Protein 7BY4 (pdb70)

GO terms:
  GO:0044079 symbiont-mediated perturbation of host neurotransmitter secretion (P, IDA)
  GO:0004222 metalloendopeptidase activity (F, IDA)
  GO:0008270 zinc ion binding (F, IDA)
  GO:0004222 metalloendopeptidase activity (F, IMP)
  GO:0008320 transmembrane protein transporter activity (F, EXP)
  GO:0005576 extracellular region (C, TAS)
  GO:0005829 cytosol (C, TAS)
  GO:0005886 plasma membrane (C, TAS)
  GO:0030666 endocytic vesicle membrane (C, TAS)
  GO:0030669 clathrin-coated endocytic vesicle membrane (C, TAS)
  GO:0005515 protein binding (F, IPI)
  GO:0141157 symbiont-mediated suppression of host exocytosis (P, EXP)

Solvent-accessible surface area: 19551 Å² total

Sequence (440 aa):
EDIDVILKKSTILNLDINNNDIISDISGFNSSVITYPDAQLVPGINGKAIHLVNNESSSEEEVIVHKAMDIEYNDMFNNFTVVSFWLRVVPKVSASSHLEQYGTNEYSSIISSMMKKHSLSIGSGWSVSLKKGNNLIWTLLKKDSAGEEVRQQITFRRDLPDKFNAYLANKWVFITIITNDRLSSSANNLLYINGVLMMGSSAEEITGLGAIREDNNITLKKLDRCNNNNNQYVSIDKFRIFKALNPKEIEKLYTSYLSITFLRDFWGNPLRYDTEYYLIPVASSSSSKDVQQLKNIITDYMYLTNAPSYTNGKLNIYYRRRLYNGLKFIIKRRYTPNNEIDSFVKSGDFIKLYVSYNNNEHIIVGYPKDGNAFNNLDRILRVGYNAPGIIPLYKKKMEAVKLRDLKTYSVVQLKLYDDDKNASLGLVGTHNGQIGNDPNRDILIASNWYFNHLKDKILGCDWYFVPTTDEGWTTND

B-factor: mean 24.12, std 12.19, range [11.37, 111.37]

InterPro domains:
  IPR000395 Botulinum/Tetanus toxin, catalytic chain [PF01742] (3-419)
  IPR000395 Botulinum/Tetanus toxin, catalytic chain [PR00760] (7-23)
  IPR000395 Botulinum/Tetanus toxin, catalytic chain [PR00760] (34-50)
  IPR000395 Botulinum/Tetanus toxin, catalytic chain [PR00760] (72-88)
  IPR000395 Botulinum/Tetanus toxin, catalytic chain [PR00760] (97-119)
  IPR000395 Botulinum/Tetanus toxin, catalytic chain [PR00760] (223-235)
  IPR000395 Botulinum/Tetanus toxin, catalytic chain [PR00760] (268-284)
  IPR011065 Kunitz inhibitor STI-like superfamily [SSF50386] (1112-1314)
  IPR012500 Clostridium neurotoxin, translocation [PF07952] (559-880)
  IPR012928 Clostridium neurotoxin, receptor binding N-terminal [PF07953] (893-1096)
  IPR013104 Clostridium neurotoxin, receptor-binding C-terminal [PF07951] (1105-1314)
  IPR013320 Concanavalin A-like lectin/glucanase domain superfamily [SSF49899] (882-1096)
  IPR036248 Clostridium neurotoxin, translocation domain [G3DSA:1.20.1120.10] (462-863)
  IPR036248 Clostridium neurotoxin, translocation domain [SSF58091] (559-884)

Nearest PDB structures (foldseek):
  3hn1-assembly1_A  TM=9.936E-01  e=4.208E-80  Clostridium tetani
  7by5-assembly1_A  TM=9.916E-01  e=6.866E-80  Clostridium tetani E88
  1d0h-assembly1_A  TM=9.954E-01  e=1.361E-78  Clostridium tetani
  7ce2-assembly1_A  TM=9.877E-01  e=1.360E-77  Clostridium tetani
  5n0c-assembly2_B  TM=9.910E-01  e=8.327E-77  Clostridium tetani

Organism: Clostridium tetani (strain Massachusetts / E88) (NCBI:txid212717)

Radius of gyration: 24.42 Å; Cα contacts (8 Å, |Δi|>4): 1222; chains: 1; bounding box: 38×75×54 Å

Secondary structure (DSSP, 8-state):
--HHHHHHHT-SEEEEEETTEEEE-SSS--EEEE-TT-EEEEETTEEEEEEESSTT--EEEE--TT---SSTT--EEEEEEEE-PPPPHHHHHHHTT-EEEEEE----SSSS---EEEEEEETTEEEEEEE-TT--EEEEEEEPPSBTTS-SSSSS-EEEEEEE-TTSEEEEEETTEEEEEEE-TT-------SEEEEEEES---TT-EEEEEEEEE-----HHHHHHHHHHT--SSB-B-TTSSBPBTT-EEEEEEGGGTTEEEEESSTTS-EEEEEPPEEEETTTTEEEEPPS-S-EEEEEESS--S---SBPBTTEEEEEEEEETTEEEEEEEETT--EETTTEEEPEES---TT--EE-EEEEE--S-TTS--BEEEEE-TTS-EEEEEEEEEE-STTSPPEEEEEEEGGGGG-TTSSS-TT-EEEE--BTTB---

Structure (mmCIF, N/CA/C/O backbone):
data_7BY4
#
_entry.id   7BY4
#
_cell.length_a   66.705
_cell.length_b   79.387
_cell.length_c   89.753
_cell.angle_alpha   90.000
_cell.angle_beta   90.000
_cell.angle_gamma   90.000
#
_symmetry.space_group_name_H-M   'P 21 21 21'
#
loop_
_entity.id
_entity.type
_entity.pdbx_description
1 polymer 'Tetanus toxin'
2 non-polymer 2-[BIS-(2-HYDROXY-ETHYL)-AMINO]-2-HYDROXYMETHYL-PROPANE-1,3-DIOL
3 non-polymer 'SODIUM ION'
4 non-polymer GLYCEROL
5 water water
#
loop_
_atom_site.group_PDB
_atom_site.id
_atom_site.type_symbol
_atom_site.label_atom_id
_atom_site.label_alt_id
_atom_site.label_comp_id
_atom_site.label_asym_id
_atom_site.label_entity_id
_atom_site.label_seq_id
_atom_site.pdbx_PDB_ins_code
_atom_site.Cartn_x
_atom_site.Cartn_y
_atom_site.Cartn_z
_atom_site.occupancy
_atom_site.B_iso_or_equiv
_atom_site.auth_seq_id
_atom_site.auth_comp_id
_atom_site.auth_asym_id
_atom_site.auth_atom_id
_atom_site.pdbx_PDB_model_num
ATOM 1 N N . GLU A 1 11 ? -31.115 13.864 -16.299 1.000 78.670 875 GLU A N 1
ATOM 2 C CA . GLU A 1 11 ? -29.687 13.956 -16.661 1.000 66.695 875 GLU A CA 1
ATOM 3 C C . GLU A 1 11 ? -29.027 12.587 -16.454 1.000 61.760 875 GLU A C 1
ATOM 4 O O . GLU A 1 11 ? -29.480 11.765 -15.659 1.000 66.055 875 GLU A O 1
ATOM 10 N N . ASP A 1 12 ? -27.941 12.350 -17.190 1.000 45.645 876 ASP A N 1
ATOM 11 C CA . ASP A 1 12 ? -27.265 11.064 -17.247 1.000 41.144 876 ASP A CA 1
ATOM 12 C C . ASP A 1 12 ? -26.619 10.743 -15.894 1.000 31.217 876 ASP A C 1
ATOM 13 O O . ASP A 1 12 ? -25.857 11.554 -15.377 1.000 28.719 876 ASP A O 1
ATOM 18 N N . ILE A 1 13 ? -26.871 9.539 -15.347 1.000 24.687 877 ILE A N 1
ATOM 19 C CA . ILE A 1 13 ? -26.445 9.255 -13.984 1.000 22.416 877 ILE A CA 1
ATOM 20 C C . ILE A 1 13 ? -24.918 9.247 -13.881 1.000 20.813 877 ILE A C 1
ATOM 21 O O . ILE A 1 13 ? -24.397 9.722 -12.884 1.000 21.434 877 ILE A O 1
ATOM 26 N N . ASP A 1 14 ? -24.215 8.668 -14.850 1.000 20.471 878 ASP A N 1
ATOM 27 C CA . ASP A 1 14 ? -22.766 8.618 -14.731 1.000 19.676 878 ASP A CA 1
ATOM 28 C C . ASP A 1 14 ? -22.212 10.043 -14.674 1.000 20.908 878 ASP A C 1
ATOM 29 O O . ASP A 1 14 ? -21.277 10.318 -13.928 1.000 21.863 878 ASP A O 1
ATOM 34 N N . VAL A 1 15 ? -22.793 10.958 -15.457 1.000 20.445 879 VAL A N 1
ATOM 35 C CA . VAL A 1 15 ? -22.340 12.339 -15.416 1.000 20.997 879 VAL A CA 1
ATOM 36 C C . VAL A 1 15 ? -22.585 12.950 -14.032 1.000 20.281 879 VAL A C 1
ATOM 37 O O . VAL A 1 15 ? -21.730 13.667 -13.492 1.000 21.163 879 VAL A O 1
ATOM 41 N N . ILE A 1 16 ? -23.786 12.753 -13.491 1.000 20.505 880 ILE A N 1
ATOM 42 C CA . ILE A 1 16 ? -24.128 13.301 -12.182 1.000 21.155 880 ILE A CA 1
ATOM 43 C C . ILE A 1 16 ? -23.149 12.790 -11.116 1.000 19.018 880 ILE A C 1
ATOM 44 O O . ILE A 1 16 ? -22.680 13.551 -10.263 1.000 20.424 880 ILE A O 1
ATOM 49 N N . LEU A 1 17 ? -22.846 11.490 -11.147 1.000 18.147 881 LEU A N 1
ATOM 50 C CA . LEU A 1 17 ? -21.962 10.925 -10.138 1.000 18.221 881 LEU A CA 1
ATOM 51 C C . LEU A 1 17 ? -20.565 11.535 -10.234 1.000 19.229 881 LEU A C 1
ATOM 52 O O . LEU A 1 17 ? -19.943 11.777 -9.204 1.000 20.079 881 LEU A O 1
ATOM 57 N N . LYS A 1 18 ? -20.071 11.713 -11.465 1.000 18.410 882 LYS A N 1
ATOM 58 C CA . LYS A 1 18 ? -18.735 12.246 -11.673 1.000 19.892 882 LYS A CA 1
ATOM 59 C C . LYS A 1 18 ? -18.701 13.718 -11.268 1.000 19.234 882 LYS A C 1
ATOM 60 O O . LYS A 1 18 ? -17.860 14.132 -10.460 1.000 21.300 882 LYS A O 1
ATOM 66 N N . LYS A 1 19 ? -19.649 14.500 -11.792 1.000 21.005 883 LYS A N 1
ATOM 67 C CA . LYS A 1 19 ? -19.616 15.949 -11.591 1.000 22.240 883 LYS A CA 1
ATOM 68 C C . LYS A 1 19 ? -19.800 16.312 -10.112 1.000 20.968 883 LYS A C 1
ATOM 69 O O . LYS A 1 19 ? -19.289 17.335 -9.665 1.000 23.334 883 LYS A O 1
ATOM 75 N N . SER A 1 20 ? -20.547 15.494 -9.360 1.000 17.647 884 SER A N 1
ATOM 76 C CA . SER A 1 20 ? -20.875 15.861 -7.978 1.000 18.042 884 SER A CA 1
ATOM 77 C C . SER A 1 20 ? -19.845 15.317 -6.990 1.000 17.381 884 SER A C 1
ATOM 78 O O . SER A 1 20 ? -19.984 15.547 -5.804 1.000 18.607 884 SER A O 1
ATOM 81 N N . THR A 1 21 ? -18.802 14.625 -7.465 1.000 16.310 885 THR A N 1
ATOM 82 C CA . THR A 1 21 ? -17.774 14.073 -6.580 1.000 16.791 885 THR A CA 1
ATOM 83 C C . THR A 1 21 ? -16.791 15.178 -6.178 1.000 17.855 885 THR A C 1
ATOM 84 O O . THR A 1 21 ? -16.193 15.838 -7.039 1.000 20.874 885 THR A O 1
ATOM 88 N N . ILE A 1 22 ? -16.593 15.337 -4.862 1.000 16.291 886 ILE A N 1
ATOM 89 C CA . ILE A 1 22 ? -15.698 16.362 -4.349 1.000 17.699 886 ILE A CA 1
ATOM 90 C C . ILE A 1 22 ? -14.507 15.753 -3.601 1.000 16.176 886 ILE A C 1
ATOM 91 O O . ILE A 1 22 ? -13.580 16.488 -3.250 1.000 17.707 886 ILE A O 1
ATOM 96 N N . LEU A 1 23 ? -14.501 14.431 -3.393 1.000 14.781 887 LEU A N 1
ATOM 97 C CA . LEU A 1 23 ? -13.377 13.729 -2.766 1.000 15.176 887 LEU A CA 1
ATOM 98 C C . LEU A 1 23 ? -13.521 12.278 -3.174 1.000 13.902 887 LEU A C 1
ATOM 99 O O . LEU A 1 23 ? -14.629 11.722 -3.116 1.000 14.947 887 LEU A O 1
ATOM 104 N N . ASN A 1 24 ? -12.405 11.641 -3.563 1.000 14.720 888 ASN A N 1
ATOM 105 C CA . ASN A 1 24 ? -12.508 10.260 -4.031 1.000 15.607 888 ASN A CA 1
ATOM 106 C C . ASN A 1 24 ? -11.143 9.622 -3.807 1.000 15.133 888 ASN A C 1
ATOM 107 O O . ASN A 1 24 ? -10.179 9.916 -4.528 1.000 17.115 888 ASN A O 1
ATOM 112 N N . LEU A 1 25 ? -11.044 8.766 -2.788 1.000 14.278 889 LEU A N 1
ATOM 113 C CA . LEU A 1 25 ? -9.761 8.151 -2.471 1.000 15.718 889 LEU A CA 1
ATOM 114 C C . LEU A 1 25 ? -9.535 6.915 -3.330 1.000 17.034 889 LEU A C 1
ATOM 115 O O . LEU A 1 25 ? -10.385 6.000 -3.395 1.000 19.110 889 LEU A O 1
ATOM 120 N N . ASP A 1 26 ? -8.360 6.884 -3.955 1.000 17.455 890 ASP A N 1
ATOM 121 C CA . ASP A 1 26 ? -7.944 5.741 -4.755 1.000 17.094 890 ASP A CA 1
ATOM 122 C C . ASP A 1 26 ? -6.585 5.295 -4.250 1.000 16.739 890 ASP A C 1
ATOM 123 O O . ASP A 1 26 ? -5.856 6.076 -3.614 1.000 18.671 890 ASP A O 1
ATOM 128 N N . ILE A 1 27 ? -6.287 4.025 -4.492 1.000 17.102 891 ILE A N 1
ATOM 129 C CA . ILE A 1 27 ? -5.009 3.468 -4.114 1.000 17.407 891 ILE A CA 1
ATOM 130 C C . ILE A 1 27 ? -4.367 2.929 -5.380 1.000 18.755 891 ILE A C 1
ATOM 131 O O . ILE A 1 27 ? -4.888 2.008 -6.016 1.000 20.668 891 ILE A O 1
ATOM 136 N N A ASN A 1 28 ? -3.233 3.539 -5.744 0.560 17.339 892 ASN A N 1
ATOM 137 N N B ASN A 1 28 ? -3.240 3.538 -5.746 0.440 18.239 892 ASN A N 1
ATOM 138 C CA A ASN A 1 28 ? -2.495 3.264 -6.971 0.560 20.950 892 ASN A CA 1
ATOM 139 C CA B ASN A 1 28 ? -2.514 3.114 -6.928 0.440 22.124 892 ASN A CA 1
ATOM 140 C C A ASN A 1 28 ? -1.022 3.217 -6.604 0.560 18.447 892 ASN A C 1
ATOM 141 C C B ASN A 1 28 ? -1.032 3.217 -6.635 0.440 19.908 892 ASN A C 1
ATOM 142 O O A ASN A 1 28 ? -0.562 4.092 -5.855 0.560 18.115 892 ASN A O 1
ATOM 143 O O B ASN A 1 28 ? -0.593 4.168 -5.977 0.440 20.510 892 ASN A O 1
ATOM 152 N N . ASN A 1 29 ? -0.279 2.231 -7.132 1.000 20.931 893 ASN A N 1
ATOM 153 C CA . ASN A 1 29 ? 1.145 2.143 -6.823 1.000 23.045 893 ASN A CA 1
ATOM 154 C C . ASN A 1 29 ? 1.387 2.235 -5.311 1.000 20.455 893 ASN A C 1
ATOM 155 O O . ASN A 1 29 ? 2.353 2.864 -4.852 1.000 20.900 893 ASN A O 1
ATOM 160 N N . ASP A 1 30 ? 0.478 1.633 -4.534 1.000 17.284 894 ASP A N 1
ATOM 161 C CA . ASP A 1 30 ? 0.618 1.501 -3.081 1.000 17.068 894 ASP A CA 1
ATOM 162 C C . ASP A 1 30 ? 0.636 2.865 -2.371 1.000 15.436 894 ASP A C 1
ATOM 163 O O . ASP A 1 30 ? 1.146 2.988 -1.264 1.000 16.828 894 ASP A O 1
ATOM 168 N N . ILE A 1 31 ? -0.021 3.879 -2.947 1.000 16.070 895 ILE A N 1
ATOM 169 C CA . ILE A 1 31 ? -0.173 5.203 -2.360 1.000 16.099 895 ILE A CA 1
ATOM 170 C C . ILE A 1 31 ? -1.660 5.567 -2.423 1.000 15.025 895 ILE A C 1
ATOM 171 O O . ILE A 1 31 ? -2.327 5.377 -3.468 1.000 16.968 895 ILE A O 1
ATOM 176 N N . ILE A 1 32 ? -2.175 6.102 -1.295 1.000 15.699 896 ILE A N 1
ATOM 177 C CA . ILE A 1 32 ? -3.560 6.564 -1.224 1.000 15.260 896 ILE A CA 1
ATOM 178 C C . ILE A 1 32 ? -3.548 8.035 -1.639 1.000 15.502 896 ILE A C 1
ATOM 179 O O . ILE A 1 32 ? -2.781 8.848 -1.106 1.000 16.802 896 ILE A O 1
ATOM 184 N N . SER A 1 33 ? -4.442 8.394 -2.552 1.000 16.168 897 SER A N 1
ATOM 185 C CA . SER A 1 33 ? -4.559 9.806 -2.942 1.000 16.907 897 SER A CA 1
ATOM 186 C C . SER A 1 33 ? -6.000 10.147 -3.299 1.000 16.323 897 SER A C 1
ATOM 187 O O . SER A 1 33 ? -6.829 9.266 -3.492 1.000 16.834 897 SER A O 1
ATOM 190 N N . ASP A 1 34 ? -6.258 11.449 -3.437 1.000 15.733 898 ASP A N 1
ATOM 191 C CA . ASP A 1 34 ? -7.558 11.916 -3.871 1.000 14.212 898 ASP A CA 1
ATOM 192 C C . ASP A 1 34 ? -7.505 12.085 -5.385 1.000 15.183 898 ASP A C 1
ATOM 193 O O . ASP A 1 34 ? -6.681 12.852 -5.896 1.000 16.449 898 ASP A O 1
ATOM 198 N N . ILE A 1 35 ? -8.405 11.387 -6.085 1.000 16.139 899 ILE A N 1
ATOM 199 C CA . ILE A 1 35 ? -8.499 11.475 -7.548 1.000 16.989 899 ILE A CA 1
ATOM 200 C C . ILE A 1 35 ? -9.694 12.303 -8.031 1.000 18.097 899 ILE A C 1
ATOM 201 O O . ILE A 1 35 ? -9.987 12.303 -9.237 1.000 20.642 899 ILE A O 1
ATOM 206 N N . SER A 1 36 ? -10.395 13.009 -7.125 1.000 18.081 900 SER A N 1
ATOM 207 C CA . SER A 1 36 ? -11.577 13.773 -7.531 1.000 18.260 900 SER A CA 1
ATOM 208 C C . SER A 1 36 ? -11.268 14.898 -8.521 1.000 18.471 900 SER A C 1
ATOM 209 O O . SER A 1 36 ? -12.182 15.316 -9.257 1.000 20.266 900 SER A O 1
ATOM 212 N N . GLY A 1 37 ? -10.030 15.412 -8.494 1.000 18.497 901 GLY A N 1
ATOM 213 C CA . GLY A 1 37 ? -9.666 16.613 -9.232 1.000 18.150 901 GLY A CA 1
ATOM 214 C C . GLY A 1 37 ? -9.503 17.829 -8.319 1.000 19.194 901 GLY A C 1
ATOM 215 O O . GLY A 1 37 ? -8.926 18.838 -8.748 1.000 22.079 901 GLY A O 1
ATOM 216 N N . PHE A 1 38 ? -9.929 17.698 -7.045 1.000 18.305 902 PHE A N 1
ATOM 217 C CA . PHE A 1 38 ? -9.770 18.800 -6.115 1.000 19.208 902 PHE A CA 1
ATOM 218 C C . PHE A 1 38 ? -8.465 18.711 -5.324 1.000 18.334 902 PHE A C 1
ATOM 219 O O . PHE A 1 38 ? -8.103 19.680 -4.649 1.000 21.939 902 PHE A O 1
ATOM 227 N N . ASN A 1 39 ? -7.752 17.586 -5.402 1.000 16.578 903 ASN A N 1
ATOM 228 C CA . ASN A 1 39 ? -6.431 17.468 -4.790 1.000 16.697 903 ASN A CA 1
ATOM 229 C C . ASN A 1 39 ? -6.422 17.789 -3.302 1.000 17.842 903 ASN A C 1
ATOM 230 O O . ASN A 1 39 ? -5.554 18.544 -2.818 1.000 19.673 903 ASN A O 1
ATOM 235 N N . SER A 1 40 ? -7.324 17.147 -2.551 1.000 17.536 904 SER A N 1
ATOM 236 C CA . SER A 1 40 ? -7.167 17.153 -1.103 1.000 16.012 904 SER A CA 1
ATOM 237 C C . SER A 1 40 ? -5.921 16.331 -0.751 1.000 17.771 904 SER A C 1
ATOM 238 O O . SER A 1 40 ? -5.604 15.383 -1.454 1.000 20.437 904 SER A O 1
ATOM 241 N N . SER A 1 41 ? -5.205 16.724 0.308 1.000 17.707 905 SER A N 1
ATOM 242 C CA . SER A 1 41 ? -3.993 16.046 0.748 1.000 18.526 905 SER A CA 1
ATOM 243 C C . SER A 1 41 ? -4.384 14.813 1.562 1.000 18.384 905 SER A C 1
ATOM 244 O O . SER A 1 41 ? -5.259 14.894 2.414 1.000 20.147 905 SER A O 1
ATOM 247 N N . VAL A 1 42 ? -3.700 13.682 1.328 1.000 16.847 906 VAL A N 1
ATOM 248 C CA . VAL A 1 42 ? -3.962 12.478 2.097 1.000 16.678 906 VAL A CA 1
ATOM 249 C C . VAL A 1 42 ? -2.666 12.114 2.815 1.000 17.039 906 VAL A C 1
ATOM 250 O O . VAL A 1 42 ? -1.620 11.962 2.150 1.000 19.789 906 VAL A O 1
ATOM 254 N N . ILE A 1 43 ? -2.740 12.011 4.145 1.000 16.489 907 ILE A N 1
ATOM 255 C CA . ILE A 1 43 ? -1.598 11.680 4.971 1.000 16.815 907 ILE A CA 1
ATOM 256 C C . ILE A 1 43 ? -1.821 10.275 5.529 1.000 15.323 907 ILE A C 1
ATOM 257 O O . ILE A 1 43 ? -2.804 10.030 6.225 1.000 16.247 907 ILE A O 1
ATOM 262 N N . THR A 1 44 ? -0.928 9.353 5.171 1.000 16.831 908 THR A N 1
ATOM 263 C CA . THR A 1 44 ? -1.027 7.959 5.576 1.000 15.331 908 THR A CA 1
ATOM 264 C C . THR A 1 44 ? -0.033 7.730 6.713 1.000 16.015 908 THR A C 1
ATOM 265 O O . THR A 1 44 ? 1.174 7.862 6.517 1.000 19.129 908 THR A O 1
ATOM 269 N N . TYR A 1 45 ? -0.544 7.350 7.890 1.000 16.755 909 TYR A N 1
ATOM 270 C CA . TYR A 1 45 ? 0.332 7.107 9.034 1.000 15.807 909 TYR A CA 1
ATOM 271 C C . TYR A 1 45 ? 0.915 5.698 8.985 1.000 16.134 909 TYR A C 1
ATOM 272 O O . TYR A 1 45 ? 0.521 4.889 8.157 1.000 16.752 909 TYR A O 1
ATOM 281 N N . PRO A 1 46 ? 1.981 5.419 9.762 1.000 15.623 910 PRO A N 1
ATOM 282 C CA . PRO A 1 46 ? 2.813 4.235 9.485 1.000 15.549 910 PRO A CA 1
ATOM 283 C C . PRO A 1 46 ? 2.076 2.901 9.511 1.000 16.344 910 PRO A C 1
ATOM 284 O O . PRO A 1 46 ? 2.455 1.994 8.766 1.000 16.910 910 PRO A O 1
ATOM 288 N N . ASP A 1 47 ? 1.040 2.777 10.361 1.000 15.852 911 ASP A N 1
ATOM 289 C CA . ASP A 1 47 ? 0.416 1.479 10.545 1.000 15.955 911 ASP A CA 1
ATOM 290 C C . ASP A 1 47 ? -0.982 1.432 9.922 1.000 14.594 911 ASP A C 1
ATOM 291 O O . ASP A 1 47 ? -1.781 0.531 10.242 1.000 15.965 911 ASP A O 1
ATOM 296 N N . ALA A 1 48 ? -1.278 2.368 9.015 1.000 15.820 912 ALA A N 1
ATOM 297 C CA . ALA A 1 48 ? -2.387 2.160 8.089 1.000 16.481 912 ALA A CA 1
ATOM 298 C C . ALA A 1 48 ? -1.928 1.104 7.078 1.000 14.941 912 ALA A C 1
ATOM 299 O O . ALA A 1 48 ? -0.887 1.253 6.440 1.000 21.460 912 ALA A O 1
ATOM 301 N N . GLN A 1 49 ? -2.672 0.018 6.946 1.000 14.370 913 GLN A N 1
ATOM 302 C CA . GLN A 1 49 ? -2.224 -1.108 6.132 1.000 13.654 913 GLN A CA 1
ATOM 303 C C . GLN A 1 49 ? -3.024 -1.129 4.828 1.000 13.867 913 GLN A C 1
ATOM 304 O O . GLN A 1 49 ? -4.122 -0.583 4.756 1.000 15.991 913 GLN A O 1
ATOM 310 N N . LEU A 1 50 ? -2.469 -1.771 3.786 1.000 13.817 914 LEU A N 1
ATOM 311 C CA . LEU A 1 50 ? -3.218 -2.020 2.562 1.000 14.057 914 LEU A CA 1
ATOM 312 C C . LEU A 1 50 ? -3.476 -3.511 2.438 1.000 15.699 914 LEU A C 1
ATOM 313 O O . LEU A 1 50 ? -2.569 -4.319 2.634 1.000 16.794 914 LEU A O 1
ATOM 318 N N . VAL A 1 51 ? -4.710 -3.843 2.088 1.000 14.862 915 VAL A N 1
ATOM 319 C CA . VAL A 1 51 ? -5.180 -5.213 1.958 1.000 15.036 915 VAL A CA 1
ATOM 320 C C . VAL A 1 51 ? -5.968 -5.329 0.671 1.000 16.247 915 VAL A C 1
ATOM 321 O O . VAL A 1 51 ? -6.240 -4.314 0.006 1.000 15.404 915 VAL A O 1
ATOM 325 N N . PRO A 1 52 ? -6.331 -6.552 0.240 1.000 15.054 916 PRO A N 1
ATOM 326 C CA . PRO A 1 52 ? -7.149 -6.654 -0.975 1.000 15.299 916 PRO A CA 1
ATOM 327 C C . PRO A 1 52 ? -8.481 -5.927 -0.783 1.000 16.186 916 PRO A C 1
ATOM 328 O O . PRO A 1 52 ? -9.073 -5.935 0.311 1.000 16.523 916 PRO A O 1
ATOM 332 N N . GLY A 1 53 ? -8.932 -5.287 -1.868 1.000 17.086 917 GLY A N 1
ATOM 333 C CA . GLY A 1 53 ? -10.196 -4.584 -1.826 1.000 18.078 917 GLY A CA 1
ATOM 334 C C . GLY A 1 53 ? -11.162 -4.987 -2.938 1.000 18.563 917 GLY A C 1
ATOM 335 O O . GLY A 1 53 ? -10.957 -6.001 -3.614 1.000 18.115 917 GLY A O 1
ATOM 336 N N . ILE A 1 54 ? -12.229 -4.175 -3.113 1.000 20.076 918 ILE A N 1
ATOM 337 C CA . ILE A 1 54 ? -13.278 -4.529 -4.064 1.000 21.892 918 ILE A CA 1
ATOM 338 C C . ILE A 1 54 ? -12.780 -4.392 -5.521 1.000 22.884 918 ILE A C 1
ATOM 339 O O . ILE A 1 54 ? -13.256 -5.090 -6.431 1.000 23.274 918 ILE A O 1
ATOM 344 N N . ASN A 1 55 ? -11.751 -3.553 -5.745 1.000 22.595 919 ASN A N 1
ATOM 345 C CA . ASN A 1 55 ? -11.227 -3.328 -7.089 1.000 25.316 919 ASN A CA 1
ATOM 346 C C . ASN A 1 55 ? -9.836 -2.731 -6.966 1.000 24.616 919 ASN A C 1
ATOM 347 O O . ASN A 1 55 ? -9.648 -1.535 -7.232 1.000 25.469 919 ASN A O 1
ATOM 352 N N . GLY A 1 56 ? -8.876 -3.574 -6.545 1.000 21.697 920 GLY A N 1
ATOM 353 C CA . GLY A 1 56 ? -7.537 -3.112 -6.208 1.000 20.368 920 GLY A CA 1
ATOM 354 C C . GLY A 1 56 ? -7.240 -3.407 -4.737 1.000 20.903 920 GLY A C 1
ATOM 355 O O . GLY A 1 56 ? -7.488 -4.514 -4.268 1.000 23.140 920 GLY A O 1
ATOM 356 N N . LYS A 1 57 ? -6.681 -2.417 -4.025 1.000 16.765 921 LYS A N 1
ATOM 357 C CA . LYS A 1 57 ? -6.403 -2.536 -2.590 1.000 16.389 921 LYS A CA 1
ATOM 358 C C . LYS A 1 57 ? -7.316 -1.611 -1.805 1.000 15.881 921 LYS A C 1
ATOM 359 O O . LYS A 1 57 ? -7.902 -0.677 -2.354 1.000 19.094 921 LYS A O 1
ATOM 365 N N . ALA A 1 58 ? -7.401 -1.885 -0.509 1.000 14.607 922 ALA A N 1
ATOM 366 C CA . ALA A 1 58 ? -8.243 -1.110 0.391 1.000 13.631 922 ALA A CA 1
ATOM 367 C C . ALA A 1 58 ? -7.415 -0.738 1.631 1.000 14.062 922 ALA A C 1
ATOM 368 O O . ALA A 1 58 ? -6.376 -1.342 1.932 1.000 15.073 922 ALA A O 1
ATOM 370 N N . ILE A 1 59 ? -7.945 0.216 2.404 1.000 13.870 923 ILE A N 1
ATOM 371 C CA . ILE A 1 59 ? -7.317 0.640 3.648 1.000 14.083 923 ILE A CA 1
ATOM 372 C C . ILE A 1 59 ? -7.738 -0.307 4.763 1.000 13.554 923 ILE A C 1
ATOM 373 O O . ILE A 1 59 ? -8.915 -0.662 4.895 1.000 14.928 923 ILE A O 1
ATOM 378 N N . HIS A 1 60 ? -6.770 -0.667 5.612 1.000 14.307 924 HIS A N 1
ATOM 379 C CA . HIS A 1 60 ? -7.019 -1.557 6.744 1.000 13.610 924 HIS A CA 1
ATOM 380 C C . HIS A 1 60 ? -6.511 -0.875 8.011 1.000 14.023 924 HIS A C 1
ATOM 381 O O . HIS A 1 60 ? -5.342 -0.480 8.083 1.000 15.655 924 HIS A O 1
ATOM 388 N N . LEU A 1 61 ? -7.407 -0.691 8.979 1.000 13.667 925 LEU A N 1
ATOM 389 C CA . LEU A 1 61 ? -7.091 0.036 10.204 1.000 13.823 925 LEU A CA 1
ATOM 390 C C . LEU A 1 61 ? -7.148 -0.903 11.397 1.000 14.049 925 LEU A C 1
ATOM 391 O O . LEU A 1 61 ? -8.100 -1.667 11.562 1.000 14.978 925 LEU A O 1
ATOM 396 N N . VAL A 1 62 ? -6.070 -0.888 12.176 1.000 14.381 926 VAL A N 1
ATOM 397 C CA . VAL A 1 62 ? -6.024 -1.670 13.398 1.000 15.283 926 VAL A CA 1
ATOM 398 C C . VAL A 1 62 ? -6.092 -0.707 14.574 1.000 14.462 926 VAL A C 1
ATOM 399 O O . VAL A 1 62 ? -6.051 0.510 14.394 1.000 16.673 926 VAL A O 1
ATOM 403 N N . ASN A 1 63 ? -6.175 -1.259 15.799 1.000 15.047 927 ASN A N 1
ATOM 404 C CA . ASN A 1 63 ? -6.519 -0.419 16.940 1.000 15.502 927 ASN A CA 1
ATOM 405 C C . ASN A 1 63 ? -5.244 0.074 17.641 1.000 17.073 927 ASN A C 1
ATOM 406 O O . ASN A 1 63 ? -4.893 -0.326 18.765 1.000 19.463 927 ASN A O 1
ATOM 411 N N . ASN A 1 64 ? -4.533 0.990 16.969 1.000 16.710 928 ASN A N 1
ATOM 412 C CA . ASN A 1 64 ? -3.476 1.754 17.626 1.000 17.471 928 ASN A CA 1
ATOM 413 C C . ASN A 1 64 ? -3.360 3.127 16.982 1.000 18.755 928 ASN A C 1
ATOM 414 O O . ASN A 1 64 ? -3.903 3.342 15.896 1.000 19.244 928 ASN A O 1
ATOM 419 N N . GLU A 1 65 ? -2.692 4.049 17.687 1.000 21.768 929 GLU A N 1
ATOM 420 C CA . GLU A 1 65 ? -2.669 5.455 17.307 1.000 23.434 929 GLU A CA 1
ATOM 421 C C . GLU A 1 65 ? -1.967 5.710 15.973 1.000 19.905 929 GLU A C 1
ATOM 422 O O . GLU A 1 65 ? -2.184 6.765 15.379 1.000 25.977 929 GLU A O 1
ATOM 428 N N A SER A 1 66 ? -1.104 4.771 15.539 0.570 17.044 930 SER A N 1
ATOM 429 N N B SER A 1 66 ? -1.124 4.780 15.508 0.430 17.978 930 SER A N 1
ATOM 430 C CA A SER A 1 66 ? -0.351 4.904 14.297 0.570 17.507 930 SER A CA 1
ATOM 431 C CA B SER A 1 66 ? -0.408 5.019 14.263 0.430 17.789 930 SER A CA 1
ATOM 432 C C A SER A 1 66 ? -1.161 4.464 13.073 0.570 16.384 930 SER A C 1
ATOM 433 C C B SER A 1 66 ? -1.135 4.407 13.063 0.430 16.926 930 SER A C 1
ATOM 434 O O A SER A 1 66 ? -0.705 4.657 11.943 0.570 16.226 930 SER A O 1
ATOM 435 O O B SER A 1 66 ? -0.613 4.445 11.947 0.430 16.752 930 SER A O 1
ATOM 440 N N . SER A 1 67 ? -2.330 3.849 13.282 1.000 14.978 931 SER A N 1
ATOM 441 C CA . SER A 1 67 ? -3.086 3.237 12.189 1.000 15.065 931 SER A CA 1
ATOM 442 C C . SER A 1 67 ? -4.183 4.233 11.823 1.000 16.278 931 SER A C 1
ATOM 443 O O . SER A 1 67 ? -5.282 4.185 12.365 1.000 16.373 931 SER A O 1
ATOM 446 N N A GLU A 1 68 ? -3.858 5.184 10.940 0.450 14.139 932 GLU A N 1
ATOM 447 N N B GLU A 1 68 ? -3.852 5.190 10.949 0.210 14.925 932 GLU A N 1
ATOM 448 N N C GLU A 1 68 ? -3.869 5.116 10.865 0.340 14.139 932 GLU A N 1
ATOM 449 C CA A GLU A 1 68 ? -4.833 6.195 10.567 0.450 14.428 932 GLU A CA 1
ATOM 450 C CA B GLU A 1 68 ? -4.809 6.221 10.582 0.210 15.054 932 GLU A CA 1
ATOM 451 C CA C GLU A 1 68 ? -4.677 6.294 10.602 0.340 14.236 932 GLU A CA 1
ATOM 452 C C A GLU A 1 68 ? -4.474 6.776 9.207 0.450 15.633 932 GLU A C 1
ATOM 453 C C B GLU A 1 68 ? -4.463 6.804 9.218 0.210 15.668 932 GLU A C 1
ATOM 454 C C C GLU A 1 68 ? -4.449 6.751 9.164 0.340 15.491 932 GLU A C 1
ATOM 455 O O A GLU A 1 68 ? -3.315 6.744 8.769 0.450 16.705 932 GLU A O 1
ATOM 456 O O B GLU A 1 68 ? -3.304 6.806 8.794 0.210 16.534 932 GLU A O 1
ATOM 457 O O C GLU A 1 68 ? -3.344 6.607 8.628 0.340 15.757 932 GLU A O 1
ATOM 473 N N . VAL A 1 69 ? -5.509 7.280 8.541 1.000 15.333 933 VAL A N 1
ATOM 474 C CA . VAL A 1 69 ? -5.385 8.025 7.296 1.000 14.704 933 VAL A CA 1
ATOM 475 C C . VAL A 1 69 ? -6.133 9.332 7.509 1.000 15.307 933 VAL A C 1
ATOM 476 O O . VAL A 1 69 ? -7.287 9.295 7.950 1.000 15.852 933 VAL A O 1
ATOM 480 N N . ILE A 1 70 ? -5.482 10.475 7.218 1.000 15.394 934 ILE A N 1
ATOM 481 C CA . ILE A 1 70 ? -6.148 11.757 7.417 1.000 17.049 934 ILE A CA 1
ATOM 482 C C . ILE A 1 70 ? -6.228 12.465 6.070 1.000 16.810 934 ILE A C 1
ATOM 483 O O . ILE A 1 70 ? -5.222 12.601 5.357 1.000 18.876 934 ILE A O 1
ATOM 488 N N . VAL A 1 71 ? -7.425 12.944 5.730 1.000 16.286 935 VAL A N 1
ATOM 489 C CA . VAL A 1 71 ? -7.606 13.731 4.520 1.000 16.341 935 VAL A CA 1
ATOM 490 C C . VAL A 1 71 ? -7.728 15.190 4.947 1.000 15.844 935 VAL A C 1
ATOM 491 O O . VAL A 1 71 ? -8.660 15.547 5.687 1.000 18.229 935 VAL A O 1
ATOM 495 N N . HIS A 1 72 ? -6.794 16.040 4.490 1.000 17.952 936 HIS A N 1
ATOM 496 C CA . HIS A 1 72 ? -6.855 17.474 4.740 1.000 18.758 936 HIS A CA 1
ATOM 497 C C . HIS A 1 72 ? -7.535 18.102 3.528 1.000 19.560 936 HIS A C 1
ATOM 498 O O . HIS A 1 72 ? -6.974 18.074 2.419 1.000 21.837 936 HIS A O 1
ATOM 505 N N . LYS A 1 73 ? -8.767 18.602 3.722 1.000 21.879 937 LYS A N 1
ATOM 506 C CA . LYS A 1 73 ? -9.601 19.021 2.602 1.000 20.352 937 LYS A CA 1
ATOM 507 C C . LYS A 1 73 ? -8.939 20.188 1.870 1.000 21.947 937 LYS A C 1
ATOM 508 O O . LYS A 1 73 ? -8.402 21.126 2.471 1.000 24.892 937 LYS A O 1
ATOM 514 N N . ALA A 1 74 ? -9.008 20.125 0.546 1.000 21.608 938 ALA A N 1
ATOM 515 C CA . ALA A 1 74 ? -8.599 21.238 -0.288 1.000 23.455 938 ALA A CA 1
ATOM 516 C C . ALA A 1 74 ? -9.425 22.470 0.059 1.000 29.138 938 ALA A C 1
ATOM 517 O O . ALA A 1 74 ? -10.593 22.365 0.419 1.000 28.556 938 ALA A O 1
ATOM 519 N N . MET A 1 75 ? -8.834 23.651 -0.157 1.000 32.588 939 MET A N 1
ATOM 520 C CA . MET A 1 75 ? -9.490 24.920 0.140 1.000 40.136 939 MET A CA 1
ATOM 521 C C . MET A 1 75 ? -10.868 24.989 -0.510 1.000 43.689 939 MET A C 1
ATOM 522 O O . MET A 1 75 ? -11.830 25.412 0.127 1.000 46.598 939 MET A O 1
ATOM 527 N N . ASP A 1 76 ? -10.959 24.572 -1.777 1.000 40.092 940 ASP A N 1
ATOM 528 C CA . ASP A 1 76 ? -12.143 24.842 -2.582 1.000 47.003 940 ASP A CA 1
ATOM 529 C C . ASP A 1 76 ? -13.365 24.008 -2.205 1.000 45.808 940 ASP A C 1
ATOM 530 O O . ASP A 1 76 ? -14.451 24.317 -2.688 1.000 51.409 940 ASP A O 1
ATOM 535 N N . ILE A 1 77 ? -13.211 22.961 -1.383 1.000 41.816 941 ILE A N 1
ATOM 536 C CA . ILE A 1 77 ? -14.343 22.078 -1.144 1.000 55.157 941 ILE A CA 1
ATOM 537 C C . ILE A 1 77 ? -14.942 22.320 0.240 1.000 77.086 941 ILE A C 1
ATOM 538 O O . ILE A 1 77 ? -14.471 21.776 1.233 1.000 69.169 941 ILE A O 1
ATOM 543 N N . GLU A 1 78 ? -15.991 23.147 0.286 1.000 69.421 942 GLU A N 1
ATOM 544 C CA . GLU A 1 78 ? -16.894 23.190 1.427 1.000 77.486 942 GLU A CA 1
ATOM 545 C C . GLU A 1 78 ? -18.242 22.632 0.981 1.000 74.675 942 GLU A C 1
ATOM 546 O O . GLU A 1 78 ? -19.086 23.366 0.475 1.000 104.118 942 GLU A O 1
ATOM 552 N N . TYR A 1 79 ? -18.417 21.323 1.165 1.000 52.635 943 TYR A N 1
ATOM 553 C CA . TYR A 1 79 ? -19.521 20.571 0.594 1.000 46.498 943 TYR A CA 1
ATOM 554 C C . TYR A 1 79 ? -20.696 20.530 1.567 1.000 51.156 943 TYR A C 1
ATOM 555 O O . TYR A 1 79 ? -21.806 20.243 1.126 1.000 52.675 943 TYR A O 1
ATOM 564 N N . ASN A 1 80 ? -20.445 20.746 2.870 1.000 34.730 944 ASN A N 1
ATOM 565 C CA . ASN A 1 80 ? -21.492 20.426 3.839 1.000 32.033 944 ASN A CA 1
ATOM 566 C C . ASN A 1 80 ? -21.749 21.539 4.855 1.000 38.528 944 ASN A C 1
ATOM 567 O O . ASN A 1 80 ? -22.439 21.284 5.846 1.000 36.747 944 ASN A O 1
ATOM 572 N N . ASP A 1 81 ? -21.211 22.748 4.626 1.000 33.783 945 ASP A N 1
ATOM 573 C CA . ASP A 1 81 ? -21.548 23.865 5.508 1.000 44.892 945 ASP A CA 1
ATOM 574 C C . ASP A 1 81 ? -22.934 24.394 5.140 1.000 56.430 945 ASP A C 1
ATOM 575 O O . ASP A 1 81 ? -23.505 24.023 4.114 1.000 47.740 945 ASP A O 1
ATOM 580 N N . MET A 1 82 ? -23.478 25.250 6.010 1.000 68.485 946 MET A N 1
ATOM 581 C CA . MET A 1 82 ? -24.587 26.132 5.678 1.000 73.140 946 MET A CA 1
ATOM 582 C C . MET A 1 82 ? -25.601 25.397 4.809 1.000 68.719 946 MET A C 1
ATOM 583 O O . MET A 1 82 ? -25.857 25.781 3.668 1.000 86.350 946 MET A O 1
ATOM 588 N N . PHE A 1 83 ? -26.141 24.321 5.379 1.000 70.019 947 PHE A N 1
ATOM 589 C CA . PHE A 1 83 ? -27.277 23.581 4.846 1.000 54.446 947 PHE A CA 1
ATOM 590 C C . PHE A 1 83 ? -27.018 23.029 3.438 1.000 41.437 947 PHE A C 1
ATOM 591 O O . PHE A 1 83 ? -27.993 22.733 2.746 1.000 48.098 947 PHE A O 1
ATOM 599 N N . ASN A 1 84 ? -25.749 22.835 3.014 1.000 33.757 948 ASN A N 1
ATOM 600 C CA . ASN A 1 84 ? -25.563 22.103 1.755 1.000 30.722 948 ASN A CA 1
ATOM 601 C C . ASN A 1 84 ? -25.764 20.590 1.918 1.000 22.508 948 ASN A C 1
ATOM 602 O O . ASN A 1 84 ? -25.279 19.950 2.832 1.000 23.045 948 ASN A O 1
ATOM 607 N N . ASN A 1 85 ? -26.495 19.995 0.984 1.000 19.376 949 ASN A N 1
ATOM 608 C CA . ASN A 1 85 ? -26.711 18.544 0.908 1.000 18.210 949 ASN A CA 1
ATOM 609 C C . ASN A 1 85 ? -25.455 17.784 0.501 1.000 17.549 949 ASN A C 1
ATOM 610 O O . ASN A 1 85 ? -24.661 18.291 -0.309 1.000 19.134 949 ASN A O 1
ATOM 615 N N . PHE A 1 86 ? -25.296 16.552 1.019 1.000 16.468 950 PHE A N 1
ATOM 616 C CA . PHE A 1 86 ? -24.075 15.826 0.690 1.000 15.173 950 PHE A CA 1
ATOM 617 C C . PHE A 1 86 ? -24.283 14.329 0.927 1.000 14.907 950 PHE A C 1
ATOM 618 O O . PHE A 1 86 ? -25.206 13.927 1.650 1.000 15.370 950 PHE A O 1
ATOM 626 N N . THR A 1 87 ? -23.405 13.526 0.304 1.000 14.694 951 THR A N 1
ATOM 627 C CA . THR A 1 87 ? -23.464 12.078 0.417 1.000 14.741 951 THR A CA 1
ATOM 628 C C . THR A 1 87 ? -22.057 11.564 0.682 1.000 13.349 951 THR A C 1
ATOM 629 O O . THR A 1 87 ? -21.088 12.068 0.097 1.000 14.994 951 THR A O 1
ATOM 633 N N A VAL A 1 88 ? -21.937 10.589 1.593 0.750 14.318 952 VAL A N 1
ATOM 634 N N B VAL A 1 88 ? -21.932 10.636 1.630 0.250 13.654 952 VAL A N 1
ATOM 635 C CA A VAL A 1 88 ? -20.675 9.909 1.833 0.750 14.244 952 VAL A CA 1
ATOM 636 C CA B VAL A 1 88 ? -20.678 9.925 1.774 0.250 13.991 952 VAL A CA 1
ATOM 637 C C A VAL A 1 88 ? -20.876 8.447 1.460 0.750 14.373 952 VAL A C 1
ATOM 638 C C B VAL A 1 88 ? -20.931 8.488 1.342 0.250 13.920 952 VAL A C 1
ATOM 639 O O A VAL A 1 88 ? -21.869 7.848 1.868 0.750 15.826 952 VAL A O 1
ATOM 640 O O B VAL A 1 88 ? -22.024 7.969 1.553 0.250 14.523 952 VAL A O 1
ATOM 647 N N . SER A 1 89 ? -19.921 7.874 0.720 1.000 12.628 953 SER A N 1
ATOM 648 C CA . SER A 1 89 ? -19.999 6.469 0.355 1.000 13.125 953 SER A CA 1
ATOM 649 C C . SER A 1 89 ? -18.649 5.802 0.544 1.000 13.262 953 SER A C 1
ATOM 650 O O . SER A 1 89 ? -17.597 6.440 0.441 1.000 14.073 953 SER A O 1
ATOM 653 N N . PHE A 1 90 ? -18.676 4.500 0.790 1.000 12.730 954 PHE A N 1
ATOM 654 C CA . PHE A 1 90 ? -17.443 3.747 0.925 1.000 12.846 954 PHE A CA 1
ATOM 655 C C . PHE A 1 90 ? -17.826 2.272 1.050 1.000 13.325 954 PHE A C 1
ATOM 656 O O . PHE A 1 90 ? -18.915 1.938 1.516 1.000 13.188 954 PHE A O 1
ATOM 664 N N . TRP A 1 91 ? -16.921 1.392 0.633 1.000 13.307 955 TRP A N 1
ATOM 665 C CA . TRP A 1 91 ? -16.994 -0.020 0.966 1.000 12.467 955 TRP A CA 1
ATOM 666 C C . TRP A 1 91 ? -16.447 -0.194 2.378 1.000 11.367 955 TRP A C 1
ATOM 667 O O . TRP A 1 91 ? -15.461 0.451 2.771 1.000 12.928 955 TRP A O 1
ATOM 678 N N . LEU A 1 92 ? -17.074 -1.124 3.106 1.000 13.359 956 LEU A N 1
ATOM 679 C CA . LEU A 1 92 ? -16.742 -1.396 4.493 1.000 12.015 956 LEU A CA 1
ATOM 680 C C . LEU A 1 92 ? -16.647 -2.900 4.673 1.000 12.925 956 LEU A C 1
ATOM 681 O O . LEU A 1 92 ? -17.455 -3.650 4.127 1.000 12.812 956 LEU A O 1
ATOM 686 N N . ARG A 1 93 ? -15.665 -3.332 5.479 1.000 12.812 957 ARG A N 1
ATOM 687 C CA . ARG A 1 93 ? -15.598 -4.734 5.880 1.000 12.344 957 ARG A CA 1
ATOM 688 C C . ARG A 1 93 ? -15.262 -4.766 7.366 1.000 12.754 957 ARG A C 1
ATOM 689 O O . ARG A 1 93 ? -14.212 -4.247 7.782 1.000 14.262 957 ARG A O 1
ATOM 697 N N A VAL A 1 94 ? -16.190 -5.262 8.186 0.320 13.783 958 VAL A N 1
ATOM 698 N N B VAL A 1 94 ? -16.182 -5.337 8.170 0.680 13.252 958 VAL A N 1
ATOM 699 C CA A VAL A 1 94 ? -15.855 -5.393 9.594 0.320 14.739 958 VAL A CA 1
ATOM 700 C CA B VAL A 1 94 ? -16.027 -5.399 9.624 0.680 14.718 958 VAL A CA 1
ATOM 701 C C A VAL A 1 94 ? -15.999 -6.857 9.954 0.320 14.494 958 VAL A C 1
ATOM 702 C C B VAL A 1 94 ? -16.052 -6.868 9.996 0.680 14.670 958 VAL A C 1
ATOM 703 O O A VAL A 1 94 ? -16.915 -7.527 9.468 0.320 15.154 958 VAL A O 1
ATOM 704 O O B VAL A 1 94 ? -16.968 -7.573 9.553 0.680 16.212 958 VAL A O 1
ATOM 711 N N . PRO A 1 95 ? -15.089 -7.383 10.798 1.000 14.004 959 PRO A N 1
ATOM 712 C CA . PRO A 1 95 ? -15.123 -8.807 11.164 1.000 14.707 959 PRO A CA 1
ATOM 713 C C . PRO A 1 95 ? -16.396 -9.151 11.946 1.000 15.062 959 PRO A C 1
ATOM 714 O O . PRO A 1 95 ? -16.989 -8.281 12.619 1.000 16.752 959 PRO A O 1
ATOM 718 N N . LYS A 1 96 ? -16.787 -10.421 11.850 1.000 15.565 960 LYS A N 1
ATOM 719 C CA . LYS A 1 96 ? -17.905 -10.876 12.661 1.000 14.760 960 LYS A CA 1
ATOM 720 C C . LYS A 1 96 ? -17.514 -10.777 14.144 1.000 15.844 960 LYS A C 1
ATOM 721 O O . LYS A 1 96 ? -16.490 -11.311 14.588 1.000 17.418 960 LYS A O 1
ATOM 727 N N . VAL A 1 97 ? -18.323 -10.066 14.931 1.000 16.270 961 VAL A N 1
ATOM 728 C CA . VAL A 1 97 ? -18.031 -9.893 16.351 1.000 16.589 961 VAL A CA 1
ATOM 729 C C . VAL A 1 97 ? -18.326 -11.214 17.064 1.000 15.723 961 VAL A C 1
ATOM 730 O O . VAL A 1 97 ? -19.411 -11.790 16.898 1.000 17.378 961 VAL A O 1
ATOM 734 N N . SER A 1 98 ? -17.346 -11.722 17.833 1.000 17.031 962 SER A N 1
ATOM 735 C CA . SER A 1 98 ? -17.571 -12.947 18.601 1.000 16.636 962 SER A CA 1
ATOM 736 C C . SER A 1 98 ? -18.642 -12.740 19.673 1.000 15.983 962 SER A C 1
ATOM 737 O O . SER A 1 98 ? -18.876 -11.635 20.140 1.000 17.642 962 SER A O 1
ATOM 740 N N . ALA A 1 99 ? -19.295 -13.832 20.092 1.000 17.955 963 ALA A N 1
ATOM 741 C CA . ALA A 1 99 ? -20.226 -13.720 21.208 1.000 17.749 963 ALA A CA 1
ATOM 742 C C . ALA A 1 99 ? -19.543 -13.084 22.425 1.000 17.992 963 ALA A C 1
ATOM 743 O O . ALA A 1 99 ? -20.113 -12.200 23.088 1.000 19.087 963 ALA A O 1
ATOM 745 N N A SER A 1 100 ? -18.320 -13.547 22.727 0.580 18.731 964 SER A N 1
ATOM 746 N N B SER A 1 100 ? -18.316 -13.537 22.731 0.420 18.668 964 SER A N 1
ATOM 747 C CA A SER A 1 100 ? -17.590 -13.029 23.874 0.580 19.434 964 SER A CA 1
ATOM 748 C CA B SER A 1 100 ? -17.607 -13.021 23.895 0.420 19.210 964 SER A CA 1
ATOM 749 C C A SER A 1 100 ? -17.384 -11.521 23.746 0.580 18.410 964 SER A C 1
ATOM 750 C C B SER A 1 100 ? -17.366 -11.517 23.756 0.420 18.160 964 SER A C 1
ATOM 751 O O A SER A 1 100 ? -17.513 -10.783 24.720 0.580 18.779 964 SER A O 1
ATOM 752 O O B SER A 1 100 ? -17.465 -10.778 24.732 0.420 18.423 964 SER A O 1
ATOM 757 N N . HIS A 1 101 ? -17.018 -11.059 22.548 1.000 18.178 965 HIS A N 1
ATOM 758 C CA . HIS A 1 101 ? -16.777 -9.639 22.353 1.000 16.992 965 HIS A CA 1
ATOM 759 C C . HIS A 1 101 ? -18.081 -8.830 22.333 1.000 17.426 965 HIS A C 1
ATOM 760 O O . HIS A 1 101 ? -18.056 -7.635 22.664 1.000 19.173 965 HIS A O 1
ATOM 767 N N . LEU A 1 102 ? -19.216 -9.433 21.933 1.000 17.805 966 LEU A N 1
ATOM 768 C CA . LEU A 1 102 ? -20.478 -8.708 22.090 1.000 18.781 966 LEU A CA 1
ATOM 769 C C . LEU A 1 102 ? -20.791 -8.511 23.575 1.000 19.147 966 LEU A C 1
ATOM 770 O O . LEU A 1 102 ? -21.194 -7.434 23.985 1.000 21.434 966 LEU A O 1
ATOM 775 N N . GLU A 1 103 ? -20.557 -9.540 24.390 1.000 19.026 967 GLU A N 1
ATOM 776 C CA . GLU A 1 103 ? -20.782 -9.405 25.830 1.000 21.142 967 GLU A CA 1
ATOM 777 C C . GLU A 1 103 ? -19.839 -8.358 26.443 1.000 20.437 967 GLU A C 1
ATOM 778 O O . GLU A 1 103 ? -20.242 -7.562 27.308 1.000 24.495 967 GLU A O 1
ATOM 784 N N . GLN A 1 104 ? -18.578 -8.360 26.011 1.000 17.544 968 GLN A N 1
ATOM 785 C CA . GLN A 1 104 ? -17.562 -7.537 26.664 1.000 17.460 968 GLN A CA 1
ATOM 786 C C . GLN A 1 104 ? -17.595 -6.087 26.173 1.000 19.205 968 GLN A C 1
ATOM 787 O O . GLN A 1 104 ? -17.485 -5.163 26.983 1.000 20.047 968 GLN A O 1
ATOM 793 N N . TYR A 1 105 ? -17.762 -5.898 24.851 1.000 17.986 969 TYR A N 1
ATOM 794 C CA . TYR A 1 105 ? -17.539 -4.599 24.212 1.000 18.265 969 TYR A CA 1
ATOM 795 C C . TYR A 1 105 ? -18.804 -4.071 23.528 1.000 18.326 969 TYR A C 1
ATOM 796 O O . TYR A 1 105 ? -18.740 -3.047 22.856 1.000 19.418 969 TYR A O 1
ATOM 805 N N . GLY A 1 106 ? -19.959 -4.738 23.691 1.000 17.886 970 GLY A N 1
ATOM 806 C CA . GLY A 1 106 ? -21.111 -4.409 22.865 1.000 21.524 970 GLY A CA 1
ATOM 807 C C . GLY A 1 106 ? -21.736 -3.045 23.151 1.000 23.045 970 GLY A C 1
ATOM 808 O O . GLY A 1 106 ? -22.555 -2.590 22.348 1.000 24.287 970 GLY A O 1
ATOM 809 N N . THR A 1 107 ? -21.352 -2.393 24.268 1.000 22.100 971 THR A N 1
ATOM 810 C CA . THR A 1 107 ? -21.864 -1.056 24.557 1.000 23.111 971 THR A CA 1
ATOM 811 C C . THR A 1 107 ? -20.833 0.030 24.227 1.000 21.455 971 THR A C 1
ATOM 812 O O . THR A 1 107 ? -21.094 1.227 24.460 1.000 24.798 971 THR A O 1
ATOM 816 N N . ASN A 1 108 ? -19.668 -0.380 23.706 1.000 18.897 972 ASN A N 1
ATOM 817 C CA . ASN A 1 108 ? -18.604 0.565 23.407 1.000 19.131 972 ASN A CA 1
ATOM 818 C C . ASN A 1 108 ? -18.777 1.077 21.969 1.000 16.460 972 ASN A C 1
ATOM 819 O O . ASN A 1 108 ? -18.519 0.367 21.004 1.000 18.765 972 ASN A O 1
ATOM 824 N N . GLU A 1 109 ? -19.203 2.324 21.823 1.000 16.447 973 GLU A N 1
ATOM 825 C CA . GLU A 1 109 ? -19.322 2.961 20.518 1.000 16.394 973 GLU A CA 1
ATOM 826 C C . GLU A 1 109 ? -17.986 3.596 20.149 1.000 17.226 973 GLU A C 1
ATOM 827 O O . GLU A 1 109 ? -17.421 4.363 20.937 1.000 19.150 973 GLU A O 1
ATOM 833 N N . TYR A 1 110 ? -17.479 3.239 18.965 1.000 15.791 974 TYR A N 1
ATOM 834 C CA . TYR A 1 110 ? -16.222 3.786 18.486 1.000 15.260 974 TYR A CA 1
ATOM 835 C C . TYR A 1 110 ? -16.365 4.307 17.064 1.000 15.347 974 TYR A C 1
ATOM 836 O O . TYR A 1 110 ? -16.975 3.651 16.210 1.000 17.302 974 TYR A O 1
ATOM 845 N N A SER A 1 111 ? -15.805 5.493 16.810 0.730 15.991 975 SER A N 1
ATOM 846 N N B SER A 1 111 ? -15.790 5.478 16.780 0.270 15.383 975 SER A N 1
ATOM 847 C CA A SER A 1 111 ? -15.798 6.009 15.443 0.730 14.781 975 SER A CA 1
ATOM 848 C CA B SER A 1 111 ? -15.867 5.996 15.419 0.270 14.528 975 SER A CA 1
ATOM 849 C C A SER A 1 111 ? -14.780 5.247 14.595 0.730 14.725 975 SER A C 1
ATOM 850 C C B SER A 1 111 ? -14.744 5.409 14.569 0.270 14.515 975 SER A C 1
ATOM 851 O O A SER A 1 111 ? -13.763 4.762 15.101 0.730 14.894 975 SER A O 1
ATOM 852 O O B SER A 1 111 ? -13.632 5.202 15.055 0.270 14.270 975 SER A O 1
ATOM 857 N N . ILE A 1 112 ? -15.046 5.175 13.287 1.000 13.688 976 ILE A N 1
ATOM 858 C CA . ILE A 1 112 ? -14.045 4.731 12.330 1.000 13.704 976 ILE A CA 1
ATOM 859 C C . ILE A 1 112 ? -13.754 5.805 11.271 1.000 12.459 976 ILE A C 1
ATOM 860 O O . ILE A 1 112 ? -12.651 5.789 10.695 1.000 14.468 976 ILE A O 1
ATOM 865 N N . ILE A 1 113 ? -14.731 6.670 10.936 1.000 13.657 977 ILE A N 1
ATOM 866 C CA . ILE A 1 113 ? -14.460 7.785 10.020 1.000 13.804 977 ILE A CA 1
ATOM 867 C C . ILE A 1 113 ? -15.151 9.007 10.601 1.000 13.699 977 ILE A C 1
ATOM 868 O O . ILE A 1 113 ? -16.298 8.893 11.035 1.000 15.360 977 ILE A O 1
ATOM 873 N N . SER A 1 114 ? -14.460 10.161 10.632 1.000 13.633 978 SER A N 1
ATOM 874 C CA . SER A 1 114 ? -15.076 11.320 11.268 1.000 14.073 978 SER A CA 1
ATOM 875 C C . SER A 1 114 ? -14.502 12.619 10.721 1.000 15.460 978 SER A C 1
ATOM 876 O O . SER A 1 114 ? -13.296 12.708 10.445 1.000 16.084 978 SER A O 1
ATOM 879 N N . SER A 1 115 ? -15.365 13.642 10.645 1.000 14.983 979 SER A N 1
ATOM 880 C CA . SER A 1 115 ? -14.915 15.005 10.401 1.000 15.326 979 SER A CA 1
ATOM 881 C C . SER A 1 115 ? -15.033 15.887 11.635 1.000 16.384 979 SER A C 1
ATOM 882 O O . SER A 1 115 ? -14.911 17.109 11.536 1.000 19.558 979 SER A O 1
ATOM 885 N N A MET A 1 116 ? -15.287 15.285 12.795 0.890 18.078 980 MET A N 1
ATOM 886 N N B MET A 1 116 ? -15.321 15.277 12.784 0.110 17.736 980 MET A N 1
ATOM 887 C CA A MET A 1 116 ? -15.424 16.027 14.049 0.890 19.637 980 MET A CA 1
ATOM 888 C CA B MET A 1 116 ? -15.389 16.034 14.020 0.110 18.908 980 MET A CA 1
ATOM 889 C C A MET A 1 116 ? -14.081 16.116 14.774 0.890 22.179 980 MET A C 1
ATOM 890 C C B MET A 1 116 ? -13.980 16.160 14.589 0.110 20.976 980 MET A C 1
ATOM 891 O O A MET A 1 116 ? -13.454 15.088 15.047 0.890 27.109 980 MET A O 1
ATOM 892 O O B MET A 1 116 ? -13.174 15.240 14.459 0.110 23.205 980 MET A O 1
ATOM 901 N N . LYS A 1 117 ? -13.684 17.326 15.171 1.000 22.129 981 LYS A N 1
ATOM 902 C CA . LYS A 1 117 ? -12.481 17.504 15.974 1.000 25.858 981 LYS A CA 1
ATOM 903 C C . LYS A 1 117 ? -12.887 17.482 17.446 1.000 24.777 981 LYS A C 1
ATOM 904 O O . LYS A 1 117 ? -13.692 18.307 17.845 1.000 23.987 981 LYS A O 1
ATOM 910 N N . LYS A 1 118 ? -12.354 16.536 18.240 1.000 29.109 982 LYS A N 1
ATOM 911 C CA . LYS A 1 118 ? -12.743 16.443 19.641 1.000 34.344 982 LYS A CA 1
ATOM 912 C C . LYS A 1 118 ? -11.573 16.874 20.534 1.000 37.218 982 LYS A C 1
ATOM 913 O O . LYS A 1 118 ? -10.431 16.939 20.062 1.000 37.581 982 LYS A O 1
ATOM 919 N N . HIS A 1 119 ? -11.876 17.228 21.800 1.000 38.955 983 HIS A N 1
ATOM 920 C CA . HIS A 1 119 ? -10.879 17.565 22.817 1.000 38.515 983 HIS A CA 1
ATOM 921 C C . HIS A 1 119 ? -10.095 18.832 22.464 1.000 32.570 983 HIS A C 1
ATOM 922 O O . HIS A 1 119 ? -8.955 19.014 22.914 1.000 37.823 983 HIS A O 1
ATOM 929 N N . SER A 1 120 ? -10.710 19.722 21.680 1.000 28.106 984 SER A N 1
ATOM 930 C CA . SER A 1 120 ? -10.044 20.949 21.266 1.000 31.035 984 SER A CA 1
ATOM 931 C C . SER A 1 120 ? -11.017 22.112 21.392 1.000 26.474 984 SER A C 1
ATOM 932 O O . SER A 1 120 ? -12.062 21.970 22.054 1.000 24.490 984 SER A O 1
ATOM 935 N N . LEU A 1 121 ? -10.659 23.244 20.754 1.000 26.179 985 LEU A N 1
ATOM 936 C CA . LEU A 1 121 ? -11.470 24.445 20.782 1.000 24.895 985 LEU A CA 1
ATOM 937 C C . LEU A 1 121 ? -12.827 24.166 20.159 1.000 21.466 985 LEU A C 1
ATOM 938 O O . LEU A 1 121 ? -13.817 24.687 20.657 1.000 24.329 985 LEU A O 1
ATOM 943 N N . SER A 1 122 ? -12.867 23.409 19.045 1.000 22.755 986 SER A N 1
ATOM 944 C CA . SER A 1 122 ? -14.094 23.246 18.276 1.000 21.742 986 SER A CA 1
ATOM 945 C C . SER A 1 122 ? -15.172 22.636 19.168 1.000 19.289 986 SER A C 1
ATOM 946 O O . SER A 1 122 ? -14.864 21.843 20.050 1.000 20.402 986 SER A O 1
ATOM 949 N N . ILE A 1 123 ? -16.445 22.985 18.910 1.000 19.779 987 ILE A N 1
ATOM 950 C CA . ILE A 1 123 ? -17.568 22.334 19.580 1.000 19.371 987 ILE A CA 1
ATOM 951 C C . ILE A 1 123 ? -17.712 20.876 19.113 1.000 21.471 987 ILE A C 1
ATOM 952 O O . ILE A 1 123 ? -18.516 20.122 19.700 1.000 22.361 987 ILE A O 1
ATOM 957 N N . GLY A 1 124 ? -16.951 20.463 18.085 1.000 20.597 988 GLY A N 1
ATOM 958 C CA . GLY A 1 124 ? -17.018 19.080 17.639 1.000 21.987 988 GLY A CA 1
ATOM 959 C C . GLY A 1 124 ? -17.999 18.826 16.496 1.000 20.495 988 GLY A C 1
ATOM 960 O O . GLY A 1 124 ? -18.349 17.673 16.246 1.000 21.045 988 GLY A O 1
ATOM 961 N N . SER A 1 125 ? -18.441 19.879 15.807 1.000 20.563 989 SER A N 1
ATOM 962 C CA . SER A 1 125 ? -19.388 19.727 14.708 1.000 18.521 989 SER A CA 1
ATOM 963 C C . SER A 1 125 ? -18.761 18.920 13.566 1.000 18.568 989 SER A C 1
ATOM 964 O O . SER A 1 125 ? -17.538 18.920 13.327 1.000 18.413 989 SER A O 1
ATOM 967 N N . GLY A 1 126 ? -19.633 18.233 12.829 1.000 16.778 990 GLY A N 1
ATOM 968 C CA . GLY A 1 126 ? -19.232 17.434 11.682 1.000 16.089 990 GLY A CA 1
ATOM 969 C C . GLY A 1 126 ? -20.072 16.166 11.632 1.000 14.186 990 GLY A C 1
ATOM 970 O O . GLY A 1 126 ? -21.190 16.131 12.149 1.000 16.107 990 GLY A O 1
ATOM 971 N N . TRP A 1 127 ? -19.543 15.126 10.982 1.000 14.883 991 TRP A N 1
ATOM 972 C CA . TRP A 1 127 ? -20.240 13.858 10.914 1.000 13.899 991 TRP A CA 1
ATOM 973 C C . TRP A 1 127 ? -19.296 12.744 11.359 1.000 13.991 991 TRP A C 1
ATOM 974 O O . TRP A 1 127 ? -18.071 12.899 11.389 1.000 14.954 991 TRP A O 1
ATOM 985 N N . SER A 1 128 ? -19.886 11.598 11.665 1.000 14.441 992 SER A N 1
ATOM 986 C CA . SER A 1 128 ? -19.073 10.422 11.943 1.000 14.554 992 SER A CA 1
ATOM 987 C C . SER A 1 128 ? -19.802 9.145 11.530 1.000 12.778 992 SER A C 1
ATOM 988 O O . SER A 1 128 ? -21.038 9.042 11.603 1.000 14.310 992 SER A O 1
ATOM 991 N N . VAL A 1 129 ? -19.001 8.138 11.167 1.000 14.160 993 VAL A N 1
ATOM 992 C CA . VAL A 1 129 ? -19.436 6.751 11.064 1.000 13.399 993 VAL A CA 1
ATOM 993 C C . VAL A 1 129 ? -18.862 6.026 12.274 1.000 13.228 993 VAL A C 1
ATOM 994 O O . VAL A 1 129 ? -17.635 6.079 12.478 1.000 14.365 993 VAL A O 1
ATOM 998 N N . SER A 1 130 ? -19.720 5.345 13.044 1.000 14.091 994 SER A N 1
ATOM 999 C CA . SER A 1 130 ? -19.259 4.620 14.214 1.000 13.744 994 SER A CA 1
ATOM 1000 C C . SER A 1 130 ? -19.888 3.243 14.268 1.000 14.257 994 SER A C 1
ATOM 1001 O O . SER A 1 130 ? -20.858 2.966 13.559 1.000 15.149 994 SER A O 1
ATOM 1004 N N . LEU A 1 131 ? -19.280 2.375 15.090 1.000 14.665 995 LEU A N 1
ATOM 1005 C CA . LEU A 1 131 ? -19.796 1.034 15.322 1.000 14.589 995 LEU A CA 1
ATOM 1006 C C . LEU A 1 131 ? -20.025 0.875 16.814 1.000 15.797 995 LEU A C 1
ATOM 1007 O O . LEU A 1 131 ? -19.308 1.443 17.612 1.000 16.889 995 LEU A O 1
ATOM 1012 N N A LYS A 1 132 ? -21.017 0.060 17.172 0.560 15.547 996 LYS A N 1
ATOM 1013 N N B LYS A 1 132 ? -21.035 0.083 17.177 0.440 15.676 996 LYS A N 1
ATOM 1014 C CA A LYS A 1 132 ? -21.282 -0.260 18.566 0.560 16.073 996 LYS A CA 1
ATOM 1015 C CA B LYS A 1 132 ? -21.271 -0.259 18.572 0.440 16.423 996 LYS A CA 1
ATOM 1016 C C A LYS A 1 132 ? -21.863 -1.668 18.584 0.560 16.323 996 LYS A C 1
ATOM 1017 C C B LYS A 1 132 ? -21.863 -1.661 18.593 0.440 16.476 996 LYS A C 1
ATOM 1018 O O A LYS A 1 132 ? -22.993 -1.864 18.154 0.560 17.178 996 LYS A O 1
ATOM 1019 O O B LYS A 1 132 ? -23.005 -1.843 18.188 0.440 17.455 996 LYS A O 1
ATOM 1030 N N . GLY A 1 133 ? -21.076 -2.656 19.000 1.000 15.976 997 GLY A N 1
ATOM 1031 C CA . GLY A 1 133 ? -21.542 -4.035 18.818 1.000 18.002 997 GLY A CA 1
ATOM 1032 C C . GLY A 1 133 ? -21.840 -4.288 17.336 1.000 19.168 997 GLY A C 1
ATOM 1033 O O . GLY A 1 133 ? -21.015 -3.992 16.463 1.000 20.600 997 GLY A O 1
ATOM 1034 N N . ASN A 1 134 ? -23.053 -4.797 17.058 1.000 18.573 998 ASN A N 1
ATOM 1035 C CA . ASN A 1 134 ? -23.512 -5.051 15.696 1.000 16.739 998 ASN A CA 1
ATOM 1036 C C . ASN A 1 134 ? -24.408 -3.927 15.177 1.000 16.115 998 ASN A C 1
ATOM 1037 O O . ASN A 1 134 ? -25.305 -4.169 14.375 1.000 18.636 998 ASN A O 1
ATOM 1042 N N . ASN A 1 135 ? -24.140 -2.701 15.606 1.000 15.623 999 ASN A N 1
ATOM 1043 C CA . ASN A 1 135 ? -24.859 -1.527 15.126 1.000 15.857 999 ASN A CA 1
ATOM 1044 C C . ASN A 1 135 ? -23.895 -0.658 14.320 1.000 15.499 999 ASN A C 1
ATOM 1045 O O . ASN A 1 135 ? -22.765 -0.437 14.745 1.000 17.231 999 ASN A O 1
ATOM 1050 N N . LEU A 1 136 ? -24.388 -0.103 13.196 1.000 14.775 1000 LEU A N 1
ATOM 1051 C CA . LEU A 1 136 ? -23.657 0.904 12.423 1.000 14.725 1000 LEU A CA 1
ATOM 1052 C C . LEU A 1 136 ? -24.388 2.213 12.609 1.000 14.010 1000 LEU A C 1
ATOM 1053 O O . LEU A 1 136 ? -25.616 2.258 12.433 1.000 16.073 1000 LEU A O 1
ATOM 1058 N N . ILE A 1 137 ? -23.642 3.270 12.948 1.000 13.775 1001 ILE A N 1
ATOM 1059 C CA . ILE A 1 137 ? -24.246 4.533 13.371 1.000 13.557 1001 ILE A CA 1
ATOM 1060 C C . ILE A 1 137 ? -23.701 5.699 12.551 1.000 13.399 1001 ILE A C 1
ATOM 1061 O O . ILE A 1 137 ? -22.484 5.844 12.356 1.000 15.068 1001 ILE A O 1
ATOM 1066 N N . TRP A 1 138 ? -24.616 6.539 12.050 1.000 14.278 1002 TRP A N 1
ATOM 1067 C CA . TRP A 1 138 ? -24.259 7.785 11.381 1.000 13.691 1002 TRP A CA 1
ATOM 1068 C C . TRP A 1 138 ? -24.664 8.925 12.305 1.000 13.836 1002 TRP A C 1
ATOM 1069 O O . TRP A 1 138 ? -25.808 8.944 12.754 1.000 15.062 1002 TRP A O 1
ATOM 1080 N N . THR A 1 139 ? -23.746 9.867 12.555 1.000 13.623 1003 THR A N 1
ATOM 1081 C CA . THR A 1 139 ? -24.056 10.974 13.433 1.000 14.683 1003 THR A CA 1
ATOM 1082 C C . THR A 1 139 ? -23.733 12.271 12.707 1.000 14.544 1003 THR A C 1
ATOM 1083 O O . THR A 1 139 ? -22.669 12.383 12.072 1.000 15.770 1003 THR A O 1
ATOM 1087 N N A LEU A 1 140 ? -24.637 13.252 12.810 0.580 15.012 1004 LEU A N 1
ATOM 1088 N N B LEU A 1 140 ? -24.653 13.233 12.798 0.420 15.357 1004 LEU A N 1
ATOM 1089 C CA A LEU A 1 140 ? -24.349 14.632 12.438 0.580 14.415 1004 LEU A CA 1
ATOM 1090 C CA B LEU A 1 140 ? -24.458 14.565 12.255 0.420 15.007 1004 LEU A CA 1
ATOM 1091 C C A LEU A 1 140 ? -24.366 15.490 13.699 0.580 14.673 1004 LEU A C 1
ATOM 1092 C C B LEU A 1 140 ? -24.642 15.570 13.391 0.420 15.507 1004 LEU A C 1
ATOM 1093 O O A LEU A 1 140 ? -25.192 15.257 14.581 0.580 15.328 1004 LEU A O 1
ATOM 1094 O O B LEU A 1 140 ? -25.651 15.522 14.095 0.420 14.523 1004 LEU A O 1
ATOM 1103 N N A LYS A 1 141 ? -23.499 16.512 13.749 0.580 14.033 1005 LYS A N 1
ATOM 1104 N N B LYS A 1 141 ? -23.667 16.472 13.563 0.420 14.910 1005 LYS A N 1
ATOM 1105 C CA A LYS A 1 141 ? -23.542 17.473 14.841 0.580 15.010 1005 LYS A CA 1
ATOM 1106 C CA B LYS A 1 141 ? -23.691 17.414 14.672 0.420 15.428 1005 LYS A CA 1
ATOM 1107 C C A LYS A 1 141 ? -23.313 18.866 14.273 0.580 14.897 1005 LYS A C 1
ATOM 1108 C C B LYS A 1 141 ? -23.430 18.809 14.119 0.420 16.118 1005 LYS A C 1
ATOM 1109 O O A LYS A 1 141 ? -22.330 19.089 13.570 0.580 16.381 1005 LYS A O 1
ATOM 1110 O O B LYS A 1 141 ? -22.523 18.983 13.305 0.420 16.620 1005 LYS A O 1
ATOM 1121 N N . ASP A 1 142 ? -24.259 19.780 14.532 1.000 16.478 1006 ASP A N 1
ATOM 1122 C CA . ASP A 1 142 ? -24.166 21.121 13.993 1.000 16.360 1006 ASP A CA 1
ATOM 1123 C C . ASP A 1 142 ? -23.262 22.005 14.851 1.000 16.934 1006 ASP A C 1
ATOM 1124 O O . ASP A 1 142 ? -22.690 21.554 15.866 1.000 17.721 1006 ASP A O 1
ATOM 1129 N N . SER A 1 143 ? -23.089 23.253 14.389 1.000 17.978 1007 SER A N 1
ATOM 1130 C CA . SER A 1 143 ? -22.133 24.149 15.023 1.000 17.881 1007 SER A CA 1
ATOM 1131 C C . SER A 1 143 ? -22.584 24.618 16.407 1.000 16.278 1007 SER A C 1
ATOM 1132 O O . SER A 1 143 ? -21.773 25.225 17.130 1.000 19.284 1007 SER A O 1
ATOM 1135 N N . ALA A 1 144 ? -23.856 24.376 16.752 1.000 18.178 1008 ALA A N 1
ATOM 1136 C CA . ALA A 1 144 ? -24.345 24.654 18.097 1.000 17.623 1008 ALA A CA 1
ATOM 1137 C C . ALA A 1 144 ? -24.244 23.427 18.998 1.000 18.721 1008 ALA A C 1
ATOM 1138 O O . ALA A 1 144 ? -24.593 23.509 20.178 1.000 19.410 1008 ALA A O 1
ATOM 1140 N N . GLY A 1 145 ? -23.815 22.288 18.429 1.000 16.626 1009 GLY A N 1
ATOM 1141 C CA . GLY A 1 145 ? -23.715 21.047 19.179 1.000 18.263 1009 GLY A CA 1
ATOM 1142 C C . GLY A 1 145 ? -24.956 20.147 19.173 1.000 19.589 1009 GLY A C 1
ATOM 1143 O O . GLY A 1 145 ? -24.964 19.131 19.893 1.000 21.410 1009 GLY A O 1
ATOM 1144 N N A GLU A 1 146 ? -25.960 20.481 18.343 0.430 19.210 1010 GLU A N 1
ATOM 1145 N N B GLU A 1 146 ? -25.968 20.489 18.355 0.570 19.244 1010 GLU A N 1
ATOM 1146 C CA A GLU A 1 146 ? -27.169 19.676 18.218 0.430 20.139 1010 GLU A CA 1
ATOM 1147 C CA B GLU A 1 146 ? -27.151 19.647 18.284 0.570 20.247 1010 GLU A CA 1
ATOM 1148 C C A GLU A 1 146 ? -26.845 18.449 17.365 0.430 18.700 1010 GLU A C 1
ATOM 1149 C C B GLU A 1 146 ? -26.838 18.449 17.388 0.570 18.958 1010 GLU A C 1
ATOM 1150 O O A GLU A 1 146 ? -26.091 18.554 16.396 0.430 18.150 1010 GLU A O 1
ATOM 1151 O O B GLU A 1 146 ? -26.104 18.579 16.405 0.570 18.363 1010 GLU A O 1
ATOM 1162 N N . VAL A 1 147 ? -27.427 17.295 17.716 1.000 18.742 1011 VAL A N 1
ATOM 1163 C CA . VAL A 1 147 ? -27.080 16.036 17.064 1.000 17.497 1011 VAL A CA 1
ATOM 1164 C C . VAL A 1 147 ? -28.315 15.412 16.422 1.000 18.565 1011 VAL A C 1
ATOM 1165 O O . VAL A 1 147 ? -29.423 15.489 16.958 1.000 21.637 1011 VAL A O 1
ATOM 1169 N N . ARG A 1 148 ? -28.082 14.700 15.320 1.000 17.699 1012 ARG A N 1
ATOM 1170 C CA . ARG A 1 148 ? -29.034 13.754 14.749 1.000 17.436 1012 ARG A CA 1
ATOM 1171 C C . ARG A 1 148 ? -28.295 12.454 14.452 1.000 16.215 1012 ARG A C 1
ATOM 1172 O O . ARG A 1 148 ? -27.104 12.480 14.147 1.000 16.486 1012 ARG A O 1
ATOM 1180 N N A GLN A 1 149 ? -28.984 11.309 14.578 0.610 16.541 1013 GLN A N 1
ATOM 1181 N N B GLN A 1 149 ? -29.015 11.324 14.471 0.390 16.852 1013 GLN A N 1
ATOM 1182 C CA A GLN A 1 149 ? -28.318 10.045 14.318 0.610 15.649 1013 GLN A CA 1
ATOM 1183 C CA B GLN A 1 149 ? -28.336 10.044 14.385 0.390 16.107 1013 GLN A CA 1
ATOM 1184 C C A GLN A 1 149 ? -29.224 9.063 13.595 0.610 16.731 1013 GLN A C 1
ATOM 1185 C C B GLN A 1 149 ? -29.197 8.981 13.709 0.390 16.334 1013 GLN A C 1
ATOM 1186 O O A GLN A 1 149 ? -30.449 9.086 13.763 0.610 18.376 1013 GLN A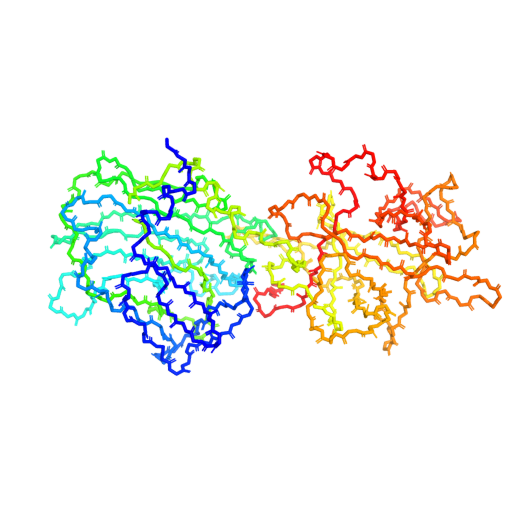 O 1
ATOM 1187 O O B GLN A 1 149 ? -30.391 8.875 14.007 0.390 17.036 1013 GLN A O 1
ATOM 1198 N N . ILE A 1 150 ? -28.566 8.171 12.833 1.000 15.141 1014 ILE A N 1
ATOM 1199 C CA . ILE A 1 150 ? -29.169 6.929 12.360 1.000 15.141 1014 ILE A CA 1
ATOM 1200 C C . ILE A 1 150 ? -28.464 5.774 13.059 1.000 16.094 1014 ILE A C 1
ATOM 1201 O O . ILE A 1 150 ? -27.241 5.728 13.050 1.000 16.652 1014 ILE A O 1
ATOM 1206 N N . THR A 1 151 ? -29.233 4.830 13.605 1.000 16.520 1015 THR A N 1
ATOM 1207 C CA . THR A 1 151 ? -28.655 3.627 14.167 1.000 16.073 1015 THR A CA 1
ATOM 1208 C C . THR A 1 151 ? -29.238 2.436 13.412 1.000 16.444 1015 THR A C 1
ATOM 1209 O O . THR A 1 151 ? -30.453 2.176 13.465 1.000 20.197 1015 THR A O 1
ATOM 1213 N N . PHE A 1 152 ? -28.362 1.722 12.682 1.000 17.463 1016 PHE A N 1
ATOM 1214 C CA . PHE A 1 152 ? -28.753 0.535 11.950 1.000 16.628 1016 PHE A CA 1
ATOM 1215 C C . PHE A 1 152 ? -28.343 -0.700 12.748 1.000 16.202 1016 PHE A C 1
ATOM 1216 O O . PHE A 1 152 ? -27.164 -0.885 13.062 1.000 16.894 1016 PHE A O 1
ATOM 1224 N N A ARG A 1 153 ? -29.330 -1.541 13.091 0.670 18.000 1017 ARG A N 1
ATOM 1225 N N B ARG A 1 153 ? -29.335 -1.542 13.072 0.330 18.468 1017 ARG A N 1
ATOM 1226 C CA A ARG A 1 153 ? -29.086 -2.795 13.788 0.670 17.365 1017 ARG A CA 1
ATOM 1227 C CA B ARG A 1 153 ? -29.123 -2.802 13.769 0.330 18.460 1017 ARG A CA 1
ATOM 1228 C C A ARG A 1 153 ? -28.958 -3.902 12.741 0.670 16.455 1017 ARG A C 1
ATOM 1229 C C B ARG A 1 153 ? -28.965 -3.906 12.727 0.330 17.365 1017 ARG A C 1
ATOM 1230 O O A ARG A 1 153 ? -29.869 -4.109 11.939 0.670 18.084 1017 ARG A O 1
ATOM 1231 O O B ARG A 1 153 ? -29.873 -4.130 11.928 0.330 18.571 1017 ARG A O 1
ATOM 1246 N N . ASP A 1 154 ? -27.812 -4.588 12.739 1.000 16.502 1018 ASP A N 1
ATOM 1247 C CA . ASP A 1 154 ? -27.536 -5.592 11.716 1.000 17.699 1018 ASP A CA 1
ATOM 1248 C C . ASP A 1 154 ? -28.452 -6.804 11.875 1.000 17.613 1018 ASP A C 1
ATOM 1249 O O . ASP A 1 154 ? -29.032 -7.050 12.932 1.000 19.321 1018 ASP A O 1
ATOM 1254 N N . LEU A 1 155 ? -28.556 -7.588 10.797 1.000 18.465 1019 LEU A N 1
ATOM 1255 C CA . LEU A 1 155 ? -29.375 -8.788 10.781 1.000 17.502 1019 LEU A CA 1
ATOM 1256 C C . LEU A 1 155 ? -28.798 -9.819 11.753 1.000 18.902 1019 LEU A C 1
ATOM 1257 O O . LEU A 1 155 ? -27.573 -9.939 11.919 1.000 18.744 1019 LEU A O 1
ATOM 1262 N N . PRO A 1 156 ? -29.663 -10.611 12.406 1.000 18.078 1020 PRO A N 1
ATOM 1263 C CA . PRO A 1 156 ? -29.189 -11.630 13.351 1.000 18.626 1020 PRO A CA 1
ATOM 1264 C C . PRO A 1 156 ? -28.487 -12.828 12.716 1.000 17.002 1020 PRO A C 1
ATOM 1265 O O . PRO A 1 156 ? -27.622 -13.440 13.344 1.000 18.436 1020 PRO A O 1
ATOM 1269 N N 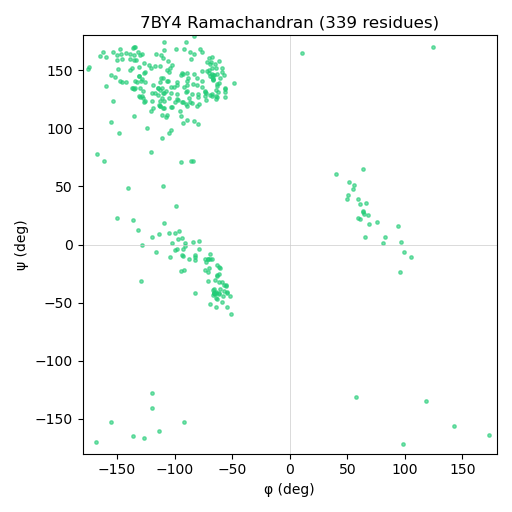. ASP A 1 157 ? -28.889 -13.203 11.495 1.000 16.531 1021 ASP A N 1
ATOM 1270 C CA . ASP A 1 157 ? -28.266 -14.334 10.788 1.000 16.039 1021 ASP A CA 1
ATOM 1271 C C . ASP A 1 157 ? -26.948 -13.864 10.165 1.000 15.670 1021 ASP A C 1
ATOM 1272 O O . ASP A 1 157 ? -26.949 -13.156 9.152 1.000 16.602 1021 ASP A O 1
ATOM 1277 N N . LYS A 1 158 ? -25.818 -14.231 10.788 1.000 15.597 1022 LYS A N 1
ATOM 1278 C CA . LYS A 1 158 ? -24.554 -13.617 10.387 1.000 14.594 1022 LYS A CA 1
ATOM 1279 C C . LYS A 1 158 ? -24.074 -14.116 9.038 1.000 14.786 1022 LYS A C 1
ATOM 1280 O O . LYS A 1 158 ? -23.231 -13.465 8.430 1.000 15.797 1022 LYS A O 1
ATOM 1286 N N . PHE A 1 159 ? -24.627 -15.217 8.541 1.000 14.573 1023 PHE A N 1
ATOM 1287 C CA . PHE A 1 159 ? -24.301 -15.650 7.188 1.000 15.357 1023 PHE A CA 1
ATOM 1288 C C . PHE A 1 159 ? -24.721 -14.607 6.150 1.000 16.307 1023 PHE A C 1
ATOM 1289 O O . PHE A 1 159 ? -24.113 -14.526 5.076 1.000 18.139 1023 PHE A O 1
ATOM 1297 N N . ASN A 1 160 ? -25.810 -13.880 6.445 1.000 16.968 1024 ASN A N 1
ATOM 1298 C CA . ASN A 1 160 ? -26.409 -12.930 5.524 1.000 18.494 1024 ASN A CA 1
ATOM 1299 C C . ASN A 1 160 ? -26.292 -11.485 6.009 1.000 17.239 1024 ASN A C 1
ATOM 1300 O O . ASN A 1 160 ? -26.884 -10.585 5.403 1.000 21.516 1024 ASN A O 1
ATOM 1305 N N . ALA A 1 161 ? -25.530 -11.243 7.080 1.000 16.902 1025 ALA A N 1
ATOM 1306 C CA . ALA A 1 161 ? -25.512 -9.934 7.715 1.000 16.107 1025 A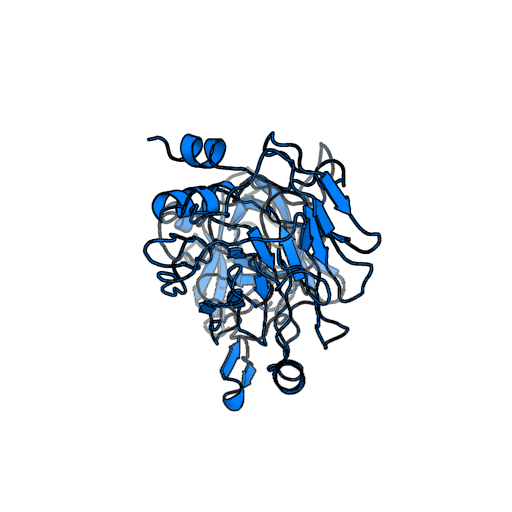LA A CA 1
ATOM 1307 C C . ALA A 1 161 ? -24.479 -9.026 7.045 1.000 14.189 1025 ALA A C 1
ATOM 1308 O O . ALA A 1 161 ? -23.582 -9.497 6.337 1.000 18.771 1025 ALA A O 1
ATOM 1310 N N . TYR A 1 162 ? -24.560 -7.714 7.318 1.000 13.812 1026 TYR A N 1
ATOM 1311 C CA . TYR A 1 162 ? -23.724 -6.739 6.624 1.000 14.041 1026 TYR A CA 1
ATOM 1312 C C . TYR A 1 162 ? -22.440 -6.426 7.407 1.000 15.054 1026 TYR A C 1
ATOM 1313 O O . TYR A 1 162 ? -21.469 -5.974 6.775 1.000 16.141 1026 TYR A O 1
ATOM 1322 N N . LEU A 1 163 ? -22.436 -6.650 8.741 1.000 14.662 1027 LEU A N 1
ATOM 1323 C CA . LEU A 1 163 ? -21.276 -6.395 9.585 1.000 14.762 1027 LEU A CA 1
ATOM 1324 C C . LEU A 1 163 ? -20.727 -7.744 10.046 1.000 16.055 1027 LEU A C 1
ATOM 1325 O O . LEU A 1 163 ? -20.559 -7.982 11.251 1.000 18.968 1027 LEU A O 1
ATOM 1330 N N . ALA A 1 164 ? -20.528 -8.629 9.076 1.000 15.162 1028 ALA A N 1
ATOM 1331 C CA . ALA A 1 164 ? -20.118 -10.004 9.405 1.000 15.944 1028 ALA A CA 1
ATOM 1332 C C . ALA A 1 164 ? -19.081 -10.521 8.415 1.000 14.683 1028 ALA A C 1
ATOM 1333 O O . ALA A 1 164 ? -19.322 -11.599 7.859 1.000 15.765 1028 ALA A O 1
ATOM 1335 N N . ASN A 1 165 ? -18.066 -9.688 8.181 1.000 13.565 1029 ASN A N 1
ATOM 1336 C CA . ASN A 1 165 ? -16.807 -10.030 7.463 1.000 13.170 1029 ASN A CA 1
ATOM 1337 C C . ASN A 1 165 ? -16.870 -9.972 5.937 1.000 13.149 1029 ASN A C 1
ATOM 1338 O O . ASN A 1 165 ? -15.905 -10.383 5.329 1.000 14.123 1029 ASN A O 1
ATOM 1343 N N . LYS A 1 166 ? -17.962 -9.505 5.355 1.000 14.054 1030 LYS A N 1
ATOM 1344 C CA . LYS A 1 166 ? -17.949 -9.378 3.880 1.000 13.123 1030 LYS A CA 1
ATOM 1345 C C . LYS A 1 166 ? -17.833 -7.901 3.517 1.000 12.483 1030 LYS A C 1
ATOM 1346 O O . LYS A 1 166 ? -18.271 -7.056 4.282 1.000 14.473 1030 LYS A O 1
ATOM 1352 N N . TRP A 1 167 ? -17.219 -7.639 2.376 1.000 12.304 1031 TRP A N 1
ATOM 1353 C CA . TRP A 1 167 ? -17.262 -6.285 1.846 1.000 13.425 1031 TRP A CA 1
ATOM 1354 C C . TRP A 1 167 ? -18.711 -5.916 1.507 1.000 14.073 1031 TRP A C 1
ATOM 1355 O O . TRP A 1 167 ? -19.383 -6.615 0.727 1.000 14.878 1031 TRP A O 1
ATOM 1366 N N . VAL A 1 168 ? -19.160 -4.764 2.034 1.000 13.386 1032 VAL A N 1
ATOM 1367 C CA . VAL A 1 168 ? -20.486 -4.244 1.728 1.000 12.749 1032 VAL A CA 1
ATOM 1368 C C . VAL A 1 168 ? -20.330 -2.766 1.399 1.000 12.917 1032 VAL A C 1
ATOM 1369 O O . VAL A 1 168 ? -19.350 -2.123 1.805 1.000 13.152 1032 VAL A O 1
ATOM 1373 N N . PHE A 1 169 ? -21.320 -2.219 0.676 1.000 12.833 1033 PHE A N 1
ATOM 1374 C CA . PHE A 1 169 ? -21.175 -0.860 0.153 1.000 12.465 1033 PHE A CA 1
ATOM 1375 C C . PHE A 1 169 ? -22.117 0.069 0.926 1.000 13.325 1033 PHE A C 1
ATOM 1376 O O . PHE A 1 169 ? -23.337 -0.105 0.895 1.000 14.133 1033 PHE A O 1
ATOM 1384 N N . ILE A 1 170 ? -21.542 1.053 1.633 1.000 13.333 1034 ILE A N 1
ATOM 1385 C CA . ILE A 1 170 ? -22.302 1.994 2.442 1.000 12.859 1034 ILE A CA 1
ATOM 1386 C C . ILE A 1 170 ? -22.516 3.273 1.655 1.000 13.457 1034 ILE A C 1
ATOM 1387 O O . ILE A 1 170 ? -21.592 3.770 1.010 1.000 13.491 1034 ILE A O 1
ATOM 1392 N N . THR A 1 171 ? -23.718 3.851 1.773 1.000 13.136 1035 THR A N 1
ATOM 1393 C CA . THR A 1 171 ? -23.977 5.189 1.241 1.000 13.238 1035 THR A CA 1
ATOM 1394 C C . THR A 1 171 ? -24.868 5.925 2.226 1.000 13.765 1035 THR A C 1
ATOM 1395 O O . THR A 1 171 ? -25.913 5.388 2.598 1.000 15.183 1035 THR A O 1
ATOM 1399 N N A ILE A 1 172 ? -24.458 7.128 2.638 0.630 13.352 1036 ILE A N 1
ATOM 1400 N N B ILE A 1 172 ? -24.493 7.149 2.609 0.370 13.731 1036 ILE A N 1
ATOM 1401 C CA A ILE A 1 172 ? -25.278 7.947 3.527 0.630 13.083 1036 ILE A CA 1
ATOM 1402 C CA B ILE A 1 172 ? -25.320 7.923 3.527 0.370 13.652 1036 ILE A CA 1
ATOM 1403 C C A ILE A 1 172 ? -25.556 9.263 2.815 0.630 13.699 1036 ILE A C 1
ATOM 1404 C C B ILE A 1 172 ? -25.578 9.297 2.924 0.370 13.596 1036 ILE A C 1
ATOM 1405 O O A ILE A 1 172 ? -24.619 9.972 2.478 0.630 14.023 1036 ILE A O 1
ATOM 1406 O O B ILE A 1 172 ? -24.657 10.095 2.798 0.370 13.494 1036 ILE A O 1
ATOM 1415 N N . THR A 1 173 ? -26.839 9.548 2.549 1.000 14.041 1037 THR A N 1
ATOM 1416 C CA . THR A 1 173 ? -27.247 10.806 1.923 1.000 13.510 1037 THR A CA 1
ATOM 1417 C C . THR A 1 173 ? -27.829 11.726 2.989 1.000 14.299 1037 THR A C 1
ATOM 1418 O O . THR A 1 173 ? -28.398 11.264 3.981 1.000 15.044 1037 THR A O 1
ATOM 1422 N N . ASN A 1 174 ? -27.638 13.028 2.786 1.000 14.952 1038 ASN A N 1
ATOM 1423 C CA . ASN A 1 174 ? -28.069 14.000 3.774 1.000 13.752 1038 ASN A CA 1
ATOM 1424 C C . ASN A 1 174 ? -28.753 15.131 3.033 1.000 15.547 1038 ASN A C 1
ATOM 1425 O O . ASN A 1 174 ? -28.097 15.886 2.323 1.000 17.794 1038 ASN A O 1
ATOM 1430 N N . ASP A 1 175 ? -30.074 15.203 3.221 1.000 17.723 1039 ASP A N 1
ATOM 1431 C CA . ASP A 1 175 ? -30.895 16.266 2.651 1.000 16.705 1039 ASP A CA 1
ATOM 1432 C C . ASP A 1 175 ? -31.284 17.173 3.813 1.000 16.218 1039 ASP A C 1
ATOM 1433 O O . ASP A 1 175 ? -32.047 16.752 4.691 1.000 17.926 1039 ASP A O 1
ATOM 1438 N N . ARG A 1 176 ? -30.720 18.375 3.846 1.000 17.952 1040 ARG A N 1
ATOM 1439 C CA . ARG A 1 176 ? -30.921 19.294 4.995 1.000 18.052 1040 ARG A CA 1
ATOM 1440 C C . ARG A 1 176 ? -32.386 19.715 5.178 1.000 19.034 1040 ARG A C 1
ATOM 1441 O O . ARG A 1 176 ? -32.696 20.205 6.251 1.000 20.505 1040 ARG A O 1
ATOM 1449 N N . LEU A 1 177 ? -33.227 19.543 4.159 1.000 18.239 1041 LEU A N 1
ATOM 1450 C CA . LEU A 1 177 ? -34.645 19.864 4.315 1.000 19.015 1041 LEU A CA 1
ATOM 1451 C C . LEU A 1 177 ? -35.503 18.638 4.634 1.000 19.894 1041 LEU A C 1
ATOM 1452 O O . LEU A 1 177 ? -36.731 18.749 4.648 1.000 22.290 1041 LEU A O 1
ATOM 1457 N N . SER A 1 178 ? -34.891 17.459 4.829 1.000 19.060 1042 SER A N 1
ATOM 1458 C CA . SER A 1 178 ? -35.676 16.276 5.138 1.000 18.923 1042 SER A CA 1
ATOM 1459 C C . SER A 1 178 ? -34.877 15.341 6.046 1.000 17.902 1042 SER A C 1
ATOM 1460 O O . SER A 1 178 ? -34.777 15.589 7.240 1.000 19.397 1042 SER A O 1
ATOM 1463 N N A SER A 1 179 ? -34.236 14.334 5.464 0.620 18.592 1043 SER A N 1
ATOM 1464 N N B SER A 1 179 ? -34.268 14.308 5.458 0.380 18.521 1043 SER A N 1
ATOM 1465 C CA A SER A 1 179 ? -33.650 13.256 6.247 0.620 17.292 1043 SER A CA 1
ATOM 1466 C CA B SER A 1 179 ? -33.680 13.216 6.222 0.380 17.760 1043 SER A CA 1
ATOM 1467 C C A SER A 1 179 ? -32.240 12.933 5.779 0.620 15.726 1043 SER A C 1
ATOM 1468 C C B SER A 1 179 ? -32.255 12.914 5.774 0.380 15.894 1043 SER A C 1
ATOM 1469 O O A SER A 1 179 ? -31.822 13.233 4.646 0.620 17.978 1043 SER A O 1
ATOM 1470 O O B SER A 1 179 ? -31.844 13.217 4.645 0.380 18.007 1043 SER A O 1
ATOM 1475 N N . ALA A 1 180 ? -31.513 12.290 6.694 1.000 16.044 1044 ALA A N 1
ATOM 1476 C CA . ALA A 1 180 ? -30.341 11.501 6.338 1.000 14.883 1044 ALA A CA 1
ATOM 1477 C C . ALA A 1 180 ? -30.836 10.072 6.099 1.000 15.615 1044 ALA A C 1
ATOM 1478 O O . ALA A 1 180 ? -31.688 9.567 6.834 1.000 16.476 1044 ALA A O 1
ATOM 1480 N N A ASN A 1 181 ? -30.265 9.407 5.088 0.600 14.957 1045 ASN A N 1
ATOM 1481 N N B ASN A 1 181 ? -30.290 9.420 5.067 0.400 15.502 1045 ASN A N 1
ATOM 1482 C CA A ASN A 1 181 ? -30.688 8.067 4.707 0.600 14.828 1045 ASN A CA 1
ATOM 1483 C CA B ASN A 1 181 ? -30.662 8.057 4.722 0.400 15.849 1045 ASN A CA 1
ATOM 1484 C C A ASN A 1 181 ? -29.470 7.165 4.530 0.600 14.041 1045 ASN A C 1
ATOM 1485 C C B ASN A 1 181 ? -29.398 7.200 4.651 0.400 15.989 1045 ASN A C 1
ATOM 1486 O O A ASN A 1 181 ? -28.541 7.509 3.792 0.600 13.702 1045 ASN A O 1
ATOM 1487 O O B ASN A 1 181 ? -28.386 7.643 4.102 0.400 16.176 1045 ASN A O 1
ATOM 1496 N N A LEU A 1 182 ? -29.476 6.028 5.241 0.600 14.023 1046 LEU A N 1
ATOM 1497 N N B LEU A 1 182 ? -29.458 5.986 5.220 0.400 15.360 1046 LEU A N 1
ATOM 1498 C CA A LEU A 1 182 ? -28.404 5.042 5.166 0.600 12.630 1046 LEU A CA 1
ATOM 1499 C CA B LEU A 1 182 ? -28.339 5.049 5.182 0.400 13.786 1046 LEU A CA 1
ATOM 1500 C C A LEU A 1 182 ? -28.816 3.942 4.194 0.600 14.410 1046 LEU A C 1
ATOM 1501 C C B LEU A 1 182 ? -28.710 3.852 4.309 0.400 14.373 1046 LEU A C 1
ATOM 1502 O O A LEU A 1 182 ? -29.912 3.380 4.324 0.600 14.925 1046 LEU A O 1
ATOM 1503 O O B LEU A 1 182 ? -29.689 3.154 4.591 0.400 15.189 1046 LEU A O 1
ATOM 1512 N N . TYR A 1 183 ? -27.919 3.644 3.252 1.000 15.281 1047 TYR A N 1
ATOM 1513 C CA . TYR A 1 183 ? -28.105 2.532 2.318 1.000 13.912 1047 TYR A CA 1
ATOM 1514 C C . TYR A 1 183 ? -26.956 1.547 2.488 1.000 13.962 1047 TYR A C 1
ATOM 1515 O O . TYR A 1 183 ? -25.823 1.947 2.729 1.000 14.854 1047 TYR A O 1
ATOM 1524 N N . ILE A 1 184 ? -27.255 0.255 2.321 1.000 13.157 1048 ILE A N 1
ATOM 1525 C CA . ILE A 1 184 ? -26.220 -0.757 2.225 1.000 14.362 1048 ILE A CA 1
ATOM 1526 C C . ILE A 1 184 ? -26.496 -1.568 0.975 1.000 14.478 1048 ILE A C 1
ATOM 1527 O O . ILE A 1 184 ? -27.630 -2.034 0.769 1.000 15.465 1048 ILE A O 1
ATOM 1532 N N . ASN A 1 185 ? -25.465 -1.699 0.130 1.000 14.462 1049 ASN A N 1
ATOM 1533 C CA . ASN A 1 185 ? -25.606 -2.400 -1.145 1.000 14.868 1049 ASN A CA 1
ATOM 1534 C C . ASN A 1 185 ? -26.829 -1.877 -1.932 1.000 16.349 1049 ASN A C 1
ATOM 1535 O O . ASN A 1 185 ? -27.612 -2.636 -2.546 1.000 17.044 1049 ASN A O 1
ATOM 1540 N N . GLY A 1 186 ? -26.982 -0.550 -1.928 1.000 15.999 1050 GLY A N 1
ATOM 1541 C CA . GLY A 1 186 ? -27.976 0.152 -2.727 1.000 16.649 1050 GLY A CA 1
ATOM 1542 C C . GLY A 1 186 ? -29.376 0.154 -2.112 1.000 17.413 1050 GLY A C 1
ATOM 1543 O O . GLY A 1 186 ? -30.312 0.645 -2.752 1.000 20.731 1050 GLY A O 1
ATOM 1544 N N . VAL A 1 187 ? -29.549 -0.442 -0.921 1.000 18.721 1051 VAL A N 1
ATOM 1545 C CA . VAL A 1 187 ? -30.892 -0.622 -0.372 1.000 20.600 1051 VAL A CA 1
ATOM 1546 C C . VAL A 1 187 ? -31.038 0.209 0.900 1.000 17.299 1051 VAL A C 1
ATOM 1547 O O . VAL A 1 187 ? -30.158 0.170 1.767 1.000 17.031 1051 VAL A O 1
ATOM 1551 N N . LEU A 1 188 ? -32.161 0.925 1.028 1.000 17.978 1052 LEU A N 1
ATOM 1552 C CA . LEU A 1 188 ? -32.358 1.792 2.179 1.000 16.381 1052 LEU A CA 1
ATOM 1553 C C . LEU A 1 188 ? -32.521 0.967 3.459 1.000 16.534 1052 LEU A C 1
ATOM 1554 O O . LEU A 1 188 ? -33.399 0.120 3.540 1.000 19.929 1052 LEU A O 1
ATOM 1559 N N A MET A 1 189 ? -31.664 1.235 4.456 0.720 16.652 1053 MET A N 1
ATOM 1560 N N B MET A 1 189 ? -31.665 1.242 4.461 0.280 16.262 1053 MET A N 1
ATOM 1561 C CA A MET A 1 189 ? -31.654 0.461 5.688 0.720 17.981 1053 MET A CA 1
ATOM 1562 C CA B MET A 1 189 ? -31.596 0.457 5.689 0.280 16.489 1053 MET A CA 1
ATOM 1563 C C A MET A 1 189 ? -32.020 1.291 6.914 0.720 16.963 1053 MET A C 1
ATOM 1564 C C B MET A 1 189 ? -31.887 1.283 6.942 0.280 16.205 1053 MET A C 1
ATOM 1565 O O A MET A 1 189 ? -32.435 0.728 7.923 0.720 20.452 1053 MET A O 1
ATOM 1566 O O B MET A 1 189 ? -32.063 0.704 8.013 0.280 17.971 1053 MET A O 1
ATOM 1575 N N . GLY A 1 190 ? -31.891 2.619 6.843 1.000 15.789 1054 GLY A N 1
ATOM 1576 C CA . GLY A 1 190 ? -32.192 3.429 8.017 1.000 17.689 1054 GLY A CA 1
ATOM 1577 C C . GLY A 1 190 ? -32.341 4.877 7.611 1.000 16.463 1054 GLY A C 1
ATOM 1578 O O . GLY A 1 190 ? -31.854 5.266 6.558 1.000 17.415 1054 GLY A O 1
ATOM 1579 N N A SER A 1 191 ? -32.976 5.665 8.478 0.750 16.626 1055 SER A N 1
ATOM 1580 N N B SER A 1 191 ? -33.061 5.648 8.427 0.250 16.428 1055 SER A N 1
ATOM 1581 C CA A SER A 1 191 ? -33.253 7.058 8.155 0.750 17.371 1055 SER A CA 1
ATOM 1582 C CA B SER A 1 191 ? -33.254 7.063 8.159 0.250 16.813 1055 SER A CA 1
ATOM 1583 C C A SER A 1 191 ? -33.499 7.837 9.438 0.750 18.128 1055 SER A C 1
ATOM 1584 C C B SER A 1 191 ? -33.334 7.811 9.482 0.250 16.944 1055 SER A C 1
ATOM 1585 O O A SER A 1 191 ? -33.988 7.276 10.428 0.750 19.966 1055 SER A O 1
ATOM 1586 O O B SER A 1 191 ? -33.533 7.201 10.535 0.250 18.658 1055 SER A O 1
ATOM 1591 N N . ALA A 1 192 ? -33.173 9.134 9.399 1.000 16.226 1056 ALA A N 1
ATOM 1592 C CA . ALA A 1 192 ? -33.522 10.029 10.499 1.000 17.013 1056 ALA A CA 1
ATOM 1593 C C . ALA A 1 192 ? -33.811 11.404 9.924 1.000 17.507 1056 ALA A C 1
ATOM 1594 O O . ALA A 1 192 ? -33.086 11.872 9.047 1.000 17.850 1056 ALA A O 1
ATOM 1596 N N A GLU A 1 193 ? -34.848 12.062 10.448 0.440 19.089 1057 GLU A N 1
ATOM 1597 N N B GLU A 1 193 ? -34.862 12.059 10.428 0.560 18.002 1057 GLU A N 1
ATOM 1598 C CA A GLU A 1 193 ? -35.095 13.456 10.105 0.440 21.458 1057 GLU A CA 1
ATOM 1599 C CA B GLU A 1 193 ? -35.087 13.456 10.067 0.560 18.942 1057 GLU A CA 1
ATOM 1600 C C A GLU A 1 193 ? -33.946 14.332 10.618 0.440 20.208 1057 GLU A C 1
ATOM 1601 C C B GLU A 1 193 ? -33.944 14.325 10.607 0.560 19.129 1057 GLU A C 1
ATOM 1602 O O A GLU A 1 193 ? -33.459 14.147 11.739 0.440 21.287 1057 GLU A O 1
ATOM 1603 O O B GLU A 1 193 ? -33.454 14.129 11.727 0.560 20.297 1057 GLU A O 1
ATOM 1614 N N . ILE A 1 194 ? -33.489 15.278 9.786 1.000 18.550 1058 ILE A N 1
ATOM 1615 C CA . ILE A 1 194 ? -32.404 16.154 10.192 1.000 18.515 1058 ILE A CA 1
ATOM 1616 C C . ILE A 1 194 ? -32.813 17.627 10.105 1.000 19.281 1058 ILE A C 1
ATOM 1617 O O . ILE A 1 194 ? -31.988 18.511 10.340 1.000 20.726 1058 ILE A O 1
ATOM 1622 N N . THR A 1 195 ? -34.085 17.908 9.772 1.000 19.629 1059 THR A N 1
ATOM 1623 C CA . THR A 1 195 ? -34.572 19.281 9.785 1.000 20.776 1059 THR A CA 1
ATOM 1624 C C . THR A 1 195 ? -34.389 19.903 11.169 1.000 25.293 1059 THR A C 1
ATOM 1625 O O . THR A 1 195 ? -34.525 19.231 12.186 1.000 27.177 1059 THR A O 1
ATOM 1629 N N . GLY A 1 196 ? -34.101 21.206 11.199 1.000 27.101 1060 GLY A N 1
ATOM 1630 C CA . GLY A 1 196 ? -33.860 21.859 12.477 1.000 29.277 1060 GLY A CA 1
ATOM 1631 C C . GLY A 1 196 ? -32.378 21.950 12.836 1.000 28.117 1060 GLY A C 1
ATOM 1632 O O . GLY A 1 196 ? -32.017 22.799 13.647 1.000 30.409 1060 GLY A O 1
ATOM 1633 N N . LEU A 1 197 ? -31.528 21.067 12.284 1.000 27.030 1061 LEU A N 1
ATOM 1634 C CA . LEU A 1 197 ? -30.101 21.241 12.510 1.000 26.901 1061 LEU A CA 1
ATOM 1635 C C . LEU A 1 197 ? -29.647 22.514 11.817 1.000 27.103 1061 LEU A C 1
ATOM 1636 O O . LEU A 1 197 ? -30.102 22.806 10.703 1.000 28.027 1061 LEU A O 1
ATOM 1641 N N . GLY A 1 198 ? -28.678 23.193 12.435 1.000 27.509 1062 GLY A N 1
ATOM 1642 C CA . GLY A 1 198 ? -28.140 24.398 11.836 1.000 30.596 1062 GLY A CA 1
ATOM 1643 C C . GLY A 1 198 ? -26.926 24.098 10.961 1.000 26.006 1062 GLY A C 1
ATOM 1644 O O . GLY A 1 198 ? -26.771 22.997 10.429 1.000 28.214 1062 GLY A O 1
ATOM 1645 N N . ALA A 1 199 ? -26.041 25.096 10.835 1.000 28.743 1063 ALA A N 1
ATOM 1646 C CA . ALA A 1 199 ? -24.862 24.961 10.003 1.000 26.566 1063 ALA A CA 1
ATOM 1647 C C . ALA A 1 199 ? -23.911 23.919 10.588 1.000 23.650 1063 ALA A C 1
ATOM 1648 O O . ALA A 1 199 ? -23.761 23.799 11.811 1.000 26.590 1063 ALA A O 1
ATOM 1650 N N . ILE A 1 200 ? -23.290 23.149 9.685 1.000 23.895 1064 ILE A N 1
ATOM 1651 C CA . ILE A 1 200 ? -22.254 22.203 10.077 1.000 24.161 1064 ILE A CA 1
ATOM 1652 C C . ILE A 1 200 ? -20.902 22.872 9.841 1.000 26.935 1064 ILE A C 1
ATOM 1653 O O . ILE A 1 200 ? -20.613 23.390 8.764 1.000 30.606 1064 ILE A O 1
ATOM 1658 N N . ARG A 1 201 ? -20.106 22.928 10.906 1.000 25.827 1065 ARG A N 1
ATOM 1659 C CA . ARG A 1 201 ? -18.814 23.598 10.864 1.000 28.624 1065 ARG A CA 1
ATOM 1660 C C . ARG A 1 201 ? -17.774 22.551 11.210 1.000 26.124 1065 ARG A C 1
ATOM 1661 O O . ARG A 1 201 ? -17.323 22.474 12.354 1.000 29.401 1065 ARG A O 1
ATOM 1669 N N . GLU A 1 202 ? -17.427 21.716 10.224 1.000 26.043 1066 GLU A N 1
ATOM 1670 C CA . GLU A 1 202 ? -16.629 20.562 10.597 1.000 24.095 1066 GLU A CA 1
ATOM 1671 C C . GLU A 1 202 ? -15.138 20.882 10.516 1.000 24.003 1066 GLU A C 1
ATOM 1672 O O . GLU A 1 202 ? -14.705 21.962 10.077 1.000 25.737 1066 GLU A O 1
ATOM 1678 N N . ASP A 1 203 ? -14.339 19.913 10.964 1.000 23.634 1067 ASP A N 1
ATOM 1679 C CA . ASP A 1 203 ? -12.897 20.091 10.906 1.000 22.211 1067 ASP A CA 1
ATOM 1680 C C . ASP A 1 203 ? -12.386 20.094 9.463 1.000 21.966 1067 ASP A C 1
ATOM 1681 O O . ASP A 1 203 ? -13.021 19.548 8.570 1.000 23.400 1067 ASP A O 1
ATOM 1686 N N . ASN A 1 204 ? -11.213 20.699 9.249 1.000 22.790 1068 ASN A N 1
ATOM 1687 C CA . ASN A 1 204 ? -10.598 20.687 7.931 1.000 23.966 1068 ASN A CA 1
ATOM 1688 C C . ASN A 1 204 ? -10.085 19.292 7.580 1.000 21.687 1068 ASN A C 1
ATOM 1689 O O . ASN A 1 204 ? -9.770 19.049 6.424 1.000 24.816 1068 ASN A O 1
ATOM 1694 N N . ASN A 1 205 ? -10.017 18.380 8.556 1.000 19.802 1069 ASN A N 1
ATOM 1695 C CA . ASN A 1 205 ? -9.542 17.031 8.354 1.000 18.671 1069 ASN A CA 1
ATOM 1696 C C . ASN A 1 205 ? -10.696 16.031 8.472 1.000 17.718 1069 ASN A C 1
ATOM 1697 O O . ASN A 1 205 ? -11.507 16.091 9.407 1.000 19.360 1069 ASN A O 1
ATOM 1702 N N . ILE A 1 206 ? -10.629 14.998 7.623 1.000 16.834 1070 ILE A N 1
ATOM 1703 C CA . ILE A 1 206 ? -11.454 13.813 7.756 1.000 15.597 1070 ILE A CA 1
ATOM 1704 C C . ILE A 1 206 ? -10.524 12.687 8.182 1.000 15.199 1070 ILE A C 1
ATOM 1705 O O . ILE A 1 206 ? -9.526 12.440 7.523 1.000 17.078 1070 ILE A O 1
ATOM 1710 N N . THR A 1 207 ? -10.827 12.049 9.307 1.000 15.310 1071 THR A N 1
ATOM 1711 C CA . THR A 1 207 ? -9.908 11.091 9.911 1.000 15.486 1071 THR A CA 1
ATOM 1712 C C . THR A 1 207 ? -10.498 9.686 9.823 1.000 14.410 1071 THR A C 1
ATOM 1713 O O . THR A 1 207 ? -11.627 9.436 10.278 1.000 16.081 1071 THR A O 1
ATOM 1717 N N . LEU A 1 208 ? -9.730 8.782 9.206 1.000 14.341 1072 LEU A N 1
ATOM 1718 C CA . LEU A 1 208 ? -10.056 7.370 9.168 1.000 14.323 1072 LEU A CA 1
ATOM 1719 C C . LEU A 1 208 ? -9.164 6.710 10.226 1.000 13.812 1072 LEU A C 1
ATOM 1720 O O . LEU A 1 208 ? -7.944 6.597 10.072 1.000 14.781 1072 LEU A O 1
ATOM 1725 N N A LYS A 1 209 ? -9.788 6.284 11.320 0.670 14.686 1073 LYS A N 1
ATOM 1726 N N B LYS A 1 209 ? -9.783 6.319 11.335 0.330 15.702 1073 LYS A N 1
ATOM 1727 C CA A LYS A 1 209 ? -9.067 5.795 12.489 0.670 13.341 1073 LYS A CA 1
ATOM 1728 C CA B LYS A 1 209 ? -9.062 5.676 12.419 0.330 14.868 1073 LYS A CA 1
ATOM 1729 C C A LYS A 1 209 ? -10.078 5.197 13.465 0.670 14.017 1073 LYS A C 1
ATOM 1730 C C B LYS A 1 209 ? -10.089 5.146 13.410 0.330 14.923 1073 LYS A C 1
ATOM 1731 O O A LYS A 1 209 ? -11.150 5.775 13.656 0.670 14.997 1073 LYS A O 1
ATOM 1732 O O B LYS A 1 209 ? -11.188 5.689 13.512 0.330 16.802 1073 LYS A O 1
ATOM 1743 N N . LEU A 1 210 ? -9.709 4.099 14.145 1.000 15.176 1074 LEU A N 1
ATOM 1744 C CA . LEU A 1 210 ? -10.539 3.635 15.266 1.000 15.744 1074 LEU A CA 1
ATOM 1745 C C . LEU A 1 210 ? -10.377 4.590 16.455 1.000 16.915 1074 LEU A C 1
ATOM 1746 O O . LEU A 1 210 ? -9.288 4.693 17.030 1.000 19.408 1074 LEU A O 1
ATOM 1751 N N . ASP A 1 211 ? -11.464 5.254 16.856 1.000 16.144 1075 ASP A N 1
ATOM 1752 C CA . ASP A 1 211 ? -11.395 6.227 17.946 1.000 16.068 1075 ASP A CA 1
ATOM 1753 C C . ASP A 1 211 ? -12.196 5.701 19.133 1.000 18.668 1075 ASP A C 1
ATOM 1754 O O . ASP A 1 211 ? -13.402 5.479 19.015 1.000 20.218 1075 ASP A O 1
ATOM 1759 N N . ARG A 1 212 ? -11.512 5.526 20.273 1.000 21.471 1076 ARG A N 1
ATOM 1760 C CA . ARG A 1 212 ? -12.152 5.150 21.534 1.000 24.500 1076 ARG A CA 1
ATOM 1761 C C . ARG A 1 212 ? -12.730 3.735 21.444 1.000 20.142 1076 ARG A C 1
ATOM 1762 O O . ARG A 1 212 ? -13.740 3.449 22.068 1.000 21.821 1076 ARG A O 1
ATOM 1770 N N . CYS A 1 213 ? -12.050 2.834 20.726 1.000 18.586 1077 CYS A N 1
ATOM 1771 C CA . CYS A 1 213 ? -12.387 1.421 20.694 1.000 16.441 1077 CYS A CA 1
ATOM 1772 C C . CYS A 1 213 ? -11.635 0.686 21.806 1.000 18.034 1077 CYS A C 1
ATOM 1773 O O . CYS A 1 213 ? -10.406 0.697 21.830 1.000 19.189 1077 CYS A O 1
ATOM 1776 N N . ASN A 1 214 ? -12.383 0.041 22.722 1.000 17.428 1078 ASN A N 1
ATOM 1777 C CA . ASN A 1 214 ? -11.795 -0.615 23.880 1.000 17.236 1078 ASN A CA 1
ATOM 1778 C C . ASN A 1 214 ? -11.254 -2.016 23.574 1.000 18.510 1078 ASN A C 1
ATOM 1779 O O . ASN A 1 214 ? -10.561 -2.613 24.410 1.000 22.508 1078 ASN A O 1
ATOM 1784 N N . ASN A 1 215 ? -11.562 -2.564 22.396 1.000 19.155 1079 ASN A N 1
ATOM 1785 C CA . ASN A 1 215 ? -11.107 -3.915 22.041 1.000 20.034 1079 ASN A CA 1
ATOM 1786 C C . ASN A 1 215 ? -9.794 -3.815 21.259 1.000 18.744 1079 ASN A C 1
ATOM 1787 O O . ASN A 1 215 ? -9.796 -3.412 20.078 1.000 19.344 1079 ASN A O 1
ATOM 1792 N N A ASN A 1 216 ? -8.676 -4.184 21.909 0.640 21.742 1080 ASN A N 1
ATOM 1793 N N B ASN A 1 216 ? -8.670 -4.197 21.889 0.360 21.413 1080 ASN A N 1
ATOM 1794 C CA A ASN A 1 216 ? -7.361 -4.048 21.287 0.640 22.629 1080 ASN A CA 1
ATOM 1795 C CA B ASN A 1 216 ? -7.370 -3.998 21.252 0.360 21.403 1080 ASN A CA 1
ATOM 1796 C C A ASN A 1 216 ? -7.278 -4.787 19.953 0.640 22.084 1080 ASN A C 1
ATOM 1797 C C B ASN A 1 216 ? -7.185 -4.877 20.015 0.360 21.442 1080 ASN A C 1
ATOM 1798 O O A ASN A 1 216 ? -6.488 -4.412 19.091 0.640 21.795 1080 ASN A O 1
ATOM 1799 O O B ASN A 1 216 ? -6.227 -4.682 19.272 0.360 22.632 1080 ASN A O 1
ATOM 1808 N N . ASN A 1 217 ? -8.086 -5.839 19.782 1.000 20.821 1081 ASN A N 1
ATOM 1809 C CA . ASN A 1 217 ? -7.924 -6.704 18.610 1.000 20.200 1081 ASN A CA 1
ATOM 1810 C C . ASN A 1 217 ? -8.838 -6.279 17.459 1.000 20.505 1081 ASN A C 1
ATOM 1811 O O . ASN A 1 217 ? -8.813 -6.897 16.394 1.000 19.744 1081 ASN A O 1
ATOM 1816 N N . GLN A 1 218 ? -9.621 -5.216 17.669 1.000 19.497 1082 GLN A N 1
ATOM 1817 C CA . GLN A 1 218 ? -10.552 -4.770 16.633 1.000 17.942 1082 GLN A CA 1
ATOM 1818 C C . GLN A 1 218 ? -9.800 -4.223 15.424 1.000 16.297 1082 GLN A C 1
ATOM 1819 O O . GLN A 1 218 ? -8.809 -3.513 15.573 1.000 17.965 1082 GLN A O 1
ATOM 1825 N N . TYR A 1 219 ? -10.360 -4.477 14.220 1.000 15.707 1083 TYR A N 1
ATOM 1826 C CA . TYR A 1 219 ? -9.894 -3.833 12.993 1.000 14.454 1083 TYR A CA 1
ATOM 1827 C C . TYR A 1 219 ? -11.080 -3.629 12.051 1.000 14.881 1083 TYR A C 1
ATOM 1828 O O . TYR A 1 219 ? -12.152 -4.238 12.246 1.000 15.262 1083 TYR A O 1
ATOM 1837 N N . VAL A 1 220 ? -10.886 -2.758 11.049 1.000 14.128 1084 VAL A N 1
ATOM 1838 C CA . VAL A 1 220 ? -11.877 -2.595 9.987 1.000 12.349 1084 VAL A CA 1
ATOM 1839 C C . VAL A 1 220 ? -11.133 -2.386 8.677 1.000 13.236 1084 VAL A C 1
ATOM 1840 O O . VAL A 1 220 ? -9.950 -2.048 8.677 1.000 14.799 1084 VAL A O 1
ATOM 1844 N N . SER A 1 221 ? -11.854 -2.526 7.565 1.000 12.799 1085 SER A N 1
ATOM 1845 C CA . SER A 1 221 ? -11.283 -2.193 6.267 1.000 12.670 1085 SER A CA 1
ATOM 1846 C C . SER A 1 221 ? -12.245 -1.259 5.553 1.000 11.944 1085 SER A C 1
ATOM 1847 O O . SER A 1 221 ? -13.453 -1.431 5.667 1.000 13.939 1085 SER A O 1
ATOM 1850 N N . ILE A 1 222 ? -11.707 -0.275 4.819 1.000 13.002 1086 ILE A N 1
ATOM 1851 C CA . ILE A 1 222 ? -12.488 0.775 4.177 1.000 12.625 1086 ILE A CA 1
ATOM 1852 C C . ILE A 1 222 ? -11.935 0.949 2.768 1.000 13.586 1086 ILE A C 1
ATOM 1853 O O . ILE A 1 222 ? -10.731 1.061 2.600 1.000 14.794 1086 ILE A O 1
ATOM 1858 N N . ASP A 1 223 ? -12.809 1.032 1.767 1.000 14.757 1087 ASP A N 1
ATOM 1859 C CA . ASP A 1 223 ? -12.341 1.204 0.397 1.000 15.173 1087 ASP A CA 1
ATOM 1860 C C . ASP A 1 223 ? -13.222 2.242 -0.311 1.000 14.178 1087 ASP A C 1
ATOM 1861 O O . ASP A 1 223 ? -14.403 2.413 -0.009 1.000 15.210 1087 ASP A O 1
ATOM 1866 N N . LYS A 1 224 ? -12.635 2.931 -1.301 1.000 14.994 1088 LYS A N 1
ATOM 1867 C CA . LYS A 1 224 ? -13.343 3.812 -2.217 1.000 13.962 1088 LYS A CA 1
ATOM 1868 C C . LYS A 1 224 ? -14.058 4.940 -1.467 1.000 14.368 1088 LYS A C 1
ATOM 1869 O O . LYS A 1 224 ? -15.113 5.378 -1.872 1.000 16.789 1088 LYS A O 1
ATOM 1875 N N . PHE A 1 225 ? -13.436 5.496 -0.426 1.000 13.936 1089 PHE A N 1
ATOM 1876 C CA . PHE A 1 225 ? -14.089 6.548 0.337 1.000 13.457 1089 PHE A CA 1
ATOM 1877 C C . PHE A 1 225 ? -14.340 7.760 -0.571 1.000 13.904 1089 PHE A C 1
ATOM 1878 O O . PHE A 1 225 ? -13.424 8.205 -1.281 1.000 16.870 1089 PHE A O 1
ATOM 1886 N N . ARG A 1 226 ? -15.564 8.286 -0.556 1.000 13.433 1090 ARG A N 1
ATOM 1887 C CA . ARG A 1 226 ? -15.984 9.267 -1.547 1.000 13.915 1090 ARG A CA 1
ATOM 1888 C C . ARG A 1 226 ? -17.051 10.182 -0.957 1.000 14.752 1090 ARG A C 1
ATOM 1889 O O . ARG A 1 226 ? -17.903 9.760 -0.154 1.000 15.433 1090 ARG A O 1
ATOM 1897 N N . ILE A 1 227 ? -16.992 11.458 -1.357 1.000 14.420 1091 ILE A N 1
ATOM 1898 C CA . ILE A 1 227 ? -18.008 12.402 -0.926 1.000 14.596 1091 ILE A CA 1
ATOM 1899 C C . ILE A 1 227 ? -18.553 13.127 -2.150 1.000 13.746 1091 ILE A C 1
ATOM 1900 O O . ILE A 1 227 ? -17.788 13.463 -3.080 1.000 15.210 1091 ILE A O 1
ATOM 1905 N N . PHE A 1 228 ? -19.872 13.350 -2.138 1.000 14.931 1092 PHE A N 1
ATOM 1906 C CA . PHE A 1 228 ? -20.586 14.056 -3.210 1.000 14.831 1092 PHE A CA 1
ATOM 1907 C C . PHE A 1 228 ? -21.242 15.302 -2.624 1.000 16.034 1092 PHE A C 1
ATOM 1908 O O . PHE A 1 228 ? -21.703 15.261 -1.478 1.000 17.678 1092 PHE A O 1
ATOM 1923 N N . LYS A 1 230 ? -24.154 16.488 -3.318 1.000 18.386 1094 LYS A N 1
ATOM 1924 C CA . LYS A 1 230 ? -25.616 16.413 -3.365 1.000 18.484 1094 LYS A CA 1
ATOM 1925 C C . LYS A 1 230 ? -26.058 15.200 -2.557 1.000 17.421 1094 LYS A C 1
ATOM 1926 O O . LYS A 1 230 ? -25.238 14.330 -2.242 1.000 17.176 1094 LYS A O 1
ATOM 1932 N N . ALA A 1 231 ? -27.354 15.159 -2.226 1.000 17.305 1095 ALA A N 1
ATOM 1933 C CA . ALA A 1 231 ? -27.973 13.961 -1.665 1.000 16.989 1095 ALA A CA 1
ATOM 1934 C C . ALA A 1 231 ? -28.351 13.047 -2.836 1.000 16.505 1095 ALA A C 1
ATOM 1935 O O . ALA A 1 231 ? -29.273 13.352 -3.584 1.000 19.334 1095 ALA A O 1
ATOM 1937 N N . LEU A 1 232 ? -27.610 11.961 -3.039 1.000 17.160 1096 LEU A N 1
ATOM 1938 C CA . LEU A 1 232 ? -27.910 11.065 -4.161 1.000 17.342 1096 LEU A CA 1
ATOM 1939 C C . LEU A 1 232 ? -29.292 10.440 -3.996 1.000 16.957 1096 LEU A C 1
ATOM 1940 O O . LEU A 1 232 ? -29.771 10.179 -2.882 1.000 18.931 1096 LEU A O 1
ATOM 1945 N N . ASN A 1 233 ? -29.955 10.212 -5.127 1.000 18.105 1097 ASN A N 1
ATOM 1946 C CA . ASN A 1 233 ? -31.226 9.521 -5.101 1.000 19.555 1097 ASN A CA 1
ATOM 1947 C C . ASN A 1 233 ? -31.036 8.017 -5.275 1.000 20.081 1097 ASN A C 1
ATOM 1948 O O . ASN A 1 233 ? -29.949 7.551 -5.610 1.000 19.000 1097 ASN A O 1
ATOM 1953 N N . PRO A 1 234 ? -32.082 7.193 -5.030 1.000 20.737 1098 PRO A N 1
ATOM 1954 C CA . PRO A 1 234 ? -31.930 5.745 -5.121 1.000 21.081 1098 PRO A CA 1
ATOM 1955 C C . PRO A 1 234 ? -31.375 5.214 -6.435 1.000 20.624 1098 PRO A C 1
ATOM 1956 O O . PRO A 1 234 ? -30.528 4.325 -6.394 1.000 22.039 1098 PRO A O 1
ATOM 1960 N N . LYS A 1 235 ? -31.799 5.775 -7.583 1.000 21.039 1099 LYS A N 1
ATOM 1961 C CA . LYS A 1 235 ? -31.286 5.312 -8.878 1.000 20.768 1099 LYS A CA 1
ATOM 1962 C C . LYS A 1 235 ? -29.792 5.633 -9.006 1.000 19.387 1099 LYS A C 1
ATOM 1963 O O . LYS A 1 235 ? -29.014 4.837 -9.550 1.000 19.713 1099 LYS A O 1
ATOM 1969 N N . GLU A 1 236 ? -29.379 6.805 -8.501 1.000 18.347 1100 GLU A N 1
ATOM 1970 C CA . GLU A 1 236 ? -27.967 7.166 -8.548 1.000 17.926 1100 GLU A CA 1
ATOM 1971 C C . GLU A 1 236 ? -27.157 6.203 -7.677 1.000 16.884 1100 GLU A C 1
ATOM 1972 O O . GLU A 1 236 ? -26.053 5.800 -8.049 1.000 18.860 1100 GLU A O 1
ATOM 1978 N N . ILE A 1 237 ? -27.675 5.885 -6.480 1.000 16.249 1101 ILE A N 1
ATOM 1979 C CA . ILE A 1 237 ? -26.929 5.034 -5.545 1.000 15.457 1101 ILE A CA 1
ATOM 1980 C C . ILE A 1 237 ? -26.814 3.629 -6.132 1.000 17.155 1101 ILE A C 1
ATOM 1981 O O . ILE A 1 237 ? -25.769 3.001 -6.008 1.000 17.810 1101 ILE A O 1
ATOM 1986 N N . GLU A 1 238 ? -27.885 3.140 -6.779 1.000 18.510 1102 GLU A N 1
ATOM 1987 C CA . GLU A 1 238 ? -27.820 1.807 -7.385 1.000 19.434 1102 GLU A CA 1
ATOM 1988 C C . GLU A 1 238 ? -26.727 1.741 -8.462 1.000 19.197 1102 GLU A C 1
ATOM 1989 O O . GLU A 1 238 ? -25.948 0.770 -8.546 1.000 20.531 1102 GLU A O 1
ATOM 1995 N N . LYS A 1 239 ? -26.647 2.788 -9.295 1.000 18.708 1103 LYS A N 1
ATOM 1996 C CA . LYS A 1 239 ? -25.641 2.805 -10.355 1.000 18.652 1103 LYS A CA 1
ATOM 1997 C C . LYS A 1 239 ? -24.239 2.892 -9.739 1.000 19.092 1103 LYS A C 1
ATOM 1998 O O . LYS A 1 239 ? -23.300 2.243 -10.197 1.000 18.631 1103 LYS A O 1
ATOM 2004 N N . LEU A 1 240 ? -24.076 3.742 -8.728 1.000 16.884 1104 LEU A N 1
ATOM 2005 C CA . LEU A 1 240 ? -22.789 3.884 -8.054 1.000 15.905 1104 LEU A CA 1
ATOM 2006 C C . LEU A 1 240 ? -22.327 2.547 -7.464 1.000 15.662 1104 LEU A C 1
ATOM 2007 O O . LEU A 1 240 ? -21.177 2.121 -7.652 1.000 17.442 1104 LEU A O 1
ATOM 2012 N N . TYR A 1 241 ? -23.215 1.875 -6.724 1.000 17.444 1105 TYR A N 1
ATOM 2013 C CA . TYR A 1 241 ? -22.914 0.582 -6.143 1.000 15.955 1105 TYR A CA 1
ATOM 2014 C C . TYR A 1 241 ? -22.434 -0.417 -7.207 1.000 18.639 1105 TYR A C 1
ATOM 2015 O O . TYR A 1 241 ? -21.362 -1.019 -7.075 1.000 19.439 1105 TYR A O 1
ATOM 2024 N N . THR A 1 242 ? -23.227 -0.600 -8.273 1.000 19.981 1106 THR A N 1
ATOM 2025 C CA . THR A 1 242 ? -22.870 -1.596 -9.282 1.000 22.513 1106 THR A CA 1
ATOM 2026 C C . THR A 1 242 ? -21.638 -1.190 -10.106 1.000 22.184 1106 THR A C 1
ATOM 2027 O O . THR A 1 242 ? -20.961 -2.054 -10.655 1.000 25.382 1106 THR A O 1
ATOM 2031 N N . SER A 1 243 ? -21.292 0.101 -10.132 1.000 21.889 1107 SER A N 1
ATOM 2032 C CA . SER A 1 243 ? -20.125 0.555 -10.891 1.000 21.387 1107 SER A CA 1
ATOM 2033 C C . SER A 1 243 ? -18.821 -0.069 -10.385 1.000 22.782 1107 SER A C 1
ATOM 2034 O O . SER A 1 243 ? -17.850 -0.154 -11.144 1.000 26.856 1107 SER A O 1
ATOM 2037 N N . TYR A 1 244 ? -18.788 -0.470 -9.112 1.000 21.108 1108 TYR A N 1
ATOM 2038 C CA . TYR A 1 244 ? -17.561 -0.987 -8.522 1.000 22.045 1108 TYR A CA 1
ATOM 2039 C C . TYR A 1 244 ? -17.392 -2.488 -8.742 1.000 25.543 1108 TYR A C 1
ATOM 2040 O O . TYR A 1 244 ? -16.310 -3.041 -8.507 1.000 27.806 1108 TYR A O 1
ATOM 2049 N N . LEU A 1 245 ? -18.451 -3.158 -9.189 1.000 27.016 1109 LEU A N 1
ATOM 2050 C CA . LEU A 1 245 ? -18.414 -4.610 -9.246 1.000 32.901 1109 LEU A CA 1
ATOM 2051 C C . LEU A 1 245 ? -17.734 -5.055 -10.543 1.000 37.268 1109 LEU A C 1
ATOM 2052 O O . LEU A 1 245 ? -18.406 -5.511 -11.451 1.000 39.078 1109 LEU A O 1
ATOM 2057 N N . SER A 1 246 ? -16.393 -4.860 -10.631 1.000 37.936 1110 SER A N 1
ATOM 2058 C CA . SER A 1 246 ? -15.595 -5.119 -11.827 1.000 42.045 1110 SER A CA 1
ATOM 2059 C C . SER A 1 246 ? -15.539 -6.629 -12.055 1.000 41.434 1110 SER A C 1
ATOM 2060 O O . SER A 1 246 ? -15.509 -7.402 -11.099 1.000 41.671 1110 SER A O 1
ATOM 2063 N N . ILE A 1 247 ? -15.534 -7.043 -13.319 1.000 43.016 1111 ILE A N 1
ATOM 2064 C CA . ILE A 1 247 ? -15.717 -8.453 -13.636 1.000 52.340 1111 ILE A CA 1
ATOM 2065 C C . ILE A 1 247 ? -14.367 -9.112 -13.917 1.000 56.430 1111 ILE A C 1
ATOM 2066 O O . ILE A 1 247 ? -14.311 -10.329 -14.100 1.000 58.025 1111 ILE A O 1
ATOM 2071 N N . THR A 1 248 ? -13.288 -8.318 -13.937 1.000 45.950 1112 THR A N 1
ATOM 2072 C CA . THR A 1 248 ? -11.965 -8.841 -14.265 1.000 45.821 1112 THR A CA 1
ATOM 2073 C C . THR A 1 248 ? -11.639 -10.083 -13.427 1.000 44.679 1112 THR A C 1
ATOM 2074 O O . THR A 1 248 ? -11.405 -11.169 -13.982 1.000 41.063 1112 THR A O 1
ATOM 2078 N N . PHE A 1 249 ? -11.627 -9.926 -12.090 1.000 35.510 1113 PHE A N 1
ATOM 2079 C CA . PHE A 1 249 ? -11.306 -11.045 -11.215 1.000 27.956 1113 PHE A CA 1
ATOM 2080 C C . PHE A 1 249 ? -12.586 -11.562 -10.563 1.000 25.677 1113 PHE A C 1
ATOM 2081 O O . PHE A 1 249 ? -13.535 -10.809 -10.279 1.000 27.114 1113 PHE A O 1
ATOM 2089 N N . LEU A 1 250 ? -12.594 -12.868 -10.299 1.000 20.268 1114 LEU A N 1
ATOM 2090 C CA . LEU A 1 250 ? -13.652 -13.468 -9.491 1.000 17.673 1114 LEU A CA 1
ATOM 2091 C C . LEU A 1 250 ? -13.437 -13.146 -8.015 1.000 15.762 1114 LEU A C 1
ATOM 2092 O O . LEU A 1 250 ? -12.342 -12.744 -7.617 1.000 17.657 1114 LEU A O 1
ATOM 2097 N N . ARG A 1 251 ? -14.480 -13.381 -7.194 1.000 15.444 1115 ARG A N 1
ATOM 2098 C CA . ARG A 1 251 ? -14.404 -13.033 -5.781 1.000 15.631 1115 ARG A CA 1
ATOM 2099 C C . ARG A 1 251 ? -14.732 -14.247 -4.916 1.000 15.520 1115 ARG A C 1
ATOM 2100 O O . ARG A 1 251 ? -15.568 -15.083 -5.266 1.000 16.023 1115 ARG A O 1
ATOM 2108 N N . ASP A 1 252 ? -14.106 -14.287 -3.743 1.000 14.949 1116 ASP A N 1
ATOM 2109 C CA . ASP A 1 252 ? -14.430 -15.262 -2.723 1.000 13.846 1116 ASP A CA 1
ATOM 2110 C C . ASP A 1 252 ? -15.639 -14.781 -1.901 1.000 14.299 1116 ASP A C 1
ATOM 2111 O O . ASP A 1 252 ? -16.194 -13.705 -2.135 1.000 14.489 1116 ASP A O 1
ATOM 2116 N N . PHE A 1 253 ? -16.050 -15.610 -0.930 1.000 13.591 1117 PHE A N 1
ATOM 2117 C CA . PHE A 1 253 ? -17.247 -15.379 -0.133 1.000 13.428 1117 PHE A CA 1
ATOM 2118 C C . PHE A 1 253 ? -17.235 -14.017 0.555 1.000 13.407 1117 PHE A C 1
ATOM 2119 O O . PHE A 1 253 ? -18.290 -13.418 0.775 1.000 14.486 1117 PHE A O 1
ATOM 2127 N N . TRP A 1 254 ? -16.049 -13.560 0.962 1.000 13.857 1118 TRP A N 1
ATOM 2128 C CA . TRP A 1 254 ? -15.918 -12.301 1.693 1.000 13.404 1118 TRP A CA 1
ATOM 2129 C C . TRP A 1 254 ? -15.905 -11.105 0.747 1.000 13.849 1118 TRP A C 1
ATOM 2130 O O . TRP A 1 254 ? -15.938 -9.970 1.230 1.000 14.083 1118 TRP A O 1
ATOM 2141 N N . GLY A 1 255 ? -15.824 -11.330 -0.574 1.000 12.988 1119 GLY A N 1
ATOM 2142 C CA . GLY A 1 255 ? -15.737 -10.220 -1.524 1.000 13.004 1119 GLY A CA 1
ATOM 2143 C C . GLY A 1 255 ? -14.312 -9.887 -1.957 1.000 13.749 1119 GLY A C 1
ATOM 2144 O O . GLY A 1 255 ? -14.158 -8.952 -2.722 1.000 14.939 1119 GLY A O 1
ATOM 2145 N N . ASN A 1 256 ? -13.309 -10.643 -1.474 1.000 14.407 1120 ASN A N 1
ATOM 2146 C CA . ASN A 1 256 ? -11.937 -10.411 -1.884 1.000 14.320 1120 ASN A CA 1
ATOM 2147 C C . ASN A 1 256 ? -11.647 -11.172 -3.171 1.000 15.154 1120 ASN A C 1
ATOM 2148 O O . ASN A 1 256 ? -12.335 -12.120 -3.526 1.000 15.331 1120 ASN A O 1
ATOM 2153 N N . PRO A 1 257 ? -10.610 -10.772 -3.930 1.000 15.173 1121 PRO A N 1
ATOM 2154 C CA . PRO A 1 257 ? -10.267 -11.513 -5.144 1.000 15.649 1121 PRO A CA 1
ATOM 2155 C C . PRO A 1 257 ? -9.999 -12.987 -4.847 1.000 15.231 1121 PRO A C 1
ATOM 2156 O O . PRO A 1 257 ? -9.291 -13.345 -3.883 1.000 16.239 1121 PRO A O 1
ATOM 2160 N N . LEU A 1 258 ? -10.587 -13.838 -5.693 1.000 15.562 1122 LEU A N 1
ATOM 2161 C CA . LEU A 1 258 ? -10.339 -15.267 -5.663 1.000 14.431 1122 LEU A CA 1
ATOM 2162 C C . LEU A 1 258 ? -8.889 -15.542 -6.077 1.000 15.597 1122 LEU A C 1
ATOM 2163 O O . LEU A 1 258 ? -8.367 -14.892 -6.971 1.000 17.115 1122 LEU A O 1
ATOM 2168 N N . ARG A 1 259 ? -8.246 -16.517 -5.423 1.000 16.239 1123 ARG A N 1
ATOM 2169 C CA . ARG A 1 259 ? -6.819 -16.755 -5.601 1.000 16.881 1123 ARG A CA 1
ATOM 2170 C C . ARG A 1 259 ? -6.550 -18.219 -5.970 1.000 16.210 1123 ARG A C 1
ATOM 2171 O O . ARG A 1 259 ? -7.255 -19.138 -5.515 1.000 17.857 1123 ARG A O 1
ATOM 2179 N N . TYR A 1 260 ? -5.494 -18.409 -6.770 1.000 17.263 1124 TYR A N 1
ATOM 2180 C CA . TYR A 1 260 ? -4.910 -19.726 -7.002 1.000 16.723 1124 TYR A CA 1
ATOM 2181 C C . TYR A 1 260 ? -4.222 -20.247 -5.743 1.000 17.971 1124 TYR A C 1
ATOM 2182 O O . TYR A 1 260 ? -3.819 -19.485 -4.861 1.000 18.221 1124 TYR A O 1
ATOM 2191 N N . ASP A 1 261 ? -4.116 -21.578 -5.661 1.000 18.455 1125 ASP A N 1
ATOM 2192 C CA . ASP A 1 261 ? -3.240 -22.218 -4.685 1.000 18.365 1125 ASP A CA 1
ATOM 2193 C C . ASP A 1 261 ? -3.650 -21.864 -3.257 1.000 18.684 1125 ASP A C 1
ATOM 2194 O O . ASP A 1 261 ? -2.807 -21.783 -2.366 1.000 22.224 1125 ASP A O 1
ATOM 2199 N N . THR A 1 262 ? -4.961 -21.724 -3.035 1.000 18.779 1126 THR A N 1
ATOM 2200 C CA . THR A 1 262 ? -5.519 -21.280 -1.767 1.000 18.592 1126 THR A CA 1
ATOM 2201 C C . THR A 1 262 ? -6.704 -22.186 -1.411 1.000 16.881 1126 THR A C 1
ATOM 2202 O O . THR A 1 262 ? -7.550 -22.470 -2.255 1.000 17.660 1126 THR A O 1
ATOM 2206 N N . GLU A 1 263 ? -6.771 -22.653 -0.162 1.000 16.984 1127 GLU A N 1
ATOM 2207 C CA . GLU A 1 263 ? -7.850 -23.544 0.263 1.000 16.505 1127 GLU A CA 1
ATOM 2208 C C . GLU A 1 263 ? -9.182 -22.800 0.417 1.000 15.673 1127 GLU A C 1
ATOM 2209 O O . GLU A 1 263 ? -9.251 -21.751 1.057 1.000 17.781 1127 GLU A O 1
ATOM 2215 N N . TYR A 1 264 ? -10.243 -23.373 -0.182 1.000 15.597 1128 TYR A N 1
ATOM 2216 C CA . TYR A 1 264 ? -11.593 -22.839 -0.077 1.000 14.165 1128 TYR A CA 1
ATOM 2217 C C . TYR A 1 264 ? -12.571 -23.961 0.265 1.000 14.386 1128 TYR A C 1
ATOM 2218 O O . TYR A 1 264 ? -12.526 -25.039 -0.327 1.000 17.049 1128 TYR A O 1
ATOM 2227 N N . TYR A 1 265 ? -13.523 -23.661 1.146 1.000 13.915 1129 TYR A N 1
ATOM 2228 C CA . TYR A 1 265 ? -14.687 -24.532 1.308 1.000 14.146 1129 TYR A CA 1
ATOM 2229 C C . TYR A 1 265 ? -15.765 -24.069 0.332 1.000 16.128 1129 TYR A C 1
ATOM 2230 O O . TYR A 1 265 ? -15.921 -22.859 0.117 1.000 18.034 1129 TYR A O 1
ATOM 2239 N N . LEU A 1 266 ? -16.472 -25.038 -0.270 1.000 15.739 1130 LEU A N 1
ATOM 2240 C CA . LEU A 1 266 ? -17.523 -24.669 -1.217 1.000 14.525 1130 LEU A CA 1
ATOM 2241 C C . LEU A 1 266 ? -18.899 -24.766 -0.559 1.000 14.994 1130 LEU A C 1
ATOM 2242 O O . LEU A 1 266 ? -19.197 -25.748 0.122 1.000 17.147 1130 LEU A O 1
ATOM 2247 N N . ILE A 1 267 ? -19.732 -23.751 -0.802 1.000 14.267 1131 ILE A N 1
ATOM 2248 C CA . ILE A 1 267 ? -21.104 -23.771 -0.320 1.000 15.176 1131 ILE A CA 1
ATOM 2249 C C . ILE A 1 267 ? -21.984 -23.426 -1.506 1.000 15.231 1131 ILE A C 1
ATOM 2250 O O . ILE A 1 267 ? -21.784 -22.389 -2.134 1.000 16.331 1131 ILE A O 1
ATOM 2255 N N . PRO A 1 268 ? -22.999 -24.234 -1.850 1.000 14.312 1132 PRO A N 1
ATOM 2256 C CA . PRO A 1 268 ? -23.920 -23.840 -2.923 1.000 15.286 1132 PRO A CA 1
ATOM 2257 C C . PRO A 1 268 ? -24.785 -22.660 -2.513 1.000 16.702 1132 PRO A C 1
ATOM 2258 O O . PRO A 1 268 ? -25.433 -22.685 -1.454 1.000 17.426 1132 PRO A O 1
ATOM 2262 N N . VAL A 1 269 ? -24.806 -21.631 -3.366 1.000 14.596 1133 VAL A N 1
ATOM 2263 C CA . VAL A 1 269 ? -25.605 -20.440 -3.056 1.000 15.112 1133 VAL A CA 1
ATOM 2264 C C . VAL A 1 269 ? -27.075 -20.810 -2.834 1.000 16.076 1133 VAL A C 1
ATOM 2265 O O . VAL A 1 269 ? -27.759 -20.202 -1.993 1.000 19.163 1133 VAL A O 1
ATOM 2269 N N . ALA A 1 270 ? -27.589 -21.740 -3.651 1.000 16.773 1134 ALA A N 1
ATOM 2270 C CA . ALA A 1 270 ? -29.006 -22.092 -3.598 1.000 18.157 1134 ALA A CA 1
ATOM 2271 C C . ALA A 1 270 ? -29.391 -22.967 -2.400 1.000 19.605 1134 ALA A C 1
ATOM 2272 O O . ALA A 1 270 ? -30.590 -23.176 -2.147 1.000 23.042 1134 ALA A O 1
ATOM 2274 N N A SER A 1 271 ? -28.412 -23.548 -1.699 0.470 18.734 1135 SER A N 1
ATOM 2275 N N B SER A 1 271 ? -28.383 -23.513 -1.702 0.530 18.218 1135 SER A N 1
ATOM 2276 C CA A SER A 1 271 ? -28.734 -24.241 -0.453 0.470 18.629 1135 SER A CA 1
ATOM 2277 C CA B SER A 1 271 ? -28.601 -24.341 -0.516 0.530 19.029 1135 SER A CA 1
ATOM 2278 C C A SER A 1 271 ? -27.616 -23.989 0.552 0.470 18.750 1135 SER A C 1
ATOM 2279 C C B SER A 1 271 ? -27.551 -23.988 0.539 0.530 18.881 1135 SER A C 1
ATOM 2280 O O A SER A 1 271 ? -26.762 -24.840 0.795 0.470 18.610 1135 SER A O 1
ATOM 2281 O O B SER A 1 271 ? -26.661 -24.789 0.821 0.530 18.331 1135 SER A O 1
ATOM 2286 N N . SER A 1 272 ? -27.618 -22.767 1.087 1.000 18.429 1136 SER A N 1
ATOM 2287 C CA . SER A 1 272 ? -26.460 -22.227 1.790 1.000 19.231 1136 SER A CA 1
ATOM 2288 C C . SER A 1 272 ? -26.193 -22.868 3.149 1.000 18.468 1136 SER A C 1
ATOM 2289 O O . SER A 1 272 ? -25.134 -22.627 3.728 1.000 20.774 1136 SER A O 1
ATOM 2292 N N A SER A 1 273 ? -27.115 -23.721 3.598 0.480 18.207 1137 SER A N 1
ATOM 2293 N N B SER A 1 273 ? -27.114 -23.693 3.646 0.520 17.626 1137 SER A N 1
ATOM 2294 C CA A SER A 1 273 ? -26.964 -24.468 4.838 0.480 17.634 1137 SER A CA 1
ATOM 2295 C CA B SER A 1 273 ? -26.815 -24.423 4.870 0.520 17.702 1137 SER A CA 1
ATOM 2296 C C A SER A 1 273 ? -26.163 -25.758 4.649 0.480 15.394 1137 SER A C 1
ATOM 2297 C C B SER A 1 273 ? -26.325 -25.844 4.602 0.520 16.923 1137 SER A C 1
ATOM 2298 O O A SER A 1 273 ? -25.934 -26.480 5.623 0.480 17.894 1137 SER A O 1
ATOM 2299 O O B SER A 1 273 ? -26.463 -26.718 5.467 0.520 18.560 1137 SER A O 1
ATOM 2304 N N . LYS A 1 274 ? -25.759 -26.062 3.405 1.000 15.786 1138 LYS A N 1
ATOM 2305 C CA . LYS A 1 274 ? -25.130 -27.338 3.071 1.000 15.341 1138 LYS A CA 1
ATOM 2306 C C . LYS A 1 274 ? -23.633 -27.185 2.867 1.000 14.346 1138 LYS A C 1
ATOM 2307 O O . LYS A 1 274 ? -23.159 -26.167 2.312 1.000 16.523 1138 LYS A O 1
ATOM 2313 N N . ASP A 1 275 ? -22.910 -28.231 3.314 1.000 16.060 1139 ASP A N 1
ATOM 2314 C CA . ASP A 1 275 ? -21.482 -28.369 3.080 1.000 15.931 1139 ASP A CA 1
ATOM 2315 C C . ASP A 1 275 ? -21.245 -29.494 2.079 1.000 15.091 1139 ASP A C 1
ATOM 2316 O O . ASP A 1 275 ? -22.148 -30.297 1.816 1.000 16.484 1139 ASP A O 1
ATOM 2321 N N . VAL A 1 276 ? -20.011 -29.589 1.560 1.000 15.449 1140 VAL A N 1
ATOM 2322 C CA . VAL A 1 276 ? -19.637 -30.624 0.609 1.000 14.870 1140 VAL A CA 1
ATOM 2323 C C . VAL A 1 276 ? -18.771 -31.677 1.301 1.000 15.083 1140 VAL A C 1
ATOM 2324 O O . VAL A 1 276 ? -17.829 -31.337 2.036 1.000 17.576 1140 VAL A O 1
ATOM 2328 N N A GLN A 1 277 ? -19.078 -32.955 1.035 0.550 16.005 1141 GLN A N 1
ATOM 2329 N N B GLN A 1 277 ? -19.076 -32.953 1.042 0.450 15.799 1141 GLN A N 1
ATOM 2330 C CA A GLN A 1 277 ? -18.332 -34.079 1.592 0.550 16.552 1141 GLN A CA 1
ATOM 2331 C CA B GLN A 1 277 ? -18.287 -34.053 1.577 0.450 15.710 1141 GLN A CA 1
ATOM 2332 C C A GLN A 1 277 ? -17.938 -35.051 0.478 0.550 16.184 1141 GLN A C 1
ATOM 2333 C C B GLN A 1 277 ? -17.837 -34.957 0.432 0.450 16.499 1141 GLN A C 1
ATOM 2334 O O A GLN A 1 277 ? -18.554 -35.071 -0.590 0.550 15.557 1141 GLN A O 1
ATOM 2335 O O B GLN A 1 277 ? -18.337 -34.850 -0.688 0.450 16.670 1141 GLN A O 1
ATOM 2346 N N . LEU A 1 278 ? -16.905 -35.869 0.747 1.000 16.647 1142 LEU A N 1
ATOM 2347 C CA . LEU A 1 278 ? -16.404 -36.863 -0.198 1.000 16.207 1142 LEU A CA 1
ATOM 2348 C C . LEU A 1 278 ? -16.767 -38.260 0.298 1.000 17.073 1142 LEU A C 1
ATOM 2349 O O . LEU A 1 278 ? -16.527 -38.597 1.472 1.000 19.937 1142 LEU A O 1
ATOM 2354 N N . LYS A 1 279 ? -17.329 -39.071 -0.606 1.000 16.497 1143 LYS A N 1
ATOM 2355 C CA . LYS A 1 279 ? -17.651 -40.444 -0.247 1.000 18.268 1143 LYS A CA 1
ATOM 2356 C C . LYS A 1 279 ? -16.375 -41.229 0.079 1.000 19.260 1143 LYS A C 1
ATOM 2357 O O . LYS A 1 279 ? -16.254 -41.831 1.151 1.000 23.737 1143 LYS A O 1
ATOM 2363 N N . ASN A 1 280 ? -15.417 -41.203 -0.854 1.000 18.279 1144 ASN A N 1
ATOM 2364 C CA . ASN A 1 280 ? -14.138 -41.900 -0.730 1.000 20.713 1144 ASN A CA 1
ATOM 2365 C C . ASN A 1 280 ? -13.243 -41.389 -1.849 1.000 19.463 1144 ASN A C 1
ATOM 2366 O O . ASN A 1 280 ? -13.733 -40.859 -2.847 1.000 20.800 1144 ASN A O 1
ATOM 2371 N N A ILE A 1 281 ? -11.926 -41.542 -1.693 0.520 21.547 1145 ILE A N 1
ATOM 2372 N N B ILE A 1 281 ? -11.932 -41.577 -1.705 0.480 22.063 1145 ILE A N 1
ATOM 2373 C CA A ILE A 1 281 ? -11.040 -41.242 -2.811 0.520 21.608 1145 ILE A CA 1
ATOM 2374 C CA B ILE A 1 281 ? -11.044 -41.269 -2.815 0.480 20.842 1145 ILE A CA 1
ATOM 2375 C C A ILE A 1 281 ? -11.456 -42.106 -4.003 0.520 22.471 1145 ILE A C 1
ATOM 2376 C C B ILE A 1 281 ? -11.438 -42.128 -4.014 0.480 22.247 1145 ILE A C 1
ATOM 2377 O O A ILE A 1 281 ? -11.844 -43.269 -3.824 0.520 24.116 1145 ILE A O 1
ATOM 2378 O O B ILE A 1 281 ? -11.806 -43.298 -3.848 0.480 23.895 1145 ILE A O 1
ATOM 2387 N N . THR A 1 282 ? -11.374 -41.500 -5.196 1.000 21.326 1146 THR A N 1
ATOM 2388 C CA . THR A 1 282 ? -11.831 -41.995 -6.510 1.000 21.403 1146 THR A CA 1
ATOM 2389 C C . THR A 1 282 ? -13.341 -41.871 -6.737 1.000 20.031 1146 THR A C 1
ATOM 2390 O O . THR A 1 282 ? -13.817 -42.058 -7.870 1.000 23.332 1146 THR A O 1
ATOM 2394 N N . ASP A 1 283 ? -14.087 -41.475 -5.705 1.000 19.752 1147 ASP A N 1
ATOM 2395 C CA . ASP A 1 283 ? -15.533 -41.521 -5.762 1.000 19.021 1147 ASP A CA 1
ATOM 2396 C C . ASP A 1 283 ? -16.146 -40.117 -5.743 1.000 17.539 1147 ASP A C 1
ATOM 2397 O O . ASP A 1 283 ? -15.482 -39.117 -6.030 1.000 18.139 1147 ASP A O 1
ATOM 2402 N N . TYR A 1 284 ? -17.442 -40.044 -5.393 1.000 17.378 1148 TYR A N 1
ATOM 2403 C CA . TYR A 1 284 ? -18.231 -38.851 -5.657 1.000 14.789 1148 TYR A CA 1
ATOM 2404 C C . TYR A 1 284 ? -18.351 -37.969 -4.412 1.000 16.112 1148 TYR A C 1
ATOM 2405 O O . TYR A 1 284 ? -17.972 -38.370 -3.304 1.000 17.534 1148 TYR A O 1
ATOM 2414 N N . MET A 1 285 ? -18.840 -36.741 -4.629 1.000 16.057 1149 MET A N 1
ATOM 2415 C CA . MET A 1 285 ? -19.029 -35.759 -3.571 1.000 14.965 1149 MET A CA 1
ATOM 2416 C C . MET A 1 285 ? -20.524 -35.516 -3.395 1.000 14.510 1149 MET A C 1
ATOM 2417 O O . MET A 1 285 ? -21.315 -35.682 -4.332 1.000 15.004 1149 MET A O 1
ATOM 2422 N N . TYR A 1 286 ? -20.911 -35.115 -2.178 1.000 14.518 1150 TYR A N 1
ATOM 2423 C CA . TYR A 1 286 ? -22.329 -34.888 -1.918 1.000 14.786 1150 TYR A CA 1
ATOM 2424 C C . TYR A 1 286 ? -22.506 -33.878 -0.799 1.000 15.199 1150 TYR A C 1
ATOM 2425 O O . TYR A 1 286 ? -21.574 -33.572 -0.072 1.000 16.615 1150 TYR A O 1
ATOM 2434 N N . LEU A 1 287 ? -23.720 -33.359 -0.652 1.000 15.228 1151 LEU A N 1
ATOM 2435 C CA . LEU A 1 287 ? -23.969 -32.327 0.341 1.000 15.770 1151 LEU A CA 1
ATOM 2436 C C . LEU A 1 287 ? -24.366 -32.940 1.682 1.000 17.328 1151 LEU A C 1
ATOM 2437 O O . LEU A 1 287 ? -25.034 -33.978 1.771 1.000 18.397 1151 LEU A O 1
ATOM 2442 N N . THR A 1 288 ? -23.967 -32.231 2.740 1.000 17.097 1152 THR A N 1
ATOM 2443 C CA . THR A 1 288 ? -24.445 -32.530 4.081 1.000 19.031 1152 THR A CA 1
ATOM 2444 C C . THR A 1 288 ? -24.952 -31.264 4.767 1.000 18.784 1152 THR A C 1
ATOM 2445 O O . THR A 1 288 ? -24.636 -30.158 4.353 1.000 20.160 1152 THR A O 1
ATOM 2449 N N . ASN A 1 289 ? -25.735 -31.421 5.844 1.000 19.950 1153 ASN A N 1
ATOM 2450 C CA . ASN A 1 289 ? -26.232 -30.244 6.559 1.000 19.671 1153 ASN A CA 1
ATOM 2451 C C . ASN A 1 289 ? -25.165 -29.665 7.481 1.000 20.279 1153 ASN A C 1
ATOM 2452 O O . ASN A 1 289 ? -24.587 -30.383 8.300 1.000 25.879 1153 ASN A O 1
ATOM 2457 N N . ALA A 1 290 ? -24.951 -28.351 7.370 1.000 18.789 1154 ALA A N 1
ATOM 2458 C CA . ALA A 1 290 ? -24.016 -27.682 8.252 1.000 21.539 1154 ALA A CA 1
ATOM 2459 C C . ALA A 1 290 ? -24.690 -27.514 9.614 1.000 23.445 1154 ALA A C 1
ATOM 2460 O O . ALA A 1 290 ? -25.857 -27.164 9.690 1.000 25.116 1154 ALA A O 1
ATOM 2462 N N . PRO A 1 291 ? -23.934 -27.694 10.712 1.000 24.635 1155 PRO A N 1
ATOM 2463 C CA . PRO A 1 291 ? -24.411 -27.360 12.060 1.000 26.822 1155 PRO A CA 1
ATOM 2464 C C . PRO A 1 291 ? -24.469 -25.838 12.212 1.000 22.395 1155 PRO A C 1
ATOM 2465 O O . PRO A 1 291 ? -23.837 -25.151 11.431 1.000 20.508 1155 PRO A O 1
ATOM 2469 N N . SER A 1 292 ? -25.297 -25.338 13.148 1.000 24.779 1156 SER A N 1
ATOM 2470 C CA . SER A 1 292 ? -25.467 -23.915 13.383 1.000 21.305 1156 SER A CA 1
ATOM 2471 C C . SER A 1 292 ? -25.010 -23.561 14.788 1.000 20.916 1156 SER A C 1
ATOM 2472 O O . SER A 1 292 ? -24.999 -24.394 15.688 1.000 26.987 1156 SER A O 1
ATOM 2475 N N . TYR A 1 293 ? -24.603 -22.309 14.957 1.000 20.063 1157 TYR A N 1
ATOM 2476 C CA . TYR A 1 293 ? -24.463 -21.723 16.276 1.000 19.900 1157 TYR A CA 1
ATOM 2477 C C . TYR A 1 293 ? -25.656 -20.805 16.526 1.000 18.360 1157 TYR A C 1
ATOM 2478 O O . TYR A 1 293 ? -26.041 -20.054 15.617 1.000 19.789 1157 TYR A O 1
ATOM 2487 N N . THR A 1 294 ? -26.253 -20.879 17.734 1.000 20.326 1158 THR A N 1
ATOM 2488 C CA . THR A 1 294 ? -27.336 -19.972 18.078 1.000 21.921 1158 THR A CA 1
ATOM 2489 C C . THR A 1 294 ? -27.073 -19.355 19.450 1.000 22.563 1158 THR A C 1
ATOM 2490 O O . THR A 1 294 ? -26.511 -19.998 20.342 1.000 26.032 1158 THR A O 1
ATOM 2494 N N . ASN A 1 295 ? -27.476 -18.088 19.601 1.000 22.129 1159 ASN A N 1
ATOM 2495 C CA . ASN A 1 295 ? -27.375 -17.422 20.890 1.000 23.040 1159 ASN A CA 1
ATOM 2496 C C . ASN A 1 295 ? -28.531 -16.432 20.991 1.000 25.735 1159 ASN A C 1
ATOM 2497 O O . ASN A 1 295 ? -28.438 -15.314 20.487 1.000 27.156 1159 ASN A O 1
ATOM 2502 N N . GLY A 1 296 ? -29.619 -16.867 21.640 1.000 31.288 1160 GLY A N 1
ATOM 2503 C CA . GLY A 1 296 ? -30.853 -16.100 21.718 1.000 35.299 1160 GLY A CA 1
ATOM 2504 C C . GLY A 1 296 ? -30.683 -14.805 22.505 1.000 38.136 1160 GLY A C 1
ATOM 2505 O O . GLY A 1 296 ? -31.180 -13.762 22.079 1.000 40.363 1160 GLY A O 1
ATOM 2506 N N . LYS A 1 297 ? -29.941 -14.893 23.621 1.000 37.741 1161 LYS A N 1
ATOM 2507 C CA . LYS A 1 297 ? -29.672 -13.754 24.491 1.000 43.353 1161 LYS A CA 1
ATOM 2508 C C . LYS A 1 297 ? -29.070 -12.620 23.667 1.000 35.388 1161 LYS A C 1
ATOM 2509 O O . LYS A 1 297 ? -29.432 -11.458 23.848 1.000 36.202 1161 LYS A O 1
ATOM 2515 N N . LEU A 1 298 ? -28.158 -12.980 22.747 1.000 28.461 1162 LEU A N 1
ATOM 2516 C CA . LEU A 1 298 ? -27.459 -11.984 21.957 1.000 26.472 1162 LEU A CA 1
ATOM 2517 C C . LEU A 1 298 ? -28.181 -11.745 20.635 1.000 30.917 1162 LEU A C 1
ATOM 2518 O O . LEU A 1 298 ? -27.774 -10.851 19.908 1.000 35.023 1162 LEU A O 1
ATOM 2523 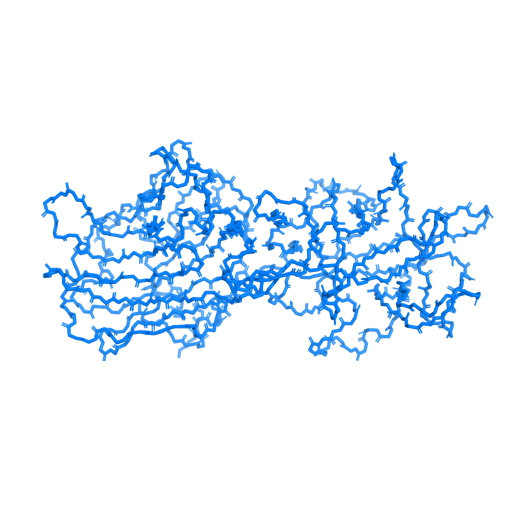N N . ASN A 1 299 ? -29.192 -12.572 20.321 1.000 32.220 1163 ASN A N 1
ATOM 2524 C CA . ASN A 1 299 ? -29.909 -12.561 19.051 1.000 35.502 1163 ASN A CA 1
ATOM 2525 C C . ASN A 1 299 ? -28.926 -12.625 17.882 1.000 28.093 1163 ASN A C 1
ATOM 2526 O O . ASN A 1 299 ? -28.962 -11.829 16.927 1.000 29.872 1163 ASN A O 1
ATOM 2531 N N . ILE A 1 300 ? -28.075 -13.638 17.947 1.000 24.758 1164 ILE A N 1
ATOM 2532 C CA . ILE A 1 300 ? -27.257 -13.961 16.785 1.000 20.052 1164 ILE A CA 1
ATOM 2533 C C . ILE A 1 300 ? -27.368 -15.450 16.513 1.000 19.347 1164 ILE A C 1
ATOM 2534 O O . ILE A 1 300 ? -27.541 -16.253 17.437 1.000 22.205 1164 ILE A O 1
ATOM 2539 N N . TYR A 1 301 ? -27.185 -15.815 15.238 1.000 17.236 1165 TYR A N 1
ATOM 2540 C CA . TYR A 1 301 ? -27.052 -17.218 14.890 1.000 18.600 1165 TYR A CA 1
ATOM 2541 C C . TYR A 1 301 ? -26.425 -17.275 13.512 1.000 17.131 1165 TYR A C 1
ATOM 2542 O O . TYR A 1 301 ? -26.403 -16.274 12.784 1.000 17.202 1165 TYR A O 1
ATOM 2551 N N . TYR A 1 302 ? -25.941 -18.463 13.140 1.000 17.094 1166 TYR A N 1
ATOM 2552 C CA . TYR A 1 302 ? -25.391 -18.627 11.800 1.000 16.344 1166 TYR A CA 1
ATOM 2553 C C . TYR A 1 302 ? -25.028 -20.090 11.628 1.000 17.023 1166 TYR A C 1
ATOM 2554 O O . TYR A 1 302 ? -24.661 -20.769 12.616 1.000 17.984 1166 TYR A O 1
ATOM 2563 N N . ARG A 1 303 ? -25.103 -20.534 10.364 1.000 15.776 1167 ARG A N 1
ATOM 2564 C CA . ARG A 1 303 ? -24.514 -21.813 10.015 1.000 15.936 1167 ARG A CA 1
ATOM 2565 C C . ARG A 1 303 ? -23.012 -21.694 10.260 1.000 16.370 1167 ARG A C 1
ATOM 2566 O O . ARG A 1 303 ? -22.403 -20.661 9.948 1.000 16.441 1167 ARG A O 1
ATOM 2574 N N A ARG A 1 304 ? -22.424 -22.728 10.847 0.660 17.902 1168 ARG A N 1
ATOM 2575 N N B ARG A 1 304 ? -22.429 -22.733 10.856 0.340 17.547 1168 ARG A N 1
ATOM 2576 C CA A ARG A 1 304 ? -20.993 -22.702 11.121 0.660 17.734 1168 ARG A CA 1
ATOM 2577 C CA B ARG A 1 304 ? -20.993 -22.748 11.094 0.340 17.326 1168 ARG A CA 1
ATOM 2578 C C A ARG A 1 304 ? -20.202 -22.910 9.833 0.660 16.078 1168 ARG A C 1
ATOM 2579 C C B ARG A 1 304 ? -20.263 -22.814 9.759 0.340 15.478 1168 ARG A C 1
ATOM 2580 O O A ARG A 1 304 ? -20.593 -23.715 8.981 0.660 18.944 1168 ARG A O 1
ATOM 2581 O O B ARG A 1 304 ? -20.770 -23.409 8.805 0.340 15.533 1168 ARG A O 1
ATOM 2596 N N . LEU A 1 305 ? -19.159 -22.268 9.757 1.000 17.084 1169 LEU A N 1
ATOM 2597 C CA . LEU A 1 305 ? -18.300 -22.368 8.550 1.000 16.899 1169 LEU A CA 1
ATOM 2598 C C . LEU A 1 305 ? -17.157 -23.340 8.821 1.000 17.384 1169 LEU A C 1
ATOM 2599 O O . LEU A 1 305 ? -16.961 -23.725 9.962 1.000 18.550 1169 LEU A O 1
ATOM 2604 N N . TYR A 1 306 ? -16.434 -23.656 7.749 1.000 17.023 1170 TYR A N 1
ATOM 2605 C CA . TYR A 1 306 ? -15.158 -24.420 7.731 1.000 17.723 1170 TYR A CA 1
ATOM 2606 C C . TYR A 1 306 ? -15.302 -25.933 7.937 1.000 17.539 1170 TYR A C 1
ATOM 2607 O O . TYR A 1 306 ? -14.336 -26.539 8.340 1.000 20.260 1170 TYR A O 1
ATOM 2616 N N . ASN A 1 307 ? -16.486 -26.491 7.717 1.000 19.805 1171 ASN A N 1
ATOM 2617 C CA . ASN A 1 307 ? -16.627 -27.935 7.692 1.000 20.505 1171 ASN A CA 1
ATOM 2618 C C . ASN A 1 307 ? -16.718 -28.402 6.242 1.000 20.624 1171 ASN A C 1
ATOM 2619 O O . ASN A 1 307 ? -17.157 -27.666 5.360 1.000 23.534 1171 ASN A O 1
ATOM 2624 N N . GLY A 1 308 ? -16.336 -29.648 5.983 1.000 20.802 1172 GLY A N 1
ATOM 2625 C CA . GLY A 1 308 ? -16.439 -30.133 4.622 1.000 20.763 1172 GLY A CA 1
ATOM 2626 C C . GLY A 1 308 ? -15.094 -30.050 3.905 1.000 17.986 1172 GLY A C 1
ATOM 2627 O O 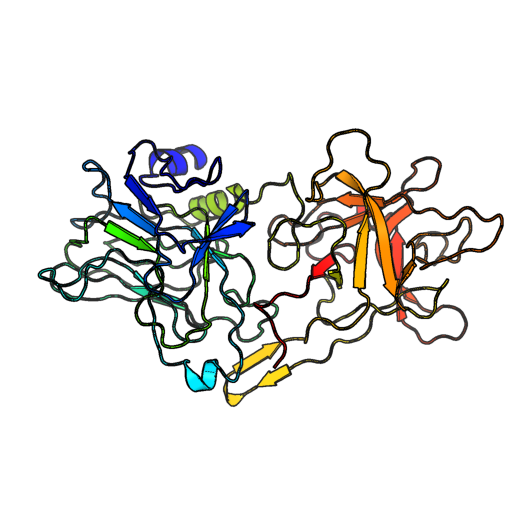. GLY A 1 308 ? -14.041 -29.806 4.523 1.000 19.079 1172 GLY A O 1
ATOM 2628 N N . LEU A 1 309 ? -15.129 -30.310 2.595 1.000 17.442 1173 LEU A N 1
ATOM 2629 C CA . LEU A 1 309 ? -13.908 -30.468 1.826 1.000 17.002 1173 LEU A CA 1
ATOM 2630 C C . LEU A 1 309 ? -13.208 -29.123 1.630 1.000 14.552 1173 LEU A C 1
ATOM 2631 O O . LEU A 1 309 ? -13.829 -28.070 1.458 1.000 17.449 1173 LEU A O 1
ATOM 2636 N N . LYS A 1 310 ? -11.887 -29.201 1.544 1.000 17.089 1174 LYS A N 1
ATOM 2637 C CA . LYS A 1 310 ? -11.067 -28.063 1.141 1.000 16.278 1174 LYS A CA 1
ATOM 2638 C C . LYS A 1 310 ? -10.697 -28.207 -0.331 1.000 17.036 1174 LYS A C 1
ATOM 2639 O O . LYS A 1 310 ? -10.095 -29.205 -0.708 1.000 20.289 1174 LYS A O 1
ATOM 2645 N N . PHE A 1 311 ? -11.061 -27.208 -1.136 1.000 16.286 1175 PHE A N 1
ATOM 2646 C CA . PHE A 1 311 ? -10.751 -27.193 -2.552 1.000 14.836 1175 PHE A CA 1
ATOM 2647 C C . PHE A 1 311 ? -9.604 -26.228 -2.836 1.000 16.120 1175 PHE A C 1
ATOM 2648 O O . PHE A 1 311 ? -9.457 -25.218 -2.145 1.000 17.292 1175 PHE A O 1
ATOM 2656 N N . ILE A 1 312 ? -8.851 -26.522 -3.909 1.000 16.465 1176 ILE A N 1
ATOM 2657 C CA . ILE A 1 312 ? -7.754 -25.659 -4.328 1.000 16.549 1176 ILE A CA 1
ATOM 2658 C C . ILE A 1 312 ? -7.878 -25.485 -5.835 1.000 16.444 1176 ILE A C 1
ATOM 2659 O O . ILE A 1 312 ? -8.059 -26.456 -6.559 1.000 17.950 1176 ILE A O 1
ATOM 2664 N N . ILE A 1 313 ? -7.737 -24.240 -6.284 1.000 16.865 1177 ILE A N 1
ATOM 2665 C CA . ILE A 1 313 ? -7.774 -23.929 -7.699 1.000 15.697 1177 ILE A CA 1
ATOM 2666 C C . ILE A 1 313 ? -6.337 -23.820 -8.211 1.000 16.278 1177 ILE A C 1
ATOM 2667 O O . ILE A 1 313 ? -5.545 -23.041 -7.670 1.000 17.807 1177 ILE A O 1
ATOM 2672 N N . LYS A 1 314 ? -5.993 -24.594 -9.253 1.000 16.284 1178 LYS A N 1
ATOM 2673 C CA . LYS A 1 314 ? -4.655 -24.472 -9.838 1.000 16.791 1178 LYS A CA 1
ATOM 2674 C C . LYS A 1 314 ? -4.818 -24.049 -11.285 1.000 17.455 1178 LYS A C 1
ATOM 2675 O O . LYS A 1 314 ? -5.902 -24.206 -11.876 1.000 18.894 1178 LYS A O 1
ATOM 2681 N N A ARG A 1 315 ? -3.753 -23.493 -11.876 0.310 18.410 1179 ARG A N 1
ATOM 2682 N N B ARG A 1 315 ? -3.742 -23.479 -11.838 0.690 17.457 1179 ARG A N 1
ATOM 2683 C CA A ARG A 1 315 ? -3.868 -22.979 -13.235 0.310 18.276 1179 ARG A CA 1
ATOM 2684 C CA B ARG A 1 315 ? -3.775 -23.031 -13.224 0.690 17.557 1179 ARG A CA 1
ATOM 2685 C C A ARG A 1 315 ? -3.653 -24.109 -14.242 0.310 19.168 1179 ARG A C 1
ATOM 2686 C C B ARG A 1 315 ? -3.782 -24.242 -14.161 0.690 18.900 1179 ARG A C 1
ATOM 2687 O O A ARG A 1 315 ? -2.746 -24.927 -14.082 0.310 21.679 1179 ARG A O 1
ATOM 2688 O O B ARG A 1 315 ? -3.163 -25.269 -13.870 0.690 19.902 1179 ARG A O 1
ATOM 2703 N N . TYR A 1 316 ? -4.493 -24.128 -15.286 1.000 19.608 1180 TYR A N 1
ATOM 2704 C CA . TYR A 1 316 ? -4.559 -25.250 -16.212 1.000 22.447 1180 TYR A CA 1
ATOM 2705 C C . TYR A 1 316 ? -3.279 -25.427 -17.014 1.000 29.230 1180 TYR A C 1
ATOM 2706 O O . TYR A 1 316 ? -2.702 -26.522 -17.094 1.000 35.781 1180 TYR A O 1
ATOM 2715 N N . THR A 1 317 ? -2.821 -24.374 -17.641 1.000 31.820 1181 THR A N 1
ATOM 2716 C CA . THR A 1 317 ? -1.517 -24.589 -18.292 1.000 32.446 1181 THR A CA 1
ATOM 2717 C C . THR A 1 317 ? -0.957 -23.250 -18.704 1.000 34.712 1181 THR A C 1
ATOM 2718 O O . THR A 1 317 ? -1.023 -22.896 -19.894 1.000 37.860 1181 THR A O 1
ATOM 2722 N N . PRO A 1 318 ? -0.402 -22.513 -17.725 1.000 33.578 1182 PRO A N 1
ATOM 2723 C CA . PRO A 1 318 ? -0.082 -21.101 -17.895 1.000 34.533 1182 PRO A CA 1
ATOM 2724 C C . PRO A 1 318 ? 0.975 -20.890 -18.955 1.000 38.320 1182 PRO A C 1
ATOM 2725 O O . PRO A 1 318 ? 1.993 -21.586 -18.945 1.000 40.944 1182 PRO A O 1
ATOM 2729 N N . ASN A 1 319 ? 0.717 -19.937 -19.845 1.000 40.902 1183 ASN A N 1
ATOM 2730 C CA . ASN A 1 319 ? 1.686 -19.619 -20.923 1.000 47.756 1183 ASN A CA 1
ATOM 2731 C C . ASN A 1 319 ? 1.964 -18.118 -20.930 1.000 44.242 1183 ASN A C 1
ATOM 2732 O O . ASN A 1 319 ? 2.779 -17.689 -21.743 1.000 49.869 1183 ASN A O 1
ATOM 2737 N N . ASN A 1 320 ? 1.339 -17.362 -20.028 1.000 44.647 1184 ASN A N 1
ATOM 2738 C CA . ASN A 1 320 ? 1.583 -15.898 -20.024 1.000 43.816 1184 ASN A CA 1
ATOM 2739 C C . ASN A 1 320 ? 2.165 -15.463 -18.678 1.000 45.913 1184 ASN A C 1
ATOM 2740 O O . ASN A 1 320 ? 3.169 -16.043 -18.258 1.000 47.561 1184 ASN A O 1
ATOM 2745 N N . GLU A 1 321 ? 1.573 -14.465 -18.031 1.000 48.943 1185 GLU A N 1
ATOM 2746 C CA . GLU A 1 321 ? 2.135 -14.062 -16.754 1.000 50.540 1185 GLU A CA 1
ATOM 2747 C C . GLU A 1 321 ? 1.391 -14.816 -15.658 1.000 48.366 1185 GLU A C 1
ATOM 2748 O O . GLU A 1 321 ? 0.231 -15.170 -15.830 1.000 53.148 1185 GLU A O 1
ATOM 2754 N N . ILE A 1 322 ? 2.109 -15.118 -14.577 1.000 41.073 1186 ILE A N 1
ATOM 2755 C CA . ILE A 1 322 ? 1.508 -15.703 -13.398 1.000 36.647 1186 ILE A CA 1
ATOM 2756 C C . ILE A 1 322 ? 0.848 -14.581 -12.598 1.000 36.949 1186 ILE A C 1
ATOM 2757 O O . ILE A 1 322 ? 1.518 -13.637 -12.200 1.000 45.203 1186 ILE A O 1
ATOM 2762 N N . ASP A 1 323 ? -0.471 -14.667 -12.410 1.000 26.022 1187 ASP A N 1
ATOM 2763 C CA . ASP A 1 323 ? -1.167 -13.764 -11.511 1.000 25.682 1187 ASP A CA 1
ATOM 2764 C C . ASP A 1 323 ? -1.631 -14.625 -10.342 1.000 22.568 1187 ASP A C 1
ATOM 2765 O O . ASP A 1 323 ? -2.074 -15.749 -10.561 1.000 22.632 1187 ASP A O 1
ATOM 2770 N N . SER A 1 324 ? -1.609 -14.077 -9.118 1.000 24.006 1188 SER A N 1
ATOM 2771 C CA . SER A 1 324 ? -2.164 -14.840 -8.010 1.000 23.216 1188 SER A CA 1
ATOM 2772 C C . SER A 1 324 ? -3.687 -14.900 -8.040 1.000 20.389 1188 SER A C 1
ATOM 2773 O O . SER A 1 324 ? -4.251 -15.804 -7.423 1.000 21.971 1188 SER A O 1
ATOM 2776 N N . PHE A 1 325 ? -4.339 -13.950 -8.735 1.000 20.545 1189 PHE A N 1
ATOM 2777 C CA . PHE A 1 325 ? -5.793 -13.881 -8.742 1.000 19.331 1189 PHE A CA 1
ATOM 2778 C C . PHE A 1 325 ? -6.383 -14.612 -9.940 1.000 19.105 1189 PHE A C 1
ATOM 2779 O O . PHE A 1 325 ? -5.801 -14.646 -11.019 1.000 19.813 1189 PHE A O 1
ATOM 2787 N N . VAL A 1 326 ? -7.546 -15.218 -9.712 1.000 18.665 1190 VAL A N 1
ATOM 2788 C CA . VAL A 1 326 ? -8.282 -15.945 -10.737 1.000 17.831 1190 VAL A CA 1
ATOM 2789 C C . VAL A 1 326 ? -9.171 -14.961 -11.501 1.000 20.166 1190 VAL A C 1
ATOM 2790 O O . VAL A 1 326 ? -10.040 -14.310 -10.908 1.000 20.605 1190 VAL A O 1
ATOM 2794 N N . LYS A 1 327 ? -8.975 -14.893 -12.823 1.000 21.097 1191 LYS A N 1
ATOM 2795 C CA . LYS A 1 327 ? -9.809 -14.059 -13.667 1.000 22.645 1191 LYS A CA 1
ATOM 2796 C C . LYS A 1 327 ? -10.986 -14.864 -14.214 1.000 21.029 1191 LYS A C 1
ATOM 2797 O O . LYS A 1 327 ? -10.862 -16.064 -14.493 1.000 20.953 1191 LYS A O 1
ATOM 2803 N N . SER A 1 328 ? -12.129 -14.191 -14.384 1.000 22.529 1192 SER A N 1
ATOM 2804 C CA . SER A 1 328 ? -13.246 -14.818 -15.077 1.000 21.031 1192 SER A CA 1
ATOM 2805 C C . SER A 1 328 ? -12.799 -15.270 -16.474 1.000 20.155 1192 SER A C 1
ATOM 2806 O O . SER A 1 328 ? -12.275 -14.466 -17.252 1.000 21.637 1192 SER A O 1
ATOM 2809 N N . GLY A 1 329 ? -13.024 -16.559 -16.797 1.000 19.902 1193 GLY A N 1
ATOM 2810 C CA . GLY A 1 329 ? -12.609 -17.100 -18.079 1.000 19.892 1193 GLY A CA 1
ATOM 2811 C C . GLY A 1 329 ? -11.286 -17.872 -17.996 1.000 18.192 1193 GLY A C 1
ATOM 2812 O O . GLY A 1 329 ? -10.884 -18.504 -18.962 1.000 21.189 1193 GLY A O 1
ATOM 2813 N N . ASP A 1 330 ? -10.613 -17.857 -16.835 1.000 17.352 1194 ASP A N 1
ATOM 2814 C CA . ASP A 1 330 ? -9.384 -18.619 -16.685 1.000 17.178 1194 ASP A CA 1
ATOM 2815 C C . ASP A 1 330 ? -9.702 -20.105 -16.750 1.000 16.473 1194 ASP A C 1
ATOM 2816 O O . ASP A 1 330 ? -10.692 -20.553 -16.181 1.000 17.186 1194 ASP A O 1
ATO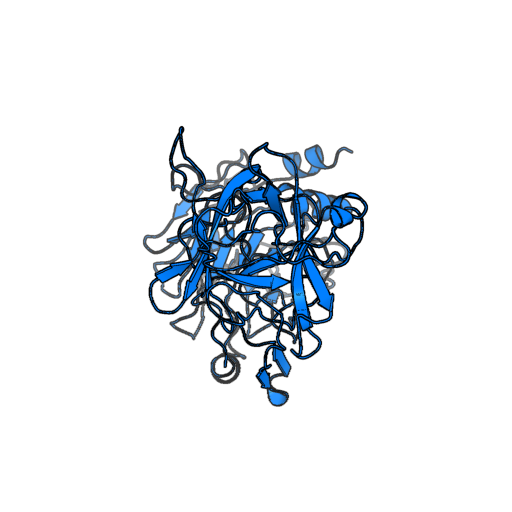M 2821 N N . PHE A 1 331 ? -8.806 -20.873 -17.394 1.000 17.073 1195 PHE A N 1
ATOM 2822 C CA . PHE A 1 331 ? -8.893 -22.325 -17.323 1.000 16.326 1195 PHE A CA 1
ATOM 2823 C C . PHE A 1 331 ? -8.090 -22.819 -16.118 1.000 16.515 1195 PHE A C 1
ATOM 2824 O O . PHE A 1 331 ? -7.001 -22.323 -15.844 1.000 18.863 1195 PHE A O 1
ATOM 2832 N N . ILE A 1 332 ? -8.683 -23.766 -15.399 1.000 15.547 1196 ILE A N 1
ATOM 2833 C CA . ILE A 1 332 ? -8.195 -24.183 -14.100 1.000 15.976 1196 ILE A CA 1
ATOM 2834 C C . ILE A 1 332 ? -8.279 -25.698 -13.986 1.000 16.573 1196 ILE A C 1
ATOM 2835 O O . ILE A 1 332 ? -9.005 -26.346 -14.745 1.000 16.989 1196 ILE A O 1
ATOM 2840 N N . LYS A 1 333 ? -7.564 -26.210 -12.984 1.000 17.268 1197 LYS A N 1
ATOM 2841 C CA . LYS A 1 333 ? -7.720 -27.572 -12.486 1.000 16.794 1197 LYS A CA 1
ATOM 2842 C C . LYS A 1 333 ? -8.185 -27.441 -11.048 1.000 15.676 1197 LYS A C 1
ATOM 2843 O O . LYS A 1 333 ? -7.608 -26.674 -10.269 1.000 18.171 1197 LYS A O 1
ATOM 2849 N N . LEU A 1 334 ? -9.254 -28.158 -10.703 1.000 15.410 1198 LEU A N 1
ATOM 2850 C CA . LEU A 1 334 ? -9.806 -28.083 -9.356 1.000 14.494 1198 LEU A CA 1
ATOM 2851 C C . LEU A 1 334 ? -9.396 -29.329 -8.595 1.000 14.665 1198 LEU A C 1
ATOM 2852 O O . LEU A 1 334 ? -9.558 -30.438 -9.088 1.000 16.426 1198 LEU A O 1
ATOM 2857 N N . TYR A 1 335 ? -8.872 -29.108 -7.387 1.000 15.039 1199 TYR A N 1
ATOM 2858 C CA . TYR A 1 335 ? -8.393 -30.190 -6.541 1.000 15.891 1199 TYR A CA 1
ATOM 2859 C C . TYR A 1 335 ? -9.117 -30.182 -5.200 1.000 16.794 1199 TYR A C 1
ATOM 2860 O O . TYR A 1 335 ? -9.555 -29.132 -4.715 1.000 17.726 1199 TYR A O 1
ATOM 2869 N N . VAL A 1 336 ? -9.177 -31.369 -4.586 1.000 16.586 1200 VAL A N 1
ATOM 2870 C CA . VAL A 1 336 ? -9.588 -31.514 -3.189 1.000 17.399 1200 VAL A CA 1
ATOM 2871 C C . VAL A 1 336 ? -8.345 -31.840 -2.374 1.000 18.813 1200 VAL A C 1
ATOM 2872 O O . VAL A 1 336 ? -7.572 -32.733 -2.750 1.000 19.026 1200 VAL A O 1
ATOM 2876 N N . SER A 1 337 ? -8.175 -31.127 -1.264 1.000 19.584 1201 SER A N 1
ATOM 2877 C CA . SER A 1 337 ? -7.044 -31.375 -0.397 1.000 22.924 1201 SER A CA 1
ATOM 2878 C C . SER A 1 337 ? -7.549 -32.310 0.684 1.000 25.558 1201 SER A C 1
ATOM 2879 O O . SER A 1 337 ? -8.336 -31.871 1.515 1.000 31.967 1201 SER A O 1
ATOM 2882 N N . TYR A 1 338 ? -7.014 -33.539 0.725 1.000 30.472 1202 TYR A N 1
ATOM 2883 C CA . TYR A 1 338 ? -7.570 -34.611 1.544 1.000 36.968 1202 TYR A CA 1
ATOM 2884 C C . TYR A 1 338 ? -6.440 -35.578 1.883 1.000 40.168 1202 TYR A C 1
ATOM 2885 O O . TYR A 1 338 ? -5.762 -36.053 0.975 1.000 38.420 1202 TYR A O 1
ATOM 2894 N N . ASN A 1 339 ? -6.224 -35.805 3.189 1.000 45.250 1203 ASN A N 1
ATOM 2895 C CA . ASN A 1 339 ? -5.195 -36.710 3.691 1.000 49.287 1203 ASN A CA 1
ATOM 2896 C C . ASN A 1 339 ? -3.816 -36.331 3.125 1.000 49.059 1203 ASN A C 1
ATOM 2897 O O . ASN A 1 339 ? -3.100 -37.188 2.612 1.000 44.771 1203 ASN A O 1
ATOM 2902 N N . ASN A 1 340 ? -3.477 -35.032 3.180 1.000 43.139 1204 ASN A N 1
ATOM 2903 C CA . ASN A 1 340 ? -2.157 -34.479 2.890 1.000 43.697 1204 ASN A CA 1
ATOM 2904 C C . ASN A 1 340 ? -1.777 -34.591 1.407 1.000 39.839 1204 ASN A C 1
ATOM 2905 O O . ASN A 1 340 ? -0.604 -34.468 1.030 1.000 34.341 1204 ASN A O 1
ATOM 2910 N N . ASN A 1 341 ? -2.768 -34.804 0.542 1.000 31.372 1205 ASN A N 1
ATOM 2911 C CA . ASN A 1 341 ? -2.494 -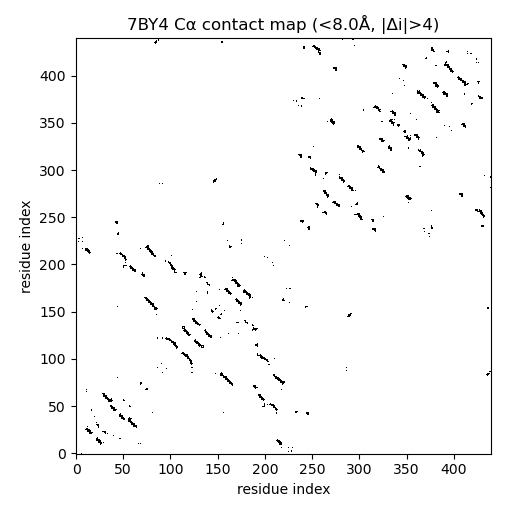34.720 -0.881 1.000 31.004 1205 ASN A CA 1
ATOM 2912 C C . ASN A 1 341 ? -3.613 -33.926 -1.544 1.000 29.222 1205 ASN A C 1
ATOM 2913 O O . ASN A 1 341 ? -4.610 -33.589 -0.896 1.000 30.406 1205 ASN A O 1
ATOM 2918 N N . GLU A 1 342 ? -3.370 -33.603 -2.816 1.000 28.382 1206 GLU A N 1
ATOM 2919 C CA . GLU A 1 342 ? -4.314 -32.898 -3.664 1.000 26.890 1206 GLU A CA 1
ATOM 2920 C C . GLU A 1 342 ? -4.813 -33.871 -4.736 1.000 23.895 1206 GLU A C 1
ATOM 2921 O O . GLU A 1 342 ? -4.026 -34.475 -5.465 1.000 29.059 1206 GLU A O 1
ATOM 2927 N N . HIS A 1 343 ? -6.134 -34.008 -4.829 1.000 20.197 1207 HIS A N 1
ATOM 2928 C CA . HIS A 1 343 ? -6.779 -34.957 -5.717 1.000 19.650 1207 HIS A CA 1
ATOM 2929 C C . HIS A 1 343 ? -7.613 -34.209 -6.750 1.000 17.560 1207 HIS A C 1
ATOM 2930 O O . HIS A 1 343 ? -8.499 -33.438 -6.403 1.000 18.015 1207 HIS A O 1
ATOM 2937 N N A ILE A 1 344 ? -7.362 -34.501 -8.022 0.520 17.634 1208 ILE A N 1
ATOM 2938 N N B ILE A 1 344 ? -7.362 -34.468 -8.032 0.480 17.342 1208 ILE A N 1
ATOM 2939 C CA A ILE A 1 344 ? -8.040 -33.824 -9.116 0.520 16.755 1208 ILE A CA 1
ATOM 2940 C CA B ILE A 1 344 ? -8.030 -33.683 -9.060 0.480 15.957 1208 ILE A CA 1
ATOM 2941 C C A ILE A 1 344 ? -9.542 -34.110 -9.086 0.520 16.507 1208 ILE A C 1
ATOM 2942 C C B ILE A 1 344 ? -9.491 -34.099 -9.208 0.480 16.326 1208 ILE A C 1
ATOM 2943 O O A ILE A 1 344 ? -9.971 -35.218 -8.769 0.520 16.781 1208 ILE A O 1
ATOM 2944 O O B ILE A 1 344 ? -9.841 -35.275 -9.118 0.480 17.034 1208 ILE A O 1
ATOM 2953 N N . VAL A 1 345 ? -10.334 -33.092 -9.439 1.000 15.610 1209 VAL A N 1
ATOM 2954 C CA . VAL A 1 345 ? -11.768 -33.287 -9.659 1.000 14.631 1209 VAL A CA 1
ATOM 2955 C C . VAL A 1 345 ? -12.034 -33.352 -11.158 1.000 15.965 1209 VAL A C 1
ATOM 2956 O O . VAL A 1 345 ? -11.527 -32.523 -11.930 1.000 17.170 1209 VAL A O 1
ATOM 2960 N N . GLY A 1 346 ? -12.773 -34.381 -11.596 1.000 15.531 1210 GLY A N 1
ATOM 2961 C CA . GLY A 1 346 ? -13.139 -34.453 -12.994 1.000 17.149 1210 GLY A CA 1
ATOM 2962 C C . GLY A 1 346 ? -14.196 -35.520 -13.236 1.000 15.676 1210 GLY A C 1
ATOM 2963 O O . GLY A 1 346 ? -14.810 -36.052 -12.293 1.000 17.631 1210 GLY A O 1
ATOM 2964 N N . TYR A 1 347 ? -14.433 -35.797 -14.521 1.000 15.489 1211 TYR A N 1
ATOM 2965 C CA . TYR A 1 347 ? -15.434 -36.768 -14.920 1.000 14.312 1211 TYR A CA 1
ATOM 2966 C C . TYR A 1 347 ? -14.750 -37.780 -15.820 1.000 16.302 1211 TYR A C 1
ATOM 2967 O O . TYR A 1 347 ? -14.145 -37.408 -16.838 1.000 17.178 1211 TYR A O 1
ATOM 2976 N N . PRO A 1 348 ? -14.796 -39.091 -15.496 1.000 17.157 1212 PRO A N 1
ATOM 2977 C CA . PRO A 1 348 ? -14.133 -40.072 -16.359 1.000 19.497 1212 PRO A CA 1
ATOM 2978 C C . PRO A 1 348 ? -14.979 -40.308 -17.602 1.000 18.979 1212 PRO A C 1
ATOM 2979 O O . PRO A 1 348 ? -16.206 -40.305 -17.528 1.000 19.705 1212 PRO A O 1
ATOM 2983 N N . LYS A 1 349 ? -14.322 -40.628 -18.718 1.000 18.257 1213 LYS A N 1
ATOM 2984 C CA . LYS A 1 349 ? -15.050 -40.993 -19.924 1.000 19.129 1213 LYS A CA 1
ATOM 2985 C C . LYS A 1 349 ? -15.977 -42.171 -19.618 1.000 21.816 1213 LYS A C 1
ATOM 2986 O O . LYS A 1 349 ? -15.559 -43.139 -18.995 1.000 23.674 1213 LYS A O 1
ATOM 2992 N N . ASP A 1 350 ? -17.246 -42.030 -20.027 1.000 24.221 1214 ASP A N 1
ATOM 2993 C CA . ASP A 1 350 ? -18.323 -42.992 -19.817 1.000 27.993 1214 ASP A CA 1
ATOM 2994 C C . ASP A 1 350 ? -18.581 -43.218 -18.325 1.000 27.156 1214 ASP A C 1
ATOM 2995 O O . ASP A 1 350 ? -19.121 -44.256 -17.927 1.000 28.393 1214 ASP A O 1
ATOM 3000 N N . GLY A 1 351 ? -18.188 -42.258 -17.481 1.000 22.447 1215 GLY A N 1
ATOM 3001 C CA . GLY A 1 351 ? -18.395 -42.444 -16.046 1.000 20.023 1215 GLY A CA 1
ATOM 3002 C C . GLY A 1 351 ? -19.877 -42.425 -15.687 1.000 20.479 1215 GLY A C 1
ATOM 3003 O O . GLY A 1 351 ? -20.727 -41.919 -16.443 1.000 22.811 1215 GLY A O 1
ATOM 3004 N N . ASN A 1 352 ? -20.191 -42.964 -14.512 1.000 21.092 1216 ASN A N 1
ATOM 3005 C CA . ASN A 1 352 ? -21.573 -42.916 -14.027 1.000 20.518 1216 ASN A CA 1
ATOM 3006 C C . ASN A 1 352 ? -22.138 -41.497 -14.161 1.000 19.937 1216 ASN A C 1
ATOM 3007 O O . ASN A 1 352 ? -21.487 -40.500 -13.837 1.000 19.581 1216 ASN A O 1
ATOM 3012 N N . ALA A 1 353 ? -23.396 -41.425 -14.592 1.000 20.413 1217 ALA A N 1
ATOM 3013 C CA . ALA A 1 353 ? -24.105 -40.174 -14.779 1.000 19.700 1217 ALA A CA 1
ATOM 3014 C C . ALA A 1 353 ? -25.587 -40.460 -14.524 1.000 22.008 1217 ALA A C 1
ATOM 3015 O O . ALA A 1 353 ? -26.015 -41.616 -14.630 1.000 25.516 1217 ALA A O 1
ATOM 3017 N N . PHE A 1 354 ? -26.345 -39.405 -14.210 1.000 19.726 1218 PHE A N 1
ATOM 3018 C CA . PHE A 1 354 ? -27.792 -39.525 -14.089 1.000 20.326 1218 PHE A CA 1
ATOM 3019 C C . PHE A 1 354 ? -28.412 -39.277 -15.455 1.000 24.274 1218 PHE A C 1
ATOM 3020 O O . PHE A 1 354 ? -28.252 -38.197 -16.032 1.000 24.842 1218 PHE A O 1
ATOM 3028 N N . ASN A 1 355 ? -29.109 -40.308 -15.950 1.000 24.295 1219 ASN A N 1
ATOM 3029 C CA . ASN A 1 355 ? -29.825 -40.217 -17.212 1.000 26.495 1219 ASN A CA 1
ATOM 3030 C C . ASN A 1 355 ? -28.920 -39.661 -18.315 1.000 26.840 1219 ASN A C 1
ATOM 3031 O O . ASN A 1 355 ? -29.396 -38.903 -19.151 1.000 32.078 1219 ASN A O 1
ATOM 3036 N N . ASN A 1 356 ? -27.630 -40.067 -18.324 1.000 26.169 1220 ASN A N 1
ATOM 3037 C CA . ASN A 1 356 ? -26.689 -39.769 -19.394 1.000 28.180 1220 ASN A CA 1
ATOM 3038 C C . ASN A 1 356 ? -26.347 -38.288 -19.555 1.000 32.646 1220 ASN A C 1
ATOM 3039 O O . ASN A 1 356 ? -25.716 -37.923 -20.553 1.000 38.526 1220 ASN A O 1
ATOM 3044 N N . LEU A 1 357 ? -26.814 -37.431 -18.645 1.000 23.490 1221 LEU A N 1
ATOM 3045 C CA . LEU A 1 357 ? -26.673 -35.999 -18.867 1.000 22.747 1221 LEU A CA 1
ATOM 3046 C C . LEU A 1 357 ? -26.061 -35.280 -17.671 1.000 22.263 1221 LEU A C 1
ATOM 3047 O O . LEU A 1 357 ? -25.477 -34.218 -17.848 1.000 25.403 1221 LEU A O 1
ATOM 3052 N N . ASP A 1 358 ? -26.315 -35.775 -16.459 1.000 20.434 1222 ASP A N 1
ATOM 3053 C CA . ASP A 1 358 ? -25.798 -35.137 -15.247 1.000 19.513 1222 ASP A CA 1
ATOM 3054 C C . ASP A 1 358 ? -24.611 -35.975 -14.769 1.000 17.473 1222 ASP A C 1
ATOM 3055 O O . ASP A 1 358 ? -24.766 -37.043 -14.169 1.000 19.126 1222 ASP A O 1
ATOM 3060 N N . ARG A 1 359 ? -23.422 -35.490 -15.135 1.000 16.276 1223 ARG A N 1
ATOM 3061 C CA . ARG A 1 359 ? -22.212 -36.285 -15.096 1.000 15.799 1223 ARG A CA 1
ATOM 3062 C C . ARG A 1 359 ? -21.630 -36.219 -13.690 1.000 14.862 1223 ARG A C 1
ATOM 3063 O O . ARG A 1 359 ? -21.354 -35.139 -13.183 1.000 15.678 1223 ARG A O 1
ATOM 3071 N N . ILE A 1 360 ? -21.467 -37.379 -13.054 1.000 13.962 1224 ILE A N 1
ATOM 3072 C CA . ILE A 1 360 ? -21.106 -37.413 -11.635 1.000 15.081 1224 ILE A CA 1
ATOM 3073 C C . ILE A 1 360 ? -19.608 -37.152 -11.482 1.000 14.712 1224 ILE A C 1
ATOM 3074 O O . ILE A 1 360 ? -18.768 -37.864 -12.041 1.000 15.723 1224 ILE A O 1
ATOM 3079 N N . LEU A 1 361 ? -19.268 -36.098 -10.747 1.000 14.518 1225 LEU A N 1
ATOM 3080 C CA . LEU A 1 361 ? -17.861 -35.779 -10.531 1.000 15.370 1225 LEU A CA 1
ATOM 3081 C C . LEU A 1 361 ? -17.177 -36.802 -9.619 1.000 15.436 1225 LEU A C 1
ATOM 3082 O O . LEU A 1 361 ? -17.785 -37.388 -8.725 1.000 15.410 1225 LEU A O 1
ATOM 3087 N N . ARG A 1 362 ? -15.876 -36.979 -9.850 1.000 15.249 1226 ARG A N 1
ATOM 3088 C CA . ARG A 1 362 ? -15.064 -37.954 -9.130 1.000 15.354 1226 ARG A CA 1
ATOM 3089 C C . ARG A 1 362 ? -13.811 -37.233 -8.651 1.000 15.331 1226 ARG A C 1
ATOM 3090 O O . ARG A 1 362 ? -13.275 -36.386 -9.366 1.000 18.334 1226 ARG A O 1
ATOM 3098 N N . VAL A 1 363 ? -13.322 -37.625 -7.475 1.000 15.894 1227 VAL A N 1
ATOM 3099 C CA . VAL A 1 363 ? -12.167 -37.002 -6.847 1.000 15.510 1227 VAL A CA 1
ATOM 3100 C C . VAL A 1 363 ? -11.009 -37.978 -6.821 1.000 16.460 1227 VAL A C 1
ATOM 3101 O O . VAL A 1 363 ? -11.100 -39.030 -6.217 1.000 18.660 1227 VAL A O 1
ATOM 3105 N N . GLY A 1 364 ? -9.909 -37.625 -7.474 1.000 17.847 1228 GLY A N 1
ATOM 3106 C CA . GLY A 1 364 ? -8.760 -38.529 -7.465 1.000 19.237 1228 GLY A CA 1
ATOM 3107 C C . GLY A 1 364 ? -8.978 -39.829 -8.238 1.000 18.942 1228 GLY A C 1
ATOM 3108 O O . GLY A 1 364 ? -8.316 -40.832 -7.963 1.000 21.579 1228 GLY A O 1
ATOM 3109 N N . TYR A 1 365 ? -9.884 -39.810 -9.235 1.000 17.573 1229 TYR A N 1
ATOM 3110 C CA . TYR A 1 365 ? -10.110 -40.977 -10.086 1.000 18.586 1229 TYR A CA 1
ATOM 3111 C C . TYR A 1 365 ? -8.819 -41.341 -10.837 1.000 20.421 1229 TYR A C 1
ATOM 3112 O O . TYR A 1 365 ? -8.101 -40.453 -11.321 1.000 22.161 1229 TYR A O 1
ATOM 3121 N N . ASN A 1 366 ? -8.513 -42.645 -10.939 1.000 22.455 1230 ASN A N 1
ATOM 3122 C CA . ASN A 1 366 ? -7.196 -43.058 -11.402 1.000 25.216 1230 ASN A CA 1
ATOM 3123 C C . ASN A 1 366 ? -7.254 -44.397 -12.130 1.000 26.927 1230 ASN A C 1
ATOM 3124 O O . ASN A 1 366 ? -6.234 -45.054 -12.243 1.000 31.567 1230 ASN A O 1
ATOM 3129 N N . ALA A 1 367 ? -8.416 -44.787 -12.658 1.000 26.503 1231 ALA A N 1
ATOM 3130 C CA . ALA A 1 367 ? -8.532 -46.067 -13.351 1.000 29.225 1231 ALA A CA 1
ATOM 3131 C C . ALA A 1 367 ? -7.628 -46.066 -14.579 1.000 29.743 1231 ALA A C 1
ATOM 3132 O O . ALA A 1 367 ? -7.666 -45.155 -15.413 1.000 31.091 1231 ALA A O 1
ATOM 3134 N N . PRO A 1 368 ? -6.753 -47.069 -14.743 1.000 32.849 1232 PRO A N 1
ATOM 3135 C CA . PRO A 1 368 ? -5.835 -47.058 -15.880 1.000 36.199 1232 PRO A CA 1
ATOM 3136 C C . PRO A 1 368 ? -6.550 -47.122 -17.227 1.000 34.123 1232 PRO A C 1
ATOM 3137 O O . PRO A 1 368 ? -7.510 -47.871 -17.405 1.000 37.133 1232 PRO A O 1
ATOM 3141 N N . GLY A 1 369 ? -6.085 -46.303 -18.167 1.000 32.391 1233 GLY A N 1
ATOM 3142 C CA . GLY A 1 369 ? -6.590 -46.394 -19.531 1.000 34.083 1233 GLY A CA 1
ATOM 3143 C C . GLY A 1 369 ? -7.897 -45.637 -19.777 1.000 29.843 1233 GLY A C 1
ATOM 3144 O O . GLY A 1 369 ? -8.347 -45.596 -20.909 1.000 34.859 1233 GLY A O 1
ATOM 3145 N N A ILE A 1 370 ? -8.506 -45.058 -18.731 0.430 29.193 1234 ILE A N 1
ATOM 3146 N N B ILE A 1 370 ? -8.477 -45.035 -18.727 0.570 29.017 1234 ILE A N 1
ATOM 3147 C CA A ILE A 1 370 ? -9.760 -44.336 -18.908 0.430 25.335 1234 ILE A CA 1
ATOM 3148 C CA B ILE A 1 370 ? -9.737 -44.312 -18.847 0.570 24.471 1234 ILE A CA 1
ATOM 3149 C C A ILE A 1 370 ? -9.487 -42.839 -18.822 0.430 24.187 1234 ILE A C 1
ATOM 3150 C C B ILE A 1 370 ? -9.428 -42.823 -18.830 0.570 23.808 1234 ILE A C 1
ATOM 3151 O O A ILE A 1 370 ? -9.042 -42.354 -17.783 0.430 25.245 1234 ILE A O 1
ATOM 3152 O O B ILE A 1 370 ? -8.882 -42.321 -17.849 0.570 24.382 1234 ILE A O 1
ATOM 3161 N N . PRO A 1 371 ? -9.751 -42.068 -19.906 1.000 22.908 1235 PRO A N 1
ATOM 3162 C CA . PRO A 1 371 ? -9.532 -40.628 -19.887 1.000 21.245 1235 PRO A CA 1
ATOM 3163 C C . PRO A 1 371 ? -10.335 -40.013 -18.746 1.000 20.939 1235 PRO A C 1
ATOM 3164 O O . PRO A 1 371 ? -11.491 -40.382 -18.493 1.000 21.921 1235 PRO A O 1
ATOM 3168 N N . LEU A 1 372 ? -9.702 -39.045 -18.081 1.000 20.363 1236 LEU A N 1
ATOM 3169 C CA . LEU A 1 372 ? -10.368 -38.310 -17.026 1.000 17.502 1236 LEU A CA 1
ATOM 3170 C C . LEU A 1 372 ? -10.409 -36.854 -17.448 1.000 18.779 1236 LEU A C 1
ATOM 3171 O O . LEU A 1 372 ? -9.357 -36.234 -17.635 1.000 21.908 1236 LEU A O 1
ATOM 3176 N N . TYR A 1 373 ? -11.629 -36.341 -17.611 1.000 17.452 1237 TYR A N 1
ATOM 3177 C CA . TYR A 1 373 ? -11.826 -34.977 -18.077 1.000 16.813 1237 TYR A CA 1
ATOM 3178 C C . TYR A 1 373 ? -11.736 -34.043 -16.882 1.000 16.097 1237 TYR A C 1
ATOM 3179 O O . TYR A 1 373 ? -12.526 -34.156 -15.937 1.000 17.394 1237 TYR A O 1
ATOM 3188 N N A LYS A 1 374 ? -10.800 -33.086 -16.953 0.330 16.434 1238 LYS A N 1
ATOM 3189 N 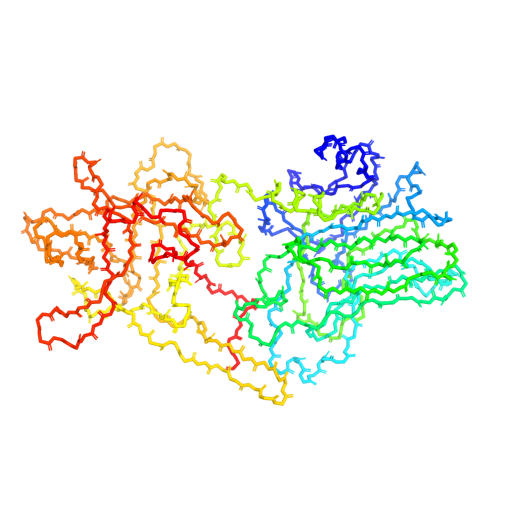N B LYS A 1 374 ? -10.811 -33.079 -16.956 0.670 17.460 1238 LYS A N 1
ATOM 3190 C CA A LYS A 1 374 ? -10.470 -32.278 -15.784 0.330 15.623 1238 LYS A CA 1
ATOM 3191 C CA B LYS A 1 374 ? -10.520 -32.259 -15.776 0.670 17.460 1238 LYS A CA 1
ATOM 3192 C C A LYS A 1 374 ? -10.367 -30.793 -16.113 0.330 15.768 1238 LYS A C 1
ATOM 3193 C C B LYS A 1 374 ? -10.194 -30.815 -16.134 0.670 16.776 1238 LYS A C 1
ATOM 3194 O O A LYS A 1 374 ? -10.278 -29.981 -15.195 0.330 15.983 1238 LYS A O 1
ATOM 3195 O O B LYS A 1 374 ? -9.816 -30.038 -15.264 0.670 18.531 1238 LYS A O 1
ATOM 3206 N N . LYS A 1 375 ? -10.368 -30.431 -17.403 1.000 16.660 1239 LYS A N 1
ATOM 3207 C CA . LYS A 1 375 ? -10.199 -29.022 -17.763 1.000 16.134 1239 LYS A CA 1
ATOM 3208 C C . LYS A 1 375 ? -11.440 -28.230 -17.356 1.000 15.891 1239 LYS A C 1
ATOM 3209 O O . LYS A 1 375 ? -12.535 -28.450 -17.881 1.000 16.597 1239 LYS A O 1
ATOM 3215 N N . MET A 1 376 ? -11.258 -27.278 -16.440 1.000 16.239 1240 MET A N 1
ATOM 3216 C CA . MET A 1 376 ? -12.369 -26.451 -16.013 1.000 14.718 1240 MET A CA 1
ATOM 3217 C C . MET A 1 376 ? -12.122 -24.997 -16.395 1.000 16.541 1240 MET A C 1
ATOM 3218 O O . MET A 1 376 ? -11.011 -24.593 -16.725 1.000 17.447 1240 MET A O 1
ATOM 3223 N N . GLU A 1 377 ? -13.200 -24.212 -16.349 1.000 17.097 1241 GLU A N 1
ATOM 3224 C CA . GLU A 1 377 ? -13.104 -22.775 -16.569 1.000 16.831 1241 GLU A CA 1
ATOM 3225 C C . GLU A 1 377 ? -13.865 -22.126 -15.423 1.000 17.173 1241 GLU A C 1
ATOM 3226 O O . GLU A 1 377 ? -14.994 -22.509 -15.133 1.000 18.234 1241 GLU A O 1
ATOM 3232 N N . ALA A 1 378 ? -13.219 -21.183 -14.730 1.000 16.186 1242 ALA A N 1
ATOM 3233 C CA . ALA A 1 378 ? -13.868 -20.472 -13.638 1.000 16.052 1242 ALA A CA 1
ATOM 3234 C C . ALA A 1 378 ? -14.483 -19.199 -14.214 1.000 16.441 1242 ALA A C 1
ATOM 3235 O O . ALA A 1 378 ? -13.768 -18.420 -14.845 1.000 18.560 1242 ALA A O 1
ATOM 3237 N N . VAL A 1 379 ? -15.796 -19.008 -14.063 1.000 16.455 1243 VAL A N 1
ATOM 3238 C CA . VAL A 1 379 ? -16.509 -17.961 -14.788 1.000 17.676 1243 VAL A CA 1
ATOM 3239 C C . VAL A 1 379 ? -17.517 -17.272 -13.870 1.000 16.652 1243 VAL A C 1
ATOM 3240 O O . VAL A 1 379 ? -17.963 -17.846 -12.880 1.000 18.434 1243 VAL A O 1
ATOM 3244 N N . LYS A 1 380 ? -17.920 -16.060 -14.265 1.000 19.481 1244 LYS A N 1
ATOM 3245 C CA . LYS A 1 380 ? -19.008 -15.361 -13.601 1.000 19.384 1244 LYS A CA 1
ATOM 3246 C C . LYS A 1 380 ? -20.051 -15.039 -14.672 1.000 20.768 1244 LYS A C 1
ATOM 3247 O O . LYS A 1 380 ? -19.838 -14.136 -15.488 1.000 23.855 1244 LYS A O 1
ATOM 3253 N N . LEU A 1 381 ? -21.117 -15.857 -14.731 1.000 20.692 1245 LEU A N 1
ATOM 3254 C CA . LEU A 1 381 ? -22.094 -15.794 -15.816 1.000 22.000 1245 LEU A CA 1
ATOM 3255 C C . LEU A 1 381 ? -23.372 -15.110 -15.363 1.000 21.595 1245 LEU A C 1
ATOM 3256 O O . LEU A 1 381 ? -24.246 -14.882 -16.210 1.000 24.103 1245 LEU A O 1
ATOM 3261 N N . ARG A 1 382 ? -23.516 -14.871 -14.047 1.000 23.390 1246 ARG A N 1
ATOM 3262 C CA . ARG A 1 382 ? -24.796 -14.410 -13.521 1.000 23.234 1246 ARG A CA 1
ATOM 3263 C C . ARG A 1 382 ? -24.599 -13.854 -12.107 1.000 24.037 1246 ARG A C 1
ATOM 3264 O O . ARG A 1 382 ? -23.593 -14.142 -11.462 1.000 24.490 1246 ARG A O 1
ATOM 3272 N N . ASP A 1 383 ? -25.586 -13.063 -11.641 1.000 22.947 1247 ASP A N 1
ATOM 3273 C CA . ASP A 1 383 ? -25.705 -12.623 -10.253 1.000 21.424 1247 ASP A CA 1
ATOM 3274 C C . ASP A 1 383 ? -24.520 -11.742 -9.838 1.000 21.634 1247 ASP A C 1
ATOM 3275 O O . ASP A 1 383 ? -23.776 -12.037 -8.895 1.000 22.671 1247 ASP A O 1
ATOM 3280 N N . LEU A 1 384 ? -24.432 -10.587 -10.476 1.000 23.345 1248 LEU A N 1
ATOM 3281 C CA . LEU A 1 384 ? -23.349 -9.643 -10.291 1.000 24.092 1248 LEU A CA 1
ATOM 3282 C C . LEU A 1 384 ? -23.139 -9.217 -8.832 1.000 24.942 1248 LEU A C 1
ATOM 3283 O O . LEU A 1 384 ? -22.007 -8.995 -8.432 1.000 25.003 1248 LEU A O 1
ATOM 3288 N N . LYS A 1 385 ? -24.201 -9.079 -8.036 1.000 23.921 1249 LYS A N 1
ATOM 3289 C CA . LYS A 1 385 ? -24.043 -8.530 -6.687 1.000 22.661 1249 LYS A CA 1
ATOM 3290 C C . LYS A 1 385 ? -23.583 -9.580 -5.668 1.000 23.371 1249 LYS A C 1
ATOM 3291 O O . LYS A 1 385 ? -23.169 -9.229 -4.551 1.000 26.845 1249 LYS A O 1
ATOM 3297 N N . THR A 1 386 ? -23.660 -10.857 -6.050 1.000 18.665 1250 THR A N 1
ATOM 3298 C CA . THR A 1 386 ? -23.348 -11.959 -5.157 1.000 17.034 1250 THR A CA 1
ATOM 3299 C C . THR A 1 386 ? -21.913 -12.419 -5.423 1.000 16.168 1250 THR A C 1
ATOM 3300 O O . THR A 1 386 ? -21.499 -12.580 -6.574 1.000 18.194 1250 THR A O 1
ATOM 3304 N N . TYR A 1 387 ? -21.175 -12.691 -4.340 1.000 15.004 1251 TYR A N 1
ATOM 3305 C CA . TYR A 1 387 ? -19.789 -13.142 -4.456 1.000 13.915 1251 TYR A CA 1
ATOM 3306 C C . TYR A 1 387 ? -19.776 -14.658 -4.648 1.000 15.186 1251 TYR A C 1
ATOM 3307 O O . TYR A 1 387 ? -19.384 -15.439 -3.774 1.000 17.194 1251 TYR A O 1
ATOM 3316 N N . SER A 1 388 ? -20.192 -15.068 -5.842 1.000 15.973 1252 SER A N 1
ATOM 3317 C CA . SER A 1 388 ? -20.279 -16.479 -6.208 1.000 15.547 1252 SER A CA 1
ATOM 3318 C C . SER A 1 388 ? -19.609 -16.672 -7.560 1.000 15.476 1252 SER A C 1
ATOM 3319 O O . SER A 1 388 ? -19.378 -15.700 -8.302 1.000 17.065 1252 SER A O 1
ATOM 3322 N N A VAL A 1 389 ? -19.270 -17.921 -7.873 0.490 14.933 1253 VAL A N 1
ATOM 3323 N N B VAL A 1 389 ? -19.367 -17.953 -7.884 0.510 14.623 1253 VAL A N 1
ATOM 3324 C CA A VAL A 1 389 ? -18.741 -18.197 -9.193 0.490 15.962 1253 VAL A CA 1
ATOM 3325 C CA B VAL A 1 389 ? -18.560 -18.385 -9.019 0.510 15.902 1253 VAL A CA 1
ATOM 3326 C C A VAL A 1 389 ? -19.429 -19.448 -9.728 0.490 14.691 1253 VAL A C 1
ATOM 3327 C C B VAL A 1 389 ? -19.243 -19.594 -9.671 0.510 14.612 1253 VAL A C 1
ATOM 3328 O O A VAL A 1 389 ? -20.162 -20.158 -9.014 0.490 15.931 1253 VAL A O 1
ATOM 3329 O O B VAL A 1 389 ? -19.818 -20.443 -8.965 0.510 15.797 1253 VAL A O 1
ATOM 3336 N N . GLN A 1 390 ? -19.181 -19.695 -11.015 1.000 15.152 1254 GLN A N 1
ATOM 3337 C CA . GLN A 1 390 ? -19.584 -20.935 -11.672 1.000 13.652 1254 GLN A CA 1
ATOM 3338 C C . GLN A 1 390 ? -18.316 -21.615 -12.188 1.000 13.491 1254 GLN A C 1
ATOM 3339 O O . GLN A 1 390 ? -17.314 -20.964 -12.472 1.000 15.670 1254 GLN A O 1
ATOM 3345 N N . LEU A 1 391 ? -18.395 -22.930 -12.346 1.000 14.002 1255 LEU A N 1
ATOM 3346 C CA . LEU A 1 391 ? -17.300 -23.751 -12.820 1.000 13.907 1255 LEU A CA 1
ATOM 3347 C C . LEU A 1 391 ? -17.809 -24.581 -13.980 1.000 13.546 1255 LEU A C 1
ATOM 3348 O O . LEU A 1 391 ? -18.786 -25.301 -13.835 1.000 15.733 1255 LEU A O 1
ATOM 3353 N N . LYS A 1 392 ? -17.101 -24.496 -15.109 1.000 14.502 1256 LYS A N 1
ATOM 3354 C CA . LYS A 1 392 ? -17.494 -25.195 -16.312 1.000 13.944 1256 LYS A CA 1
ATOM 3355 C C . LYS A 1 392 ? -16.475 -26.283 -16.623 1.000 14.844 1256 LYS A C 1
ATOM 3356 O O . LYS A 1 392 ? -15.292 -26.020 -16.612 1.000 18.902 1256 LYS A O 1
ATOM 3362 N N . LEU A 1 393 ? -16.931 -27.505 -16.933 1.000 13.991 1257 LEU A N 1
ATOM 3363 C CA . LEU A 1 393 ? -16.023 -28.610 -17.241 1.000 12.944 1257 LEU A CA 1
ATOM 3364 C C . LEU A 1 393 ? -16.054 -28.911 -18.735 1.000 14.536 1257 LEU A C 1
ATOM 3365 O O . LEU A 1 393 ? -17.139 -28.905 -19.351 1.000 15.694 1257 LEU A O 1
ATOM 3370 N N . TYR A 1 394 ? -14.872 -29.210 -19.304 1.000 14.515 1258 TYR A N 1
ATOM 3371 C CA . TYR A 1 394 ? -14.757 -29.584 -20.713 1.000 15.410 1258 TYR A CA 1
ATOM 3372 C C . TYR A 1 394 ? -14.160 -30.976 -20.861 1.000 15.702 1258 TYR A C 1
ATOM 3373 O O . TYR A 1 394 ? -13.377 -31.411 -20.013 1.000 17.694 1258 TYR A O 1
ATOM 3382 N N . ASP A 1 395 ? -14.519 -31.656 -21.957 1.000 17.549 1259 ASP A N 1
ATOM 3383 C CA . ASP A 1 395 ? -13.854 -32.907 -22.314 1.000 17.557 1259 ASP A CA 1
ATOM 3384 C C . ASP A 1 395 ? -12.562 -32.606 -23.090 1.000 18.429 1259 ASP A C 1
ATOM 3385 O O . ASP A 1 395 ? -12.135 -31.449 -23.219 1.000 19.792 1259 ASP A O 1
ATOM 3390 N N A ASP A 1 396 ? -11.912 -33.674 -23.563 0.580 18.871 1260 ASP A N 1
ATOM 3391 N N B ASP A 1 396 ? -11.907 -33.664 -23.587 0.420 18.305 1260 ASP A N 1
ATOM 3392 C CA A ASP A 1 396 ? -10.619 -33.574 -24.224 0.580 22.232 1260 ASP A CA 1
ATOM 3393 C CA B ASP A 1 396 ? -10.602 -33.526 -24.222 0.420 20.702 1260 ASP A CA 1
ATOM 3394 C C A ASP A 1 396 ? -10.693 -32.940 -25.620 0.580 21.576 1260 ASP A C 1
ATOM 3395 C C B ASP A 1 396 ? -10.685 -33.018 -25.665 0.420 20.613 1260 ASP A C 1
ATOM 3396 O O A ASP A 1 396 ? -9.658 -32.592 -26.195 0.580 26.314 1260 ASP A O 1
ATOM 3397 O O B ASP A 1 396 ? -9.652 -32.850 -26.319 0.420 23.724 1260 ASP A O 1
ATOM 3406 N N . LYS A 1 397 ? -11.904 -32.804 -26.170 1.000 21.429 1261 LYS A N 1
ATOM 3407 C CA . LYS A 1 397 ? -12.125 -32.111 -27.439 1.000 20.408 1261 LYS A CA 1
ATOM 3408 C C . LYS A 1 397 ? -12.703 -30.717 -27.187 1.000 18.513 1261 LYS A C 1
ATOM 3409 O O . LYS A 1 397 ? -13.149 -30.051 -28.132 1.000 21.950 1261 LYS A O 1
ATOM 3415 N N . ASN A 1 398 ? -12.632 -30.234 -25.931 1.000 18.386 1262 ASN A N 1
ATOM 3416 C CA . ASN A 1 398 ? -13.076 -28.887 -25.572 1.000 17.936 1262 ASN A CA 1
ATOM 3417 C C . ASN A 1 398 ? -14.580 -28.718 -25.802 1.000 17.705 1262 ASN A C 1
ATOM 3418 O O . ASN A 1 398 ? -15.046 -27.622 -26.061 1.000 19.689 1262 ASN A O 1
ATOM 3423 N N . ALA A 1 399 ? -15.341 -29.814 -25.702 1.000 17.684 1263 ALA A N 1
ATOM 3424 C CA . ALA A 1 399 ? -16.792 -29.724 -25.634 1.000 17.113 1263 ALA A CA 1
ATOM 3425 C C . ALA A 1 399 ? -17.221 -29.581 -24.181 1.000 16.005 1263 ALA A C 1
ATOM 3426 O O . ALA A 1 399 ? -16.635 -30.197 -23.284 1.000 18.010 1263 ALA A O 1
ATOM 3428 N N . SER A 1 400 ? -18.266 -28.785 -23.954 1.000 17.284 1264 SER A N 1
ATOM 3429 C CA . SER A 1 400 ? -18.788 -28.589 -22.602 1.000 15.223 1264 SER A CA 1
ATOM 3430 C C . SER A 1 400 ? -19.424 -29.859 -22.044 1.000 14.868 1264 SER A C 1
ATOM 3431 O O . SER A 1 400 ? -20.335 -30.413 -22.652 1.000 16.986 1264 SER A O 1
ATOM 3434 N N . LEU A 1 401 ? -18.989 -30.261 -20.834 1.000 15.207 1265 LEU A N 1
ATOM 3435 C CA . LEU A 1 401 ? -19.668 -31.307 -20.084 1.000 14.631 1265 LEU A CA 1
ATOM 3436 C C . LEU A 1 401 ? -20.600 -30.692 -19.050 1.000 15.507 1265 LEU A C 1
ATOM 3437 O O . LEU A 1 401 ? -21.332 -31.429 -18.398 1.000 17.136 1265 LEU A O 1
ATOM 3442 N N . GLY A 1 402 ? -20.606 -29.352 -18.932 1.000 15.586 1266 GLY A N 1
ATOM 3443 C CA . GLY A 1 402 ? -21.590 -28.700 -18.076 1.000 14.965 1266 GLY A CA 1
ATOM 3444 C C . GLY A 1 402 ? -20.999 -27.796 -17.005 1.000 14.860 1266 GLY A C 1
ATOM 3445 O O . GLY A 1 402 ? -19.776 -27.760 -16.773 1.000 16.076 1266 GLY A O 1
ATOM 3446 N N . LEU A 1 403 ? -21.895 -27.045 -16.376 1.000 13.762 1267 LEU A N 1
ATOM 3447 C CA . LEU A 1 403 ? -21.540 -26.322 -15.158 1.000 13.810 1267 LEU A CA 1
ATOM 3448 C C . LEU A 1 403 ? -21.661 -27.269 -13.971 1.000 12.702 1267 LEU A C 1
ATOM 3449 O O . LEU A 1 403 ? -22.520 -28.155 -13.955 1.000 14.112 1267 LEU A O 1
ATOM 3454 N N . VAL A 1 404 ? -20.786 -27.065 -12.973 1.000 13.983 1268 VAL A N 1
ATOM 3455 C CA . VAL A 1 404 ? -20.808 -27.873 -11.759 1.000 13.502 1268 VAL A CA 1
ATOM 3456 C C . VAL A 1 404 ? -22.029 -27.469 -10.926 1.000 14.067 1268 VAL A C 1
ATOM 3457 O O . VAL A 1 404 ? -22.246 -26.272 -10.635 1.000 13.646 1268 VAL A O 1
ATOM 3461 N N . GLY A 1 405 ? -22.794 -28.485 -10.501 1.000 13.817 1269 GLY A N 1
ATOM 3462 C CA . GLY A 1 405 ? -23.996 -28.268 -9.717 1.000 13.236 1269 GLY A CA 1
ATOM 3463 C C . GLY A 1 405 ? -24.282 -29.514 -8.892 1.000 13.536 1269 GLY A C 1
ATOM 3464 O O . GLY A 1 405 ? -23.344 -30.258 -8.551 1.000 14.028 1269 GLY A O 1
ATOM 3465 N N . THR A 1 406 ? -25.561 -29.744 -8.560 1.000 14.370 1270 THR A N 1
ATOM 3466 C CA . THR A 1 406 ? -25.898 -30.955 -7.824 1.000 15.349 1270 THR A CA 1
ATOM 3467 C C . THR A 1 406 ? -27.139 -31.570 -8.453 1.000 15.694 1270 THR A C 1
ATOM 3468 O O . THR A 1 406 ? -27.924 -30.888 -9.130 1.000 17.618 1270 THR A O 1
ATOM 3472 N N . HIS A 1 407 ? -27.313 -32.867 -8.192 1.000 15.323 1271 HIS A N 1
ATOM 3473 C CA . HIS A 1 407 ? -28.477 -33.598 -8.658 1.000 15.805 1271 HIS A CA 1
ATOM 3474 C C . HIS A 1 407 ? -28.851 -34.566 -7.554 1.000 14.815 1271 HIS A C 1
ATOM 3475 O O . HIS A 1 407 ? -27.968 -35.188 -6.950 1.000 16.031 1271 HIS A O 1
ATOM 3482 N N . ASN A 1 408 ? -30.153 -34.722 -7.305 1.000 14.660 1272 ASN A N 1
ATOM 3483 C CA . ASN A 1 408 ? -30.620 -35.602 -6.242 1.000 14.233 1272 ASN A CA 1
ATOM 3484 C C . ASN A 1 408 ? -30.814 -37.014 -6.796 1.000 13.591 1272 ASN A C 1
ATOM 3485 O O . ASN A 1 408 ? -31.460 -37.217 -7.835 1.000 14.912 1272 ASN A O 1
ATOM 3490 N N . GLY A 1 409 ? -30.280 -38.011 -6.089 1.000 14.157 1273 GLY A N 1
ATOM 3491 C CA . GLY A 1 409 ? -30.420 -39.385 -6.549 1.000 15.652 1273 GLY A CA 1
ATOM 3492 C C . GLY A 1 409 ? -29.592 -40.316 -5.677 1.000 15.739 1273 GLY A C 1
ATOM 3493 O O . GLY A 1 409 ? -29.208 -39.962 -4.570 1.000 15.933 1273 GLY A O 1
ATOM 3494 N N . GLN A 1 410 ? -29.370 -41.525 -6.177 1.000 15.844 1274 GLN A N 1
ATOM 3495 C CA . GLN A 1 410 ? -28.516 -42.440 -5.394 1.000 18.858 1274 GLN A CA 1
ATOM 3496 C C . GLN A 1 410 ? -27.568 -43.210 -6.314 1.000 18.658 1274 GLN A C 1
ATOM 3497 O O . GLN A 1 410 ? -27.836 -43.370 -7.488 1.000 22.640 1274 GLN A O 1
ATOM 3503 N N . ILE A 1 411 ? -26.421 -43.545 -5.752 1.000 18.371 1275 ILE A N 1
ATOM 3504 C CA . ILE A 1 411 ? -25.381 -44.319 -6.470 1.000 19.976 1275 ILE A CA 1
ATOM 3505 C C . ILE A 1 411 ? -25.312 -45.672 -5.759 1.000 21.984 1275 ILE A C 1
ATOM 3506 O O . ILE A 1 411 ? -25.077 -45.712 -4.568 1.000 22.176 1275 ILE A O 1
ATOM 3511 N N . GLY A 1 412 ? -25.600 -46.731 -6.497 1.000 24.692 1276 GLY A N 1
ATOM 3512 C CA . GLY A 1 412 ? -25.660 -48.061 -5.912 1.000 27.693 1276 GLY A CA 1
ATOM 3513 C C . GLY A 1 412 ? -26.671 -48.110 -4.770 1.000 26.040 1276 GLY A C 1
ATOM 3514 O O . GLY A 1 412 ? -27.826 -47.664 -4.924 1.000 28.361 1276 GLY A O 1
ATOM 3515 N N . ASN A 1 413 ? -26.229 -48.677 -3.643 1.000 29.654 1277 ASN A N 1
ATOM 3516 C CA . ASN A 1 413 ? -27.067 -48.881 -2.474 1.000 30.522 1277 ASN A CA 1
ATOM 3517 C C . ASN A 1 413 ? -26.888 -47.750 -1.469 1.000 26.572 1277 ASN A C 1
ATOM 3518 O O . ASN A 1 413 ? -27.354 -47.880 -0.347 1.000 28.530 1277 ASN A O 1
ATOM 3523 N N . ASP A 1 414 ? -26.216 -46.661 -1.860 1.000 22.642 1278 ASP A N 1
ATOM 3524 C CA . ASP A 1 414 ? -26.025 -45.548 -0.939 1.000 21.679 1278 ASP A CA 1
ATOM 3525 C C . ASP A 1 414 ? -27.348 -44.829 -0.685 1.000 21.384 1278 ASP A C 1
ATOM 3526 O O . ASP A 1 414 ? -28.283 -44.904 -1.487 1.000 22.358 1278 ASP A O 1
ATOM 3531 N N . PRO A 1 415 ? -27.444 -44.057 0.419 1.000 19.618 1279 PRO A N 1
ATOM 3532 C CA . PRO A 1 415 ? -28.631 -43.242 0.669 1.000 18.973 1279 PRO A CA 1
ATOM 3533 C C . PRO A 1 415 ? -28.804 -42.214 -0.448 1.000 17.471 1279 PRO A C 1
ATOM 3534 O O . PRO A 1 415 ? -27.854 -41.819 -1.116 1.000 17.468 1279 PRO A O 1
ATOM 3538 N N . ASN A 1 416 ? -30.030 -41.735 -0.599 1.000 15.810 1280 ASN A N 1
ATOM 3539 C CA . ASN A 1 416 ? -30.354 -40.614 -1.459 1.000 15.218 1280 ASN A CA 1
ATOM 3540 C C . ASN A 1 416 ? -29.496 -39.430 -1.023 1.000 15.115 1280 ASN A C 1
ATOM 3541 O O . ASN A 1 416 ? -29.429 -39.091 0.172 1.000 16.923 1280 ASN A O 1
ATOM 3546 N N . ARG A 1 417 ? -28.892 -38.755 -1.993 1.000 15.097 1281 ARG A N 1
ATOM 3547 C CA . ARG A 1 417 ? -27.992 -37.649 -1.720 1.000 15.041 1281 ARG A CA 1
ATOM 3548 C C . ARG A 1 417 ? -28.122 -36.598 -2.820 1.000 15.470 1281 ARG A C 1
ATOM 3549 O O . ARG A 1 417 ? -28.486 -36.896 -3.950 1.000 16.405 1281 ARG A O 1
ATOM 3557 N N . ASP A 1 418 ? -27.699 -35.379 -2.490 1.000 15.418 1282 ASP A N 1
ATOM 3558 C CA . ASP A 1 418 ? -27.500 -34.313 -3.454 1.000 16.052 1282 ASP A CA 1
ATOM 3559 C C . ASP A 1 418 ? -26.036 -34.366 -3.885 1.000 15.420 1282 ASP A C 1
ATOM 3560 O O . ASP A 1 418 ? -25.124 -34.042 -3.120 1.000 16.499 1282 ASP A O 1
ATOM 3565 N N . ILE A 1 419 ? -25.813 -34.878 -5.091 1.000 14.723 1283 ILE A N 1
ATOM 3566 C CA . ILE A 1 419 ? -24.504 -35.323 -5.527 1.000 14.318 1283 ILE A CA 1
ATOM 3567 C C . ILE A 1 419 ? -23.951 -34.296 -6.508 1.000 14.354 1283 ILE A C 1
ATOM 3568 O O . ILE A 1 419 ? -24.679 -33.792 -7.375 1.000 14.933 1283 ILE A O 1
ATOM 3573 N N . LEU A 1 420 ? -22.643 -34.017 -6.415 1.000 13.896 1284 LEU A N 1
ATOM 3574 C CA . LEU A 1 420 ? -22.051 -33.021 -7.306 1.000 13.562 1284 LEU A CA 1
ATOM 3575 C C . LEU A 1 420 ? -21.918 -33.592 -8.717 1.000 14.352 1284 LEU A C 1
ATOM 3576 O O . LEU A 1 420 ? -21.406 -34.697 -8.932 1.000 14.947 1284 LEU A O 1
ATOM 3581 N N . ILE A 1 421 ? -22.367 -32.785 -9.679 1.000 13.962 1285 ILE A N 1
ATOM 3582 C CA . ILE A 1 421 ? -22.404 -33.183 -11.080 1.000 13.217 1285 ILE A CA 1
ATOM 3583 C C . ILE A 1 421 ? -21.901 -32.033 -11.937 1.000 13.020 1285 ILE A C 1
ATOM 3584 O O . ILE A 1 421 ? -21.716 -30.912 -11.450 1.000 14.670 1285 ILE A O 1
ATOM 3589 N N . ALA A 1 422 ? -21.670 -32.332 -13.226 1.000 14.375 1286 ALA A N 1
ATOM 3590 C CA . ALA A 1 422 ? -21.599 -31.279 -14.260 1.000 13.457 1286 ALA A CA 1
ATOM 3591 C C . ALA A 1 422 ? -22.771 -31.496 -15.205 1.000 14.694 1286 ALA A C 1
ATOM 3592 O O . ALA A 1 422 ? -23.033 -32.636 -15.603 1.000 15.483 1286 ALA A O 1
ATOM 3594 N N . SER A 1 423 ? -23.474 -30.413 -15.556 1.000 14.452 1287 SER A N 1
ATOM 3595 C CA . SER A 1 423 ? -24.599 -30.544 -16.467 1.000 15.552 1287 SER A CA 1
ATOM 3596 C C . SER A 1 423 ? -24.729 -29.324 -17.361 1.000 14.483 1287 SER A C 1
ATOM 3597 O O . SER A 1 423 ? -24.605 -28.189 -16.878 1.000 15.528 1287 SER A O 1
ATOM 3600 N N . ASN A 1 424 ? -25.045 -29.581 -18.641 1.000 15.294 1288 ASN A N 1
ATOM 3601 C CA . ASN A 1 424 ? -25.344 -28.473 -19.539 1.000 15.289 1288 ASN A CA 1
ATOM 3602 C C . ASN A 1 424 ? -26.768 -27.913 -19.350 1.000 16.539 1288 ASN A C 1
ATOM 3603 O O . ASN A 1 424 ? -27.108 -26.888 -19.956 1.000 18.879 1288 ASN A O 1
ATOM 3608 N N . TRP A 1 425 ? -27.576 -28.534 -18.468 1.000 17.063 1289 TRP A N 1
ATOM 3609 C CA . TRP A 1 425 ? -28.936 -28.052 -18.240 1.000 16.828 1289 TRP A CA 1
ATOM 3610 C C . TRP A 1 425 ? -28.926 -26.578 -17.794 1.000 17.052 1289 TRP A C 1
ATOM 3611 O O . TRP A 1 425 ? -29.794 -25.772 -18.167 1.000 18.971 1289 TRP A O 1
ATOM 3622 N N . TYR A 1 426 ? -27.904 -26.199 -17.016 1.000 16.397 1290 TYR A N 1
ATOM 3623 C CA . TYR A 1 426 ? -27.894 -24.868 -16.416 1.000 16.223 1290 TYR A CA 1
ATOM 3624 C C . TYR A 1 426 ? -27.841 -23.745 -17.450 1.000 16.799 1290 TYR A C 1
ATOM 3625 O O . TYR A 1 426 ? -28.303 -22.638 -17.153 1.000 18.560 1290 TYR A O 1
ATOM 3634 N N . PHE A 1 427 ? -27.263 -24.011 -18.634 1.000 17.652 1291 PHE A N 1
ATOM 3635 C CA . PHE A 1 427 ? -27.133 -22.988 -19.667 1.000 19.097 1291 PHE A CA 1
ATOM 3636 C C . PHE A 1 427 ? -28.480 -22.446 -20.139 1.000 20.989 1291 PHE A C 1
ATOM 3637 O O . PHE A 1 427 ? -28.538 -21.361 -20.728 1.000 23.721 1291 PHE A O 1
ATOM 3645 N N . ASN A 1 428 ? -29.565 -23.194 -19.914 1.000 20.955 1292 ASN A N 1
ATOM 3646 C CA . ASN A 1 428 ? -30.867 -22.741 -20.389 1.000 23.829 1292 ASN A CA 1
ATOM 3647 C C . ASN A 1 428 ? -31.620 -21.967 -19.296 1.000 23.342 1292 ASN A C 1
ATOM 3648 O O . ASN A 1 428 ? -32.784 -21.591 -19.480 1.000 27.440 1292 ASN A O 1
ATOM 3653 N N . HIS A 1 429 ? -30.957 -21.724 -18.150 1.000 21.524 1293 HIS A N 1
ATOM 3654 C CA . HIS A 1 429 ? -31.652 -21.176 -16.989 1.000 22.500 1293 HIS A CA 1
ATOM 3655 C C . HIS A 1 429 ? -30.855 -20.066 -16.311 1.000 21.779 1293 HIS A C 1
ATOM 3656 O O . HIS A 1 429 ? -31.089 -19.792 -15.141 1.000 23.513 1293 HIS A O 1
ATOM 3663 N N . LEU A 1 430 ? -29.912 -19.448 -17.025 1.000 22.566 1294 LEU A N 1
ATOM 3664 C CA . LEU A 1 430 ? -28.994 -18.509 -16.388 1.000 21.392 1294 LEU A CA 1
ATOM 3665 C C . LEU A 1 430 ? -29.680 -17.230 -15.904 1.000 22.992 1294 LEU A C 1
ATOM 3666 O O . LEU A 1 430 ? -29.060 -16.463 -15.167 1.000 26.195 1294 LEU A O 1
ATOM 3671 N N . LYS A 1 431 ? -30.931 -16.969 -16.310 1.000 25.458 1295 LYS A N 1
ATOM 3672 C CA . LYS A 1 431 ? -31.585 -15.768 -15.811 1.000 28.632 1295 LYS A CA 1
ATOM 3673 C C . LYS A 1 431 ? -32.370 -16.049 -14.529 1.000 28.035 1295 LYS A C 1
ATOM 3674 O O . LYS A 1 431 ? -32.959 -15.127 -13.975 1.000 29.406 1295 LYS A O 1
ATOM 3680 N N . ASP A 1 432 ? -32.390 -17.301 -14.042 1.000 27.743 1296 ASP A N 1
ATOM 3681 C CA . ASP A 1 432 ? -33.212 -17.577 -12.869 1.000 25.419 1296 ASP A CA 1
ATOM 3682 C C . ASP A 1 432 ? -32.637 -16.852 -11.655 1.000 24.914 1296 ASP A C 1
ATOM 3683 O O . ASP A 1 432 ? -31.422 -16.641 -11.550 1.000 26.516 1296 ASP A O 1
ATOM 3688 N N . LYS A 1 433 ? -33.505 -16.515 -10.698 1.000 27.080 1297 LYS A N 1
ATOM 3689 C CA . LYS A 1 433 ? -33.037 -15.803 -9.510 1.000 31.685 1297 LYS A CA 1
ATOM 3690 C C . LYS A 1 433 ? -32.071 -16.676 -8.705 1.000 28.172 1297 LYS A C 1
ATOM 3691 O O . LYS A 1 433 ? -31.007 -16.197 -8.310 1.000 28.522 1297 LYS A O 1
ATOM 3697 N N . ILE A 1 434 ? -32.437 -17.950 -8.494 1.000 26.906 1298 ILE A N 1
ATOM 3698 C CA . ILE A 1 434 ? -31.633 -18.916 -7.759 1.000 24.887 1298 ILE A CA 1
ATOM 3699 C C . ILE A 1 434 ? -31.287 -20.074 -8.692 1.000 24.763 1298 ILE A C 1
ATOM 3700 O O . ILE A 1 434 ? -32.141 -20.543 -9.448 1.000 26.737 1298 ILE A O 1
ATOM 3705 N N . LEU A 1 435 ? -30.035 -20.536 -8.648 1.000 20.963 1299 LEU A N 1
ATOM 3706 C CA . LEU A 1 435 ? -29.605 -21.576 -9.574 1.000 19.718 1299 LEU A CA 1
ATOM 3707 C C . LEU A 1 435 ? -28.567 -22.441 -8.877 1.000 17.981 1299 LEU A C 1
ATOM 3708 O O . LEU A 1 435 ? -27.656 -21.905 -8.237 1.000 19.110 1299 LEU A O 1
ATOM 3713 N N . GLY A 1 436 ? -28.647 -23.756 -9.117 1.000 18.550 1300 GLY A N 1
ATOM 3714 C CA . GLY A 1 436 ? -27.819 -24.723 -8.394 1.000 18.831 1300 GLY A CA 1
ATOM 3715 C C . GLY A 1 436 ? -26.372 -24.852 -8.884 1.000 16.326 1300 GLY A C 1
ATOM 3716 O O . GLY A 1 436 ? -25.588 -25.598 -8.295 1.000 17.936 1300 GLY A O 1
ATOM 3717 N N . CYS A 1 437 ? -25.974 -24.043 -9.865 1.000 15.915 1301 CYS A N 1
ATOM 3718 C CA . CYS A 1 437 ? -24.592 -24.013 -10.323 1.000 15.423 1301 CYS A CA 1
ATOM 3719 C C . CYS A 1 437 ? -23.792 -22.851 -9.736 1.000 15.852 1301 CYS A C 1
ATOM 3720 O O . CYS A 1 437 ? -22.653 -22.626 -10.159 1.000 16.626 1301 CYS A O 1
ATOM 3723 N N . ASP A 1 438 ? -24.353 -22.134 -8.749 1.000 15.197 1302 ASP A N 1
ATOM 3724 C CA . ASP A 1 438 ? -23.657 -21.005 -8.153 1.000 14.565 1302 ASP A CA 1
ATOM 3725 C C . ASP A 1 438 ? -22.988 -21.446 -6.861 1.000 14.468 1302 ASP A C 1
ATOM 3726 O O . ASP A 1 438 ? -23.650 -22.022 -5.988 1.000 16.341 1302 ASP A O 1
ATOM 3731 N N . TRP A 1 439 ? -21.687 -21.131 -6.732 1.000 13.623 1303 TRP A N 1
ATOM 3732 C CA . TRP A 1 439 ? -20.923 -21.567 -5.576 1.000 12.749 1303 TRP A CA 1
ATOM 3733 C C . TRP A 1 439 ? -20.242 -20.403 -4.873 1.000 13.599 1303 TRP A C 1
ATOM 3734 O O . TRP A 1 439 ? -19.670 -19.533 -5.511 1.000 15.547 1303 TRP A O 1
ATOM 3745 N N . TYR A 1 440 ? -20.257 -20.455 -3.529 1.000 13.496 1304 TYR A N 1
ATOM 3746 C CA . TYR A 1 440 ? -19.418 -19.591 -2.717 1.000 13.120 1304 TYR A CA 1
ATOM 3747 C C . TYR A 1 440 ? -18.109 -20.339 -2.446 1.000 12.778 1304 TYR A C 1
ATOM 3748 O O . TYR A 1 440 ? -18.096 -21.521 -2.078 1.000 15.178 1304 TYR A O 1
ATOM 3757 N N . PHE A 1 441 ? -16.991 -19.617 -2.584 1.000 13.373 1305 PHE A N 1
ATOM 3758 C CA . PHE A 1 441 ? -15.681 -20.166 -2.220 1.000 13.867 1305 PHE A CA 1
ATOM 3759 C C . PHE A 1 441 ? -15.249 -19.481 -0.931 1.000 13.281 1305 PHE A C 1
ATOM 3760 O O . PHE A 1 441 ? -14.990 -18.268 -0.929 1.000 14.233 1305 PHE A O 1
ATOM 3768 N N . VAL A 1 442 ? -15.205 -20.248 0.170 1.000 14.691 1306 VAL A N 1
ATOM 3769 C CA . VAL A 1 442 ? -15.041 -19.629 1.476 1.000 13.767 1306 VAL A CA 1
ATOM 3770 C C . VAL A 1 442 ? -13.653 -19.986 2.018 1.000 15.289 1306 VAL A C 1
ATOM 3771 O O . VAL A 1 442 ? -13.408 -21.129 2.429 1.000 15.449 1306 VAL A O 1
ATOM 3775 N N . PRO A 1 443 ? -12.717 -19.007 2.136 1.000 13.670 1307 PRO A N 1
ATOM 3776 C CA . PRO A 1 443 ? -11.434 -19.283 2.791 1.000 15.194 1307 PRO A CA 1
ATOM 3777 C C . PRO A 1 443 ? -11.509 -18.996 4.287 1.000 15.081 1307 PRO A C 1
ATOM 3778 O O . PRO A 1 443 ? -12.254 -18.134 4.728 1.000 16.444 1307 PRO A O 1
ATOM 3782 N N A THR A 1 444 ? -10.747 -19.758 5.069 0.630 15.107 1308 THR A N 1
ATOM 3783 N N B THR A 1 444 ? -10.723 -19.739 5.064 0.370 15.523 1308 THR A N 1
ATOM 3784 C CA A THR A 1 444 ? -10.648 -19.462 6.490 0.630 16.373 1308 THR A CA 1
ATOM 3785 C CA B THR A 1 444 ? -10.581 -19.460 6.483 0.370 16.105 1308 THR A CA 1
ATOM 3786 C C A THR A 1 444 ? -10.087 -18.046 6.670 0.630 15.257 1308 THR A C 1
ATOM 3787 C C B THR A 1 444 ? -10.076 -18.028 6.659 0.370 15.404 1308 THR A C 1
ATOM 3788 O O A THR A 1 444 ? -9.158 -17.610 5.968 0.630 19.900 1308 THR A O 1
ATOM 3789 O O B THR A 1 444 ? -9.188 -17.567 5.929 0.370 18.752 1308 THR A O 1
ATOM 3796 N N . ASP A 1 445 ? -10.668 -17.304 7.609 1.000 16.141 1309 ASP A N 1
ATOM 3797 C CA . ASP A 1 445 ? -10.370 -15.897 7.723 1.000 15.257 1309 ASP A CA 1
ATOM 3798 C C . ASP A 1 445 ? -10.450 -15.492 9.194 1.000 15.233 1309 ASP A C 1
ATOM 3799 O O . ASP A 1 445 ? -11.394 -15.875 9.871 1.000 17.131 1309 ASP A O 1
ATOM 3804 N N . GLU A 1 446 ? -9.484 -14.683 9.670 1.000 16.920 1310 GLU A N 1
ATOM 3805 C CA . GLU A 1 446 ? -9.454 -14.233 11.060 1.000 19.250 1310 GLU A CA 1
ATOM 3806 C C . GLU A 1 446 ? -10.689 -13.414 11.448 1.000 17.373 1310 GLU A C 1
ATOM 3807 O O . GLU A 1 446 ? -10.978 -13.253 12.645 1.000 19.439 1310 GLU A O 1
ATOM 3813 N N . GLY A 1 447 ? -11.406 -12.873 10.454 1.000 16.107 1311 GLY A N 1
ATOM 3814 C CA . GLY A 1 447 ? -12.615 -12.085 10.714 1.000 15.544 1311 GLY A CA 1
ATOM 3815 C C . GLY A 1 447 ? -13.861 -12.947 10.897 1.000 15.141 1311 GLY A C 1
ATOM 3816 O O . GLY A 1 447 ? -14.937 -12.409 11.087 1.000 16.460 1311 GLY A O 1
ATOM 3817 N N . TRP A 1 448 ? -13.743 -14.284 10.849 1.000 14.010 1312 TRP A N 1
ATOM 3818 C CA . TRP A 1 448 ? -14.888 -15.134 11.179 1.000 14.981 1312 TRP A CA 1
ATOM 3819 C C . TRP A 1 448 ? -14.371 -16.397 11.859 1.000 15.452 1312 TRP A C 1
ATOM 3820 O O . TRP A 1 448 ? -13.730 -17.248 11.224 1.000 17.155 1312 TRP A O 1
ATOM 3831 N N A THR A 1 449 ? -14.626 -16.479 13.169 0.720 15.373 1313 THR A N 1
ATOM 3832 N N B THR A 1 449 ? -14.575 -16.465 13.177 0.280 16.347 1313 THR A N 1
ATOM 3833 C CA A THR A 1 449 ? -14.347 -17.683 13.936 0.720 15.973 1313 THR A CA 1
ATOM 3834 C CA B THR A 1 449 ? -14.365 -17.694 13.921 0.280 17.976 1313 THR A CA 1
ATOM 3835 C C A THR A 1 449 ? -15.669 -18.146 14.534 0.720 16.928 1313 THR A C 1
ATOM 3836 C C B THR A 1 449 ? -15.718 -18.132 14.457 0.280 17.836 1313 THR A C 1
ATOM 3837 O O A THR A 1 449 ? -16.406 -17.334 15.094 0.720 18.958 1313 THR A O 1
ATOM 3838 O O B THR A 1 449 ? -16.507 -17.299 14.901 0.280 19.018 1313 THR A O 1
ATOM 3845 N N . ASN A 1 450 ? -15.987 -19.434 14.384 1.000 17.447 1314 ASN A N 1
ATOM 3846 C CA . ASN A 1 450 ? -17.234 -19.937 14.953 1.000 17.581 1314 ASN A CA 1
ATOM 3847 C C . ASN A 1 450 ? -17.173 -19.870 16.478 1.000 19.315 1314 ASN A C 1
ATOM 3848 O O . ASN A 1 450 ? -16.146 -20.194 17.081 1.000 21.416 1314 ASN A O 1
ATOM 3853 N N . ASP A 1 451 ? -18.280 -19.453 17.092 1.000 19.337 1315 ASP A N 1
ATOM 3854 C CA . ASP A 1 451 ? -18.323 -19.356 18.540 1.000 20.034 1315 ASP A CA 1
ATOM 3855 C C . ASP A 1 451 ? -18.384 -20.743 19.174 1.000 24.282 1315 ASP A C 1
ATOM 3856 O O . ASP A 1 451 ? -18.581 -21.757 18.473 1.000 26.106 1315 ASP A O 1
#

Foldseek 3Di:
DDLVCQVLVFWQFWWDADPNDTFTPSPLGWDKDAFDQFDWDFDLAGIWTKAAADPRNKIKTQHRPPDPQAWFQHKKKKKWKKFWFAQDPVCCVVFQAFKKFQKWQFDPPDPQLGATWTWIDHRQWTKIWGAARVGDIDMKIFHWAQALLPTRHHGAIWMWMWIDRQCFWIFIDILLHTGIITGNHPGGTGDTHSMMMGHTGRRPDNGTMMIIGTIIMGHGDDSVSSNCVSLVSLDQFFAFFQRSGFAFAPAWWWKAFPQHRQWGKAAPDAFAFIFIDGADKDDDVVSSHMYGADDDHWIKGWAADDDDDDDDGGHTAFGKTWMWTCDPNDTWTKFAWVVHDADVVFWTTITTNNDPPPIDTFGTKGWHDLADSSGSWIWIWTAGPVRHTSAIWFWDWDDDPPDDTGTIITGGNPCVVPRVPPHDRRIMHTHHDDPSDDDD